Protein AF-0000000077935073 (afdb_homodimer)

pLDDT: mean 85.27, std 16.29, range [26.36, 98.81]

Solvent-accessible surface area (backbone atoms only — not comparable to full-atom values): 27046 Å² total; per-residue (Å²): 110,61,77,74,69,50,49,63,53,52,49,49,36,52,67,49,28,41,41,36,28,42,35,37,37,38,37,67,89,65,52,64,42,47,27,32,34,38,90,92,34,79,74,41,63,79,64,55,80,64,71,74,45,95,49,52,62,42,84,45,99,82,39,55,30,39,40,46,75,53,71,44,81,35,48,46,40,34,37,37,34,44,75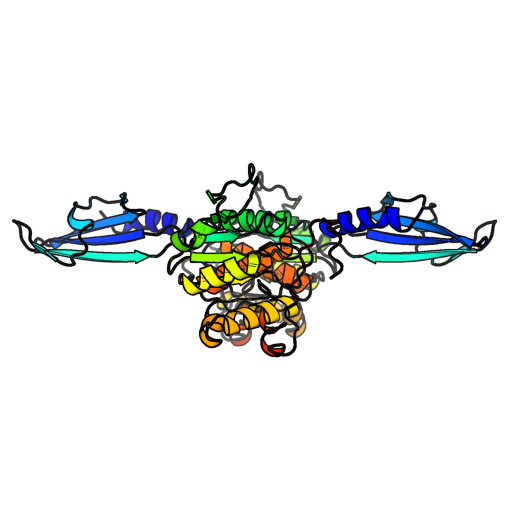,36,67,34,32,52,44,31,52,54,50,38,48,72,60,32,31,51,51,35,37,34,33,88,54,84,56,79,85,52,98,52,49,74,40,70,49,66,88,50,47,52,81,72,38,38,74,56,19,33,39,38,36,32,36,79,91,59,56,89,57,48,58,56,52,51,50,45,38,56,75,40,40,29,53,32,34,32,35,52,42,53,42,64,54,30,15,30,48,51,46,51,43,39,75,72,68,46,54,68,66,64,46,62,70,28,52,38,35,19,46,22,27,24,26,49,57,85,40,50,52,42,45,19,49,21,36,52,48,37,51,45,7,65,76,49,68,26,67,26,34,51,25,24,76,79,40,46,16,74,82,39,53,94,71,50,71,72,69,72,69,74,79,64,87,75,85,85,72,75,81,120,111,61,76,73,69,50,48,64,53,51,50,49,36,52,67,50,27,42,40,35,29,42,35,37,36,38,39,68,89,66,51,64,40,46,26,33,34,38,90,92,34,80,75,43,62,79,64,54,80,64,71,74,45,95,48,52,63,42,85,46,98,82,38,57,28,38,42,45,75,54,71,46,82,35,49,47,40,35,36,37,36,44,74,36,69,35,32,52,43,32,53,52,48,38,48,71,62,32,31,52,49,35,37,34,34,88,54,85,55,80,84,50,100,50,49,74,39,68,49,65,89,50,50,54,81,72,39,38,74,56,18,33,39,36,36,30,36,76,91,61,56,88,58,48,56,56,51,52,52,44,39,56,75,40,41,29,53,31,35,31,36,52,43,53,42,64,55,29,15,31,50,50,48,49,42,40,74,73,67,47,53,69,66,64,45,62,70,28,50,38,35,20,46,24,28,24,25,49,58,84,41,49,51,41,43,18,48,22,35,51,49,37,52,44,6,63,75,50,69,26,69,27,34,53,26,25,76,79,40,46,15,74,82,38,52,92,70,51,71,72,70,73,70,75,79,64,89,70,82,88,68,77,82,121

Structure (mmCIF, N/CA/C/O backbone):
data_AF-0000000077935073-model_v1
#
loop_
_entity.id
_entity.type
_entity.pdbx_description
1 polymer 'XdhC Rossmann domain-containing protein'
#
loop_
_atom_site.group_PDB
_atom_site.id
_atom_site.type_symbol
_atom_site.label_atom_id
_atom_site.label_alt_id
_atom_site.label_comp_id
_atom_site.label_asym_id
_atom_site.label_entity_id
_atom_site.label_seq_id
_atom_site.pdbx_PDB_ins_code
_atom_site.Cartn_x
_atom_site.Cartn_y
_atom_site.Cartn_z
_atom_site.occupancy
_atom_site.B_iso_or_equiv
_atom_site.auth_seq_id
_atom_site.auth_comp_id
_atom_site.auth_asym_id
_atom_site.auth_atom_id
_atom_site.pdbx_PDB_model_num
ATOM 1 N N . MET A 1 1 ? -25.781 31.172 5.746 1 44.75 1 MET A N 1
ATOM 2 C CA . MET A 1 1 ? -25.516 30.031 4.867 1 44.75 1 MET A CA 1
ATOM 3 C C . MET A 1 1 ? -25.484 28.719 5.656 1 44.75 1 MET A C 1
ATOM 5 O O . MET A 1 1 ? -24.891 28.656 6.73 1 44.75 1 MET A O 1
ATOM 9 N N . SER A 1 2 ? -26.391 27.859 5.375 1 52.62 2 SER A N 1
ATOM 10 C CA . SER A 1 2 ? -26.672 26.641 6.113 1 52.62 2 SER A CA 1
ATOM 11 C C . SER A 1 2 ? -25.5 25.672 6.082 1 52.62 2 SER A C 1
ATOM 13 O O . SER A 1 2 ? -24.656 25.75 5.184 1 52.62 2 SER A O 1
ATOM 15 N N . SER A 1 3 ? -25.125 25.156 7.262 1 58.16 3 SER A N 1
ATOM 16 C CA . SER A 1 3 ? -24.156 24.078 7.43 1 58.16 3 SER A CA 1
ATOM 17 C C . SER A 1 3 ? -24.172 23.141 6.223 1 58.16 3 SER A C 1
ATOM 19 O O . SER A 1 3 ? -23.141 22.562 5.875 1 58.16 3 SER A O 1
ATOM 21 N N . CYS A 1 4 ? -25.172 23.25 5.477 1 64.12 4 CYS A N 1
ATOM 22 C CA . CYS A 1 4 ? -25.406 22.312 4.383 1 64.12 4 CYS A CA 1
ATOM 23 C C . CYS A 1 4 ? -24.547 22.672 3.172 1 64.12 4 CYS A C 1
ATOM 25 O O . CYS A 1 4 ? -24.219 21.797 2.363 1 64.12 4 CYS A O 1
ATOM 27 N N . GLU A 1 5 ? -24.141 24 3.107 1 72.31 5 GLU A N 1
ATOM 28 C CA . GLU A 1 5 ? -23.422 24.422 1.906 1 72.31 5 GLU A CA 1
ATOM 29 C C . GLU A 1 5 ? -21.922 24.141 2.031 1 72.31 5 GLU A C 1
ATOM 31 O O . GLU A 1 5 ? -21.234 23.969 1.026 1 72.31 5 GLU A O 1
ATOM 36 N N . ILE A 1 6 ? -21.453 23.938 3.285 1 80.56 6 ILE A N 1
ATOM 37 C CA . ILE A 1 6 ? -20.016 23.859 3.445 1 80.56 6 ILE A CA 1
ATOM 38 C C . ILE A 1 6 ? -19.562 22.406 3.398 1 80.56 6 ILE A C 1
ATOM 40 O O . ILE A 1 6 ? -18.422 22.109 3.033 1 80.56 6 ILE A O 1
ATOM 44 N N . TYR A 1 7 ? -20.484 21.469 3.621 1 78.31 7 TYR A N 1
ATOM 45 C CA . TYR A 1 7 ? -20.094 20.078 3.816 1 78.31 7 TYR A CA 1
ATOM 46 C C . TYR A 1 7 ? -19.547 19.484 2.529 1 78.31 7 TYR A C 1
ATOM 48 O O . TYR A 1 7 ? -18.5 18.828 2.543 1 78.31 7 TYR A O 1
ATOM 56 N N . PRO A 1 8 ? -20.188 19.844 1.44 1 80.44 8 PRO A N 1
ATOM 57 C CA . PRO A 1 8 ? -19.641 19.281 0.208 1 80.44 8 PRO A CA 1
ATOM 58 C C . PRO A 1 8 ? -18.219 19.75 -0.079 1 80.44 8 PRO A C 1
ATOM 60 O O . PRO A 1 8 ? -17.391 18.984 -0.572 1 80.44 8 PRO A O 1
ATOM 63 N N . ILE A 1 9 ? -17.984 20.984 0.278 1 84.94 9 ILE A N 1
ATOM 64 C CA . ILE A 1 9 ? -16.656 21.562 0.012 1 84.94 9 ILE A CA 1
ATOM 65 C C . ILE A 1 9 ? -15.633 20.969 0.973 1 84.94 9 ILE A C 1
ATOM 67 O O . ILE A 1 9 ? -14.516 20.625 0.57 1 84.94 9 ILE A O 1
ATOM 71 N N . VAL A 1 10 ? -16.078 20.797 2.158 1 85 10 VAL A N 1
ATOM 72 C CA . VAL A 1 10 ? -15.211 20.203 3.17 1 85 10 VAL A CA 1
ATOM 73 C C . VAL A 1 10 ? -14.859 18.766 2.775 1 85 10 VAL A C 1
ATOM 75 O O . VAL A 1 10 ? -13.703 18.359 2.863 1 85 10 VAL A O 1
ATOM 78 N N . ASP A 1 11 ? -15.781 18.156 2.225 1 82.12 11 ASP A N 1
ATOM 79 C CA . ASP A 1 11 ? -15.57 16.781 1.781 1 82.12 11 ASP A CA 1
ATOM 80 C C . ASP A 1 11 ? -14.602 16.719 0.598 1 82.12 11 ASP A C 1
ATOM 82 O O . ASP A 1 11 ? -13.719 15.867 0.548 1 82.12 11 ASP A O 1
ATOM 86 N N . GLU A 1 12 ? -14.781 17.641 -0.216 1 84.75 12 GLU A N 1
ATOM 87 C CA . GLU A 1 12 ? -13.938 17.703 -1.402 1 84.75 12 GLU A CA 1
ATOM 88 C C . GLU A 1 12 ? -12.492 18 -1.03 1 84.75 12 GLU A C 1
ATOM 90 O O . GLU A 1 12 ? -11.57 17.328 -1.503 1 84.75 12 GLU A O 1
ATOM 95 N N . LEU A 1 13 ? -12.344 18.984 -0.192 1 87.12 13 LEU A N 1
ATOM 96 C CA . LEU A 1 13 ? -11 19.359 0.221 1 87.12 13 LEU A CA 1
ATOM 97 C C . LEU A 1 13 ? -10.312 18.234 0.983 1 87.12 13 LEU A C 1
ATOM 99 O O . LEU A 1 13 ? -9.141 17.953 0.757 1 87.12 13 LEU A O 1
ATOM 103 N N . SER A 1 14 ? -11.07 17.609 1.692 1 82.44 14 SER A N 1
ATOM 104 C CA . SER A 1 14 ? -10.555 16.5 2.477 1 82.44 14 SER A CA 1
ATOM 105 C C . SER A 1 14 ? -10.133 15.336 1.579 1 82.44 14 SER A C 1
ATOM 107 O O . SER A 1 14 ? -9.062 14.75 1.765 1 82.44 14 SER A O 1
ATOM 109 N N . SER A 1 15 ? -10.945 15.109 0.605 1 79.94 15 SER A N 1
ATOM 110 C CA . SER A 1 15 ? -10.68 13.984 -0.292 1 79.94 15 SER A CA 1
ATOM 111 C C . SER A 1 15 ? -9.453 14.25 -1.157 1 79.94 15 SER A C 1
ATOM 113 O O . SER A 1 15 ? -8.781 13.312 -1.589 1 79.94 15 SER A O 1
ATOM 115 N N . LYS A 1 16 ? -9.148 15.508 -1.29 1 84.56 16 LYS A N 1
ATOM 116 C CA . LYS A 1 16 ? -8.016 15.891 -2.123 1 84.56 16 LYS A CA 1
ATOM 117 C C . LYS A 1 16 ? -6.762 16.109 -1.279 1 84.56 16 LYS A C 1
ATOM 119 O O . LYS A 1 16 ? -5.707 16.469 -1.805 1 84.56 16 LYS A O 1
ATOM 124 N N . GLY A 1 17 ? -6.973 15.906 -0.025 1 84.94 17 GLY A N 1
ATOM 125 C CA . GLY A 1 17 ? -5.836 16.031 0.875 1 84.94 17 GLY A CA 1
ATOM 126 C C . GLY A 1 17 ? -5.414 17.469 1.112 1 84.94 17 GLY A C 1
ATOM 127 O O . GLY A 1 17 ? -4.246 17.734 1.405 1 84.94 17 GLY A O 1
ATOM 128 N N . LYS A 1 18 ? -6.309 18.359 0.989 1 87.06 18 LYS A N 1
ATOM 129 C CA . LYS A 1 18 ? -6 19.781 1.154 1 87.06 18 LYS A CA 1
ATOM 130 C C . LYS A 1 18 ? -6.281 20.234 2.582 1 87.06 18 LYS A C 1
ATOM 132 O O . LYS A 1 18 ? -7.188 19.719 3.238 1 87.06 18 LYS A O 1
ATOM 137 N N . SER A 1 19 ? -5.531 21.109 3.035 1 87.88 19 SER A N 1
ATOM 138 C CA . SER A 1 19 ? -5.805 21.75 4.32 1 87.88 19 SER A CA 1
ATOM 139 C C . SER A 1 19 ? -6.945 22.75 4.203 1 87.88 19 SER A C 1
ATOM 141 O O . SER A 1 19 ? -7.141 23.359 3.148 1 87.88 19 SER A O 1
ATOM 143 N N . PHE A 1 20 ? -7.703 22.844 5.328 1 88.5 20 PHE A N 1
ATOM 144 C CA . PHE A 1 20 ? -8.75 23.844 5.359 1 88.5 20 PHE A CA 1
ATOM 145 C C . PHE A 1 20 ? -9.133 24.188 6.797 1 88.5 20 PHE A C 1
ATOM 147 O O . PHE A 1 20 ? -8.773 23.453 7.727 1 88.5 20 PHE A O 1
ATOM 154 N N . CYS A 1 21 ? -9.789 25.344 6.93 1 88.38 21 CYS A N 1
ATOM 155 C CA . CYS A 1 21 ? -10.336 25.766 8.211 1 88.38 21 CYS A CA 1
ATOM 156 C C . CYS A 1 21 ? -11.805 26.156 8.07 1 88.38 21 CYS A C 1
ATOM 158 O O . CYS A 1 21 ? -12.164 26.891 7.148 1 88.38 21 CYS A O 1
ATOM 160 N N . ILE A 1 22 ? -12.602 25.594 8.906 1 87.69 22 ILE A N 1
ATOM 161 C CA . ILE A 1 22 ? -13.977 26.062 9.031 1 87.69 22 ILE A CA 1
ATOM 162 C C . ILE A 1 22 ? -14.031 27.25 9.984 1 87.69 22 ILE A C 1
ATOM 164 O O . ILE A 1 22 ? -13.586 27.156 11.133 1 87.69 22 ILE A O 1
ATOM 168 N N . VAL A 1 23 ? -14.508 28.328 9.461 1 88.44 23 VAL A N 1
ATOM 169 C CA . VAL A 1 23 ? -14.57 29.531 10.266 1 88.44 23 VAL A CA 1
ATOM 170 C C . VAL A 1 23 ? -16.031 29.875 10.594 1 88.44 23 VAL A C 1
ATOM 172 O O . VAL A 1 23 ? -16.891 29.875 9.703 1 88.44 23 VAL A O 1
ATOM 175 N N . THR A 1 24 ? -16.297 30.047 11.766 1 86.94 24 THR A N 1
ATOM 176 C CA . THR A 1 24 ? -17.594 30.484 12.25 1 86.94 24 THR A CA 1
ATOM 177 C C . THR A 1 24 ? -17.5 31.859 12.906 1 86.94 24 THR A C 1
ATOM 179 O O . THR A 1 24 ? -16.734 32.062 13.852 1 86.94 24 THR A O 1
ATOM 182 N N . GLU A 1 25 ? -18.219 32.781 12.391 1 86.06 25 GLU A N 1
ATOM 183 C CA . GLU A 1 25 ? -18.328 34.125 12.984 1 86.06 25 GLU A CA 1
ATOM 184 C C . GLU A 1 25 ? -19.672 34.312 13.68 1 86.06 25 GLU A C 1
ATOM 186 O O . GLU A 1 25 ? -20.734 34.125 13.062 1 86.06 25 GLU A O 1
ATOM 191 N N . VAL A 1 26 ? -19.594 34.594 14.852 1 87.75 26 VAL A N 1
ATOM 192 C CA . VAL A 1 26 ? -20.812 34.875 15.617 1 87.75 26 VAL A CA 1
ATOM 193 C C . VAL A 1 26 ? -20.891 36.344 15.945 1 87.75 26 VAL A C 1
ATOM 195 O O . VAL A 1 26 ? -20.047 36.875 16.656 1 87.75 26 VAL A O 1
ATOM 198 N N . PHE A 1 27 ? -21.938 36.938 15.539 1 87 27 PHE A N 1
ATOM 199 C CA . PHE A 1 27 ? -22.125 38.375 15.719 1 87 27 PHE A CA 1
ATOM 200 C C . PHE A 1 27 ? -22.953 38.656 16.953 1 87 27 PHE A C 1
ATOM 202 O O . PHE A 1 27 ? -23.672 37.781 17.453 1 87 27 PHE A O 1
ATOM 209 N N . PRO A 1 28 ? -22.859 39.906 17.359 1 89.38 28 PRO A N 1
ATOM 210 C CA . PRO A 1 28 ? -23.578 40.25 18.578 1 89.38 28 PRO A CA 1
ATOM 211 C C . PRO A 1 28 ? -25.094 40.125 18.438 1 89.38 28 PRO A C 1
ATOM 213 O O . PRO A 1 28 ? -25.781 39.875 19.422 1 89.38 28 PRO A O 1
ATOM 216 N N . ASP A 1 29 ? -25.609 40.312 17.219 1 90 29 ASP A N 1
ATOM 217 C CA . ASP A 1 29 ? -27.047 40.219 17 1 90 29 ASP A CA 1
ATOM 218 C C . ASP A 1 29 ? -27.5 38.781 16.891 1 90 29 ASP A C 1
ATOM 220 O O . ASP A 1 29 ? -28.688 38.5 16.672 1 90 29 ASP A O 1
ATOM 224 N N . GLY A 1 30 ? -26.516 37.844 16.984 1 87.12 30 GLY A N 1
ATOM 225 C CA . GLY A 1 30 ? -26.859 36.438 16.938 1 87.12 30 GLY A CA 1
ATOM 226 C C . GLY A 1 30 ? -26.656 35.812 15.57 1 87.12 30 GLY A C 1
ATOM 227 O O . GLY A 1 30 ? -26.781 34.594 15.414 1 87.12 30 GLY A O 1
ATOM 228 N N . LYS A 1 31 ? -26.438 36.75 14.68 1 86.88 31 LYS A N 1
ATOM 229 C CA . LYS A 1 31 ? -26.188 36.219 13.336 1 86.88 31 LYS A CA 1
ATOM 230 C C . LYS A 1 31 ? -24.906 35.406 13.297 1 86.88 31 LYS A C 1
ATOM 232 O O . LYS A 1 31 ? -23.906 35.781 13.922 1 86.88 31 LYS A O 1
ATOM 237 N N . VAL A 1 32 ? -24.938 34.25 12.617 1 86.38 32 VAL A N 1
ATOM 238 C CA . VAL A 1 32 ? -23.766 33.375 12.477 1 86.38 32 VAL A CA 1
ATOM 239 C C . VAL A 1 32 ? -23.406 33.25 11 1 86.38 32 VAL A C 1
ATOM 241 O O . VAL A 1 32 ? -24.266 32.969 10.156 1 86.38 32 VAL A O 1
ATOM 244 N N . LYS A 1 33 ? -22.156 33.625 10.695 1 85.62 33 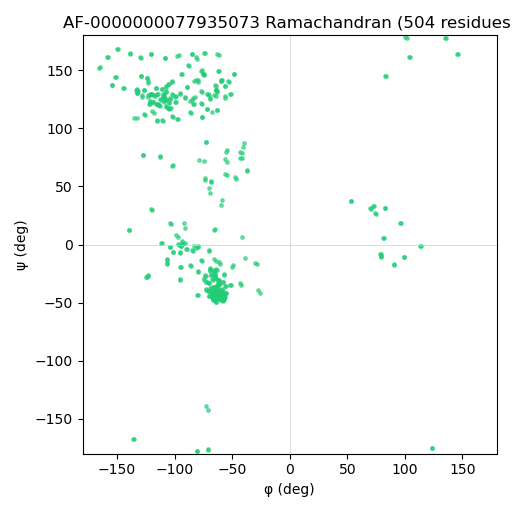LYS A N 1
ATOM 245 C CA . LYS A 1 33 ? -21.625 33.344 9.359 1 85.62 33 LYS A CA 1
ATOM 246 C C . LYS A 1 33 ? -20.594 32.219 9.391 1 85.62 33 LYS A C 1
ATOM 248 O O . LYS A 1 33 ? -19.781 32.156 10.32 1 85.62 33 LYS A O 1
ATOM 253 N N . ARG A 1 34 ? -20.688 31.312 8.422 1 85 34 ARG A N 1
ATOM 254 C CA . ARG A 1 34 ? -19.719 30.234 8.297 1 85 34 ARG A CA 1
ATOM 255 C C . ARG A 1 34 ? -19.062 30.234 6.918 1 85 34 ARG A C 1
ATOM 257 O O . ARG A 1 34 ? -19.703 30.609 5.93 1 85 34 ARG A O 1
ATOM 264 N N . GLY A 1 35 ? -17.781 29.953 6.965 1 88.31 35 GLY A N 1
ATOM 265 C CA . GLY A 1 35 ? -17.031 29.797 5.723 1 88.31 35 GLY A CA 1
ATOM 266 C C . GLY A 1 35 ? -15.875 28.828 5.836 1 88.31 35 GLY A C 1
ATOM 267 O O . GLY A 1 35 ? -15.633 28.266 6.902 1 88.31 35 GLY A O 1
ATOM 268 N N . VAL A 1 36 ? -15.352 28.5 4.641 1 90 36 VAL A N 1
ATOM 269 C CA . VAL A 1 36 ? -14.195 27.609 4.586 1 90 36 VAL A CA 1
ATOM 270 C C . VAL A 1 36 ? -13.023 28.328 3.916 1 90 36 VAL A C 1
ATOM 272 O O . VAL A 1 36 ? -13.188 28.953 2.867 1 90 36 VAL A O 1
ATOM 275 N N . ILE A 1 37 ? -11.875 28.281 4.602 1 88.06 37 ILE A N 1
ATOM 276 C CA . ILE A 1 37 ? -10.641 28.828 4.055 1 88.06 37 ILE A CA 1
ATOM 277 C C . ILE A 1 37 ? -9.68 27.688 3.699 1 88.06 37 ILE A C 1
ATOM 279 O O . ILE A 1 37 ? -9.5 26.75 4.48 1 88.06 37 ILE A O 1
ATOM 283 N N . SER A 1 38 ? -9.219 27.703 2.471 1 89 38 SER A N 1
ATOM 284 C CA . SER A 1 38 ? -8.195 26.781 2.029 1 89 38 SER A CA 1
ATOM 285 C C . SER A 1 38 ? -7.086 27.5 1.261 1 89 38 SER A C 1
ATOM 287 O O . SER A 1 38 ? -7.367 28.328 0.404 1 89 38 SER A O 1
ATOM 289 N N . GLU A 1 39 ? -5.879 27.109 1.683 1 81.31 39 GLU A N 1
ATOM 290 C CA . GLU A 1 39 ? -4.719 27.703 1.025 1 81.31 39 GLU A CA 1
ATOM 291 C C . GLU A 1 39 ? -4.793 29.234 1.04 1 81.31 39 GLU A C 1
ATOM 293 O O . GLU A 1 39 ? -4.551 29.875 0.02 1 81.31 39 GLU A O 1
ATOM 298 N N . GLY A 1 40 ? -5.289 29.781 2.141 1 77.75 40 GLY A N 1
ATOM 299 C CA . GLY A 1 40 ? -5.277 31.219 2.363 1 77.75 40 GLY A CA 1
ATOM 300 C C . GLY A 1 40 ? -6.41 31.938 1.655 1 77.75 40 GLY A C 1
ATOM 301 O O . GLY A 1 40 ? -6.449 33.156 1.634 1 77.75 40 GLY A O 1
ATOM 302 N N . LYS A 1 41 ? -7.281 31.172 1.059 1 85.62 41 LYS A N 1
ATOM 303 C CA . LYS A 1 41 ? -8.383 31.781 0.326 1 85.62 41 LYS A CA 1
ATOM 304 C C . LYS A 1 41 ? -9.734 31.266 0.83 1 85.62 41 LYS A C 1
ATOM 306 O O . LYS A 1 41 ? -9.844 30.094 1.218 1 85.62 41 LYS A O 1
ATOM 311 N N . VAL A 1 42 ? -10.695 32.188 0.835 1 85.44 42 VAL A N 1
ATOM 312 C CA . VAL A 1 42 ? -12.055 31.766 1.156 1 85.44 42 VAL A CA 1
ATOM 313 C C . VAL A 1 42 ? -12.633 30.953 -0.003 1 85.44 42 VAL A C 1
ATOM 315 O O . VAL A 1 42 ? -12.766 31.469 -1.119 1 85.44 42 VAL A O 1
ATOM 318 N N . VAL A 1 43 ? -12.93 29.719 0.236 1 86.69 43 VAL A N 1
ATOM 319 C CA . VAL A 1 43 ? -13.406 28.844 -0.827 1 86.69 43 VAL A CA 1
ATOM 320 C C . VAL A 1 43 ? -14.93 28.812 -0.833 1 86.69 43 VAL A C 1
ATOM 322 O O . VAL A 1 43 ? -15.547 28.594 -1.879 1 86.69 43 VAL A O 1
ATOM 325 N N . VAL A 1 44 ? -15.508 28.984 0.302 1 83.19 44 VAL A N 1
ATOM 326 C CA . VAL A 1 44 ? -16.953 29.062 0.382 1 83.19 44 VAL A CA 1
ATOM 327 C C . VAL A 1 44 ? -17.359 29.922 1.573 1 83.19 44 VAL A C 1
ATOM 329 O O . VAL A 1 44 ? -16.688 29.922 2.609 1 83.19 44 VAL A O 1
ATOM 332 N N . GLY A 1 45 ? -18.469 30.688 1.366 1 80.75 45 GLY A N 1
ATOM 333 C CA . GLY A 1 45 ? -19 31.5 2.445 1 80.75 45 GLY A CA 1
ATOM 334 C C . GLY A 1 45 ? -18.688 32.969 2.307 1 80.75 45 GLY A C 1
ATOM 335 O O . GLY A 1 45 ? -17.938 33.375 1.413 1 80.75 45 GLY A O 1
ATOM 336 N N . ASN A 1 46 ? -19.438 33.719 3.002 1 76.56 46 ASN A N 1
ATOM 337 C CA . ASN A 1 46 ? -19.234 35.156 3.031 1 76.56 46 ASN A CA 1
ATOM 338 C C . ASN A 1 46 ? -18.531 35.625 4.305 1 76.56 46 ASN A C 1
ATOM 340 O O . ASN A 1 46 ? -19.156 36.125 5.227 1 76.56 46 ASN A O 1
ATOM 344 N N . LEU A 1 47 ? -17.359 35.188 4.305 1 76.94 47 LEU A N 1
ATOM 345 C CA . LEU A 1 47 ? -16.562 35.562 5.465 1 76.94 47 LEU A CA 1
ATOM 346 C C . LEU A 1 47 ? -15.992 36.969 5.312 1 76.94 47 LEU A C 1
ATOM 348 O O . LEU A 1 47 ? -15.742 37.406 4.191 1 76.94 47 LEU A O 1
ATOM 352 N N . ASP A 1 48 ? -16.016 37.594 6.418 1 70.75 48 ASP A N 1
ATOM 353 C CA . ASP A 1 48 ? -15.414 38.938 6.449 1 70.75 48 ASP A CA 1
ATOM 354 C C . ASP A 1 48 ? -13.898 38.844 6.609 1 70.75 48 ASP A C 1
ATOM 356 O O . ASP A 1 48 ? -13.352 37.781 6.867 1 70.75 48 ASP A O 1
ATOM 360 N N . GLU A 1 49 ? -13.281 39.844 6.293 1 66.06 49 GLU A N 1
ATOM 361 C CA . GLU A 1 49 ? -11.836 39.938 6.449 1 66.06 49 GLU A CA 1
ATOM 362 C C . GLU A 1 49 ? -11.398 39.531 7.848 1 66.06 49 GLU A C 1
ATOM 364 O O . GLU A 1 49 ? -10.258 39.125 8.055 1 66.06 49 GLU A O 1
ATOM 369 N N . LEU A 1 50 ? -12.344 39.562 8.75 1 65.62 50 LEU A N 1
ATOM 370 C CA . LEU A 1 50 ? -12.062 39.219 10.148 1 65.62 50 LEU A CA 1
ATOM 371 C C . LEU A 1 50 ? -11.648 37.75 10.281 1 65.62 50 LEU A C 1
ATOM 373 O O . LEU A 1 50 ? -10.922 37.406 11.211 1 65.62 50 LEU A O 1
ATOM 377 N N . ALA A 1 51 ? -12.109 37 9.305 1 64.44 51 ALA A N 1
ATOM 378 C CA . ALA A 1 51 ? -11.891 35.562 9.328 1 64.44 51 ALA A CA 1
ATOM 379 C C . ALA A 1 51 ? -10.406 35.219 9.25 1 64.44 51 ALA A C 1
ATOM 381 O O . ALA A 1 51 ? -9.984 34.125 9.688 1 64.44 51 ALA A O 1
ATOM 382 N N . PHE A 1 52 ? -9.75 36.125 8.758 1 67.38 52 PHE A N 1
ATOM 383 C CA . PHE A 1 52 ? -8.32 35.906 8.609 1 67.38 52 PHE A CA 1
ATOM 384 C C . PHE A 1 52 ? -7.551 36.375 9.828 1 67.38 52 PHE A C 1
ATOM 386 O O . PHE A 1 52 ? -6.332 36.219 9.914 1 67.38 52 PHE A O 1
ATOM 393 N N . SER A 1 53 ? -8.445 36.875 10.805 1 67 53 SER A N 1
ATOM 394 C CA . SER A 1 53 ? -7.773 37.375 12.008 1 67 53 SER A CA 1
ATOM 395 C C . SER A 1 53 ? -7.449 36.219 12.961 1 67 53 SER A C 1
ATOM 397 O O . SER A 1 53 ? -8.164 35.219 13 1 67 53 SER A O 1
ATOM 399 N N . GLU A 1 54 ? -6.254 36.062 13.391 1 67.69 54 GLU A N 1
ATOM 400 C CA . GLU A 1 54 ? -5.844 35.031 14.359 1 67.69 54 GLU A CA 1
ATOM 401 C C . GLU A 1 54 ? -6.48 35.281 15.727 1 67.69 54 GLU A C 1
ATOM 403 O O . GLU A 1 54 ? -6.129 34.656 16.703 1 67.69 54 GLU A O 1
ATOM 408 N N . LYS A 1 55 ? -7.523 36.25 15.711 1 74.31 55 LYS A N 1
ATOM 409 C CA . LYS A 1 55 ? -8.125 36.562 17 1 74.31 55 LYS A CA 1
ATOM 410 C C . LYS A 1 55 ? -9.477 35.875 17.172 1 74.31 55 LYS A C 1
ATOM 412 O O . LYS A 1 55 ? -10.234 35.75 16.203 1 74.31 55 LYS A O 1
ATOM 417 N N . GLU A 1 56 ? -9.734 35.406 18.328 1 83.69 56 GLU A N 1
ATOM 418 C CA . GLU A 1 56 ? -10.984 34.719 18.656 1 83.69 56 GLU A CA 1
ATOM 419 C C . GLU A 1 56 ? -12.141 35.719 18.781 1 83.69 56 GLU A C 1
ATOM 421 O O . GLU A 1 56 ? -13.305 35.344 18.609 1 83.69 56 GLU A O 1
ATOM 426 N N . GLU A 1 57 ? -11.773 36.969 19.188 1 85.44 57 GLU A N 1
ATOM 427 C CA . GLU A 1 57 ? -12.766 38.031 19.328 1 85.44 57 GLU A CA 1
ATOM 428 C C . GLU A 1 57 ? -12.289 39.312 18.656 1 85.44 57 GLU A C 1
ATOM 430 O O . GLU A 1 57 ? -11.141 39.719 18.828 1 85.44 57 GLU A O 1
ATOM 435 N N . ILE A 1 58 ? -13.156 39.812 17.922 1 84.19 58 ILE A N 1
ATOM 436 C CA . ILE A 1 58 ? -12.805 41.062 17.219 1 84.19 58 ILE A CA 1
ATOM 437 C C . ILE A 1 58 ? -13.805 42.156 17.562 1 84.19 58 ILE A C 1
ATOM 439 O O . ILE A 1 58 ? -15.016 41.938 17.516 1 84.19 58 ILE A O 1
ATOM 443 N N . ASP A 1 59 ? -13.328 43.219 17.984 1 86.56 59 ASP A N 1
ATOM 444 C CA . ASP A 1 59 ? -14.172 44.375 18.281 1 86.56 59 ASP A CA 1
ATOM 445 C C . ASP A 1 59 ? -14.617 45.094 17 1 86.56 59 ASP A C 1
ATOM 447 O O . ASP A 1 59 ? -13.789 45.438 16.156 1 86.56 59 ASP A O 1
ATOM 451 N N . THR A 1 60 ? -15.781 45.156 16.844 1 82.19 60 THR A N 1
ATOM 452 C CA . THR A 1 60 ? -16.328 45.906 15.719 1 82.19 60 THR A CA 1
ATOM 453 C C . THR A 1 60 ? -17.234 47.031 16.219 1 82.19 60 THR A C 1
ATOM 455 O O . THR A 1 60 ? -17.609 47.062 17.391 1 82.19 60 THR A O 1
ATOM 458 N N . PRO A 1 61 ? -17.547 48 15.328 1 85.69 61 PRO A N 1
ATOM 459 C CA . PRO A 1 61 ? -18.453 49.094 15.734 1 85.69 61 PRO A CA 1
ATOM 460 C C . PRO A 1 61 ? -19.797 48.562 16.219 1 85.69 61 PRO A C 1
ATOM 462 O O . PRO A 1 61 ? -20.453 49.188 17.047 1 85.69 61 PRO A O 1
ATOM 465 N N . ASN A 1 62 ? -20.172 47.469 15.797 1 85.06 62 ASN A N 1
ATOM 466 C CA . ASN A 1 62 ? -21.484 46.906 16.141 1 85.06 62 ASN A CA 1
ATOM 467 C C . ASN A 1 62 ? -21.375 45.875 17.281 1 85.06 62 ASN A C 1
ATOM 469 O O . ASN A 1 62 ? -22.344 45.188 17.594 1 85.06 62 ASN A O 1
ATOM 473 N N . GLY A 1 63 ? -20.219 45.781 17.859 1 88.25 63 GLY A N 1
ATOM 474 C CA . GLY A 1 63 ? -20.031 44.875 18.969 1 88.25 63 GLY A CA 1
ATOM 475 C C . GLY A 1 63 ? -18.906 43.875 18.719 1 88.25 63 GLY A C 1
ATOM 476 O O . GLY A 1 63 ? -18.188 44 17.719 1 88.25 63 GLY A O 1
ATOM 477 N N . LYS A 1 64 ? -18.812 43.031 19.641 1 89.56 64 LYS A N 1
ATOM 478 C CA . LYS A 1 64 ? -17.75 42.031 19.594 1 89.56 64 LYS A CA 1
ATOM 479 C C . LYS A 1 64 ? -18.172 40.812 18.75 1 89.56 64 LYS A C 1
ATOM 481 O O . LYS A 1 64 ? -19.234 40.219 18.984 1 89.56 64 LYS A O 1
ATOM 486 N N . VAL A 1 65 ? -17.391 40.531 17.812 1 88.31 65 VAL A N 1
ATOM 487 C CA . VAL A 1 65 ? -17.625 39.375 16.984 1 88.31 65 VAL A CA 1
ATOM 488 C C . VAL A 1 65 ? -16.734 38.219 17.453 1 88.31 65 VAL A C 1
ATOM 490 O O . VAL A 1 65 ? -15.516 38.406 17.594 1 88.31 65 VAL A O 1
ATOM 493 N N . LYS A 1 66 ? -17.312 37.094 17.703 1 89.12 66 LYS A N 1
ATOM 494 C CA . LYS A 1 66 ? -16.547 35.875 18.047 1 89.12 66 LYS A CA 1
ATOM 495 C C . LYS A 1 66 ? -16.219 35.062 16.812 1 89.12 66 LYS A C 1
ATOM 497 O O . LYS A 1 66 ? -17.094 34.812 15.984 1 89.12 66 LYS A O 1
ATOM 502 N N . VAL A 1 67 ? -14.938 34.781 16.688 1 88.69 67 VAL A N 1
ATOM 503 C CA . VAL A 1 67 ? -14.492 33.969 15.547 1 88.69 67 VAL A CA 1
ATOM 504 C C . VAL A 1 67 ? -13.961 32.625 16.031 1 88.69 67 VAL A C 1
ATOM 506 O O . VAL A 1 67 ? -13.07 32.562 16.891 1 88.69 67 VAL A O 1
ATOM 509 N N . MET A 1 68 ? -14.609 31.531 15.547 1 87.06 68 MET A N 1
ATOM 510 C CA . MET A 1 68 ? -14.141 30.172 15.82 1 87.06 68 MET A CA 1
ATOM 511 C C . MET A 1 68 ? -13.594 29.531 14.555 1 87.06 68 MET A C 1
ATOM 513 O O . MET A 1 68 ? -14.188 29.641 13.484 1 87.06 68 MET A O 1
ATOM 517 N N . MET A 1 69 ? -12.344 28.969 14.727 1 87.69 69 MET A N 1
ATOM 518 C CA . MET A 1 69 ? -11.711 28.312 13.578 1 87.69 69 MET A CA 1
ATOM 519 C C . MET A 1 69 ? -11.398 26.859 13.883 1 87.69 69 MET A C 1
ATOM 521 O O . MET A 1 69 ? -10.773 26.547 14.898 1 87.69 69 MET A O 1
ATOM 525 N N . ASP A 1 70 ? -11.914 25.906 13.055 1 86.38 70 ASP A N 1
ATOM 526 C CA . ASP A 1 70 ? -11.578 24.484 13.086 1 86.38 70 ASP A CA 1
ATOM 527 C C . ASP A 1 70 ? -10.781 24.094 11.844 1 86.38 70 ASP A C 1
ATOM 529 O O . ASP A 1 70 ? -11.328 24.031 10.742 1 86.38 70 ASP A O 1
ATOM 533 N N . CYS A 1 71 ? -9.492 23.875 12.125 1 87.25 71 CYS A N 1
ATOM 534 C CA . CYS A 1 71 ? -8.617 23.656 10.977 1 87.25 71 CYS A CA 1
ATOM 535 C C . CYS A 1 71 ? -8.234 22.188 10.859 1 87.25 71 CYS A C 1
ATOM 537 O O . CYS A 1 71 ? -8.031 21.5 11.875 1 87.25 71 CYS A O 1
ATOM 539 N N . VAL A 1 72 ? -8.25 21.703 9.641 1 85.31 72 VAL A N 1
ATOM 540 C CA . VAL A 1 72 ? -7.797 20.359 9.289 1 85.31 72 VAL A CA 1
ATOM 541 C C . VAL A 1 72 ? -6.527 20.438 8.445 1 85.31 72 VAL A C 1
ATOM 543 O O . VAL A 1 72 ? -6.477 21.188 7.461 1 85.31 72 VAL A O 1
ATOM 546 N N . GLN A 1 73 ? -5.527 19.766 8.93 1 84.88 73 GLN A N 1
ATOM 547 C CA . GLN A 1 73 ? -4.293 19.703 8.156 1 84.88 73 GLN A CA 1
ATOM 548 C C . GLN A 1 73 ? -4.418 18.734 6.98 1 84.88 73 GLN A C 1
ATOM 550 O O . GLN A 1 73 ? -4.984 17.656 7.121 1 84.88 73 GLN A O 1
ATOM 555 N N . GLY A 1 74 ? -4.004 19.219 5.824 1 89.75 74 GLY A N 1
ATOM 556 C CA . GLY A 1 74 ? -4.004 18.359 4.656 1 89.75 74 GLY A CA 1
ATOM 557 C C . GLY A 1 74 ? -2.936 17.281 4.711 1 89.75 74 GLY A C 1
ATOM 558 O O . GLY A 1 74 ? -2.281 17.094 5.738 1 89.75 74 GLY A O 1
ATOM 559 N N . ASN A 1 75 ? -2.85 16.531 3.635 1 93.81 75 ASN A N 1
ATOM 560 C CA . ASN A 1 75 ? -1.818 15.5 3.537 1 93.81 75 ASN A CA 1
ATOM 561 C C . ASN A 1 75 ? -0.418 16.094 3.646 1 93.81 75 ASN A C 1
ATOM 563 O O . ASN A 1 75 ? -0.163 17.188 3.131 1 93.81 75 ASN A O 1
ATOM 567 N N . PRO A 1 76 ? 0.487 15.445 4.289 1 95.31 76 PRO A N 1
ATOM 568 C CA . PRO A 1 76 ? 1.86 15.945 4.375 1 95.31 76 PRO A CA 1
ATOM 569 C C . PRO A 1 76 ? 2.537 16.047 3.01 1 95.31 76 PRO A C 1
ATOM 571 O O . PRO A 1 76 ? 2.205 15.297 2.092 1 95.31 76 PRO A O 1
ATOM 574 N N . ASN A 1 77 ? 3.424 17.031 2.977 1 94.12 77 ASN A N 1
ATOM 575 C CA . ASN A 1 77 ? 4.281 17.109 1.799 1 94.12 77 ASN A CA 1
ATOM 576 C C . ASN A 1 77 ? 5.305 15.977 1.771 1 94.12 77 ASN A C 1
ATOM 578 O O . ASN A 1 77 ? 5.996 15.734 2.764 1 94.12 77 ASN A O 1
ATOM 582 N N . VAL A 1 78 ? 5.367 15.297 0.646 1 97.31 78 VAL A N 1
ATOM 583 C CA . VAL A 1 78 ? 6.324 14.211 0.507 1 97.31 78 VAL A CA 1
ATOM 584 C C . VAL A 1 78 ? 7.484 14.648 -0.384 1 97.31 78 VAL A C 1
ATOM 586 O O . VAL A 1 78 ? 7.281 15.016 -1.544 1 97.31 78 VAL A O 1
ATOM 589 N N . ILE A 1 79 ? 8.672 14.664 0.187 1 96 79 ILE A N 1
ATOM 590 C CA . ILE A 1 79 ? 9.891 14.945 -0.569 1 96 79 ILE A CA 1
ATOM 591 C C . ILE A 1 79 ? 10.594 13.641 -0.917 1 96 79 ILE A C 1
ATOM 593 O O . ILE A 1 79 ? 10.906 12.836 -0.03 1 96 79 ILE A O 1
ATOM 597 N N . VAL A 1 80 ? 10.812 13.398 -2.148 1 95.38 80 VAL A N 1
ATOM 598 C CA . VAL A 1 80 ? 11.508 12.211 -2.619 1 95.38 80 VAL A CA 1
ATOM 599 C C . VAL A 1 80 ? 12.898 12.586 -3.119 1 95.38 80 VAL A C 1
ATOM 601 O O . VAL A 1 80 ? 13.039 13.414 -4.023 1 95.38 80 VAL A O 1
ATOM 604 N N . ILE A 1 81 ? 13.859 12.039 -2.494 1 93 81 ILE A N 1
ATOM 605 C CA . ILE A 1 81 ? 15.242 12.188 -2.924 1 93 81 ILE A CA 1
ATOM 606 C C . ILE A 1 81 ? 15.695 10.93 -3.662 1 93 81 ILE A C 1
ATOM 608 O O . ILE A 1 81 ? 15.883 9.875 -3.051 1 93 81 ILE A O 1
ATOM 612 N N . GLY A 1 82 ? 15.898 10.969 -4.879 1 88.75 82 GLY A N 1
ATOM 613 C CA . GLY A 1 82 ? 16.266 9.859 -5.738 1 88.75 82 GLY A CA 1
ATOM 614 C C . GLY A 1 82 ? 15.688 9.953 -7.133 1 88.75 82 GLY A C 1
ATOM 615 O O . GLY A 1 82 ? 14.734 10.703 -7.363 1 88.75 82 GLY A O 1
ATOM 616 N N . ASN A 1 83 ? 16.219 9.195 -8.047 1 81.31 83 ASN A N 1
ATOM 617 C CA . ASN A 1 83 ? 15.75 9.258 -9.43 1 81.31 83 ASN A CA 1
ATOM 618 C C . ASN A 1 83 ? 15.664 7.867 -10.055 1 81.31 83 ASN A C 1
ATOM 620 O O . ASN A 1 83 ? 15.516 7.738 -11.273 1 81.31 83 ASN A O 1
ATOM 624 N N . GLY A 1 84 ? 15.758 6.914 -9.305 1 88.25 84 GLY A N 1
ATOM 625 C CA . GLY A 1 84 ? 15.648 5.555 -9.812 1 88.25 84 GLY A CA 1
ATOM 626 C C . GLY A 1 84 ? 14.211 5.109 -10.023 1 88.25 84 GLY A C 1
ATOM 627 O O . GLY A 1 84 ? 13.281 5.91 -9.891 1 88.25 84 GLY A O 1
ATOM 628 N N . LYS A 1 85 ? 14.055 3.922 -10.422 1 90.81 85 LYS A N 1
ATOM 629 C CA . LYS A 1 85 ? 12.742 3.357 -10.734 1 90.81 85 LYS A CA 1
ATOM 630 C C . LYS A 1 85 ? 11.812 3.426 -9.531 1 90.81 85 LYS A C 1
ATOM 632 O O . LYS A 1 85 ? 10.641 3.797 -9.664 1 90.81 85 LYS A O 1
ATOM 637 N N . VAL A 1 86 ? 12.344 3.129 -8.383 1 94.69 86 VAL A N 1
ATOM 638 C CA . VAL A 1 86 ? 11.516 3.107 -7.184 1 94.69 86 VAL A CA 1
ATOM 639 C C . VAL A 1 86 ? 11.039 4.523 -6.859 1 94.69 86 VAL A C 1
ATOM 641 O O . VAL A 1 86 ? 9.859 4.734 -6.562 1 94.69 86 VAL A O 1
ATOM 644 N N . ALA A 1 87 ? 11.914 5.488 -6.91 1 93.44 87 ALA A N 1
ATOM 645 C CA . ALA A 1 87 ? 11.562 6.883 -6.648 1 93.44 87 ALA A CA 1
ATOM 646 C C . ALA A 1 87 ? 10.453 7.352 -7.594 1 93.44 87 ALA A C 1
ATOM 648 O O . ALA A 1 87 ? 9.492 7.984 -7.164 1 93.44 87 ALA A O 1
ATOM 649 N N . ARG A 1 88 ? 10.57 7.016 -8.836 1 91.88 88 ARG A N 1
ATOM 650 C CA . ARG A 1 88 ? 9.594 7.438 -9.836 1 91.88 88 ARG A CA 1
ATOM 651 C C . ARG A 1 88 ? 8.227 6.82 -9.562 1 91.88 88 ARG A C 1
ATOM 653 O O . ARG A 1 88 ? 7.203 7.508 -9.617 1 91.88 88 ARG A O 1
ATOM 660 N N . HIS A 1 89 ? 8.227 5.543 -9.32 1 95.5 89 HIS A N 1
ATOM 661 C CA . HIS A 1 89 ? 6.969 4.863 -9.023 1 95.5 89 HIS A CA 1
ATOM 662 C C . HIS A 1 89 ? 6.348 5.402 -7.738 1 95.5 89 HIS A C 1
ATOM 664 O O . HIS A 1 89 ? 5.121 5.488 -7.625 1 95.5 89 HIS A O 1
ATOM 670 N N . LEU A 1 90 ? 7.203 5.766 -6.754 1 96.5 90 LEU A N 1
ATOM 671 C CA . LEU A 1 90 ? 6.688 6.34 -5.516 1 96.5 90 LEU A CA 1
ATOM 672 C C . LEU A 1 90 ? 5.992 7.672 -5.785 1 96.5 90 LEU A C 1
ATOM 674 O O . LEU A 1 90 ? 4.914 7.934 -5.242 1 96.5 90 LEU A O 1
ATOM 678 N N . VAL A 1 91 ? 6.633 8.453 -6.613 1 94.62 91 VAL A N 1
ATOM 679 C CA . VAL A 1 91 ? 6.043 9.742 -6.969 1 94.62 91 VAL A CA 1
ATOM 680 C C . VAL A 1 91 ? 4.672 9.523 -7.598 1 94.62 91 VAL A C 1
ATOM 682 O O . VAL A 1 91 ? 3.703 10.203 -7.238 1 94.62 91 VAL A O 1
ATOM 685 N N . GLU A 1 92 ? 4.547 8.578 -8.508 1 95.38 92 GLU A N 1
ATOM 686 C CA . GLU A 1 92 ? 3.281 8.25 -9.156 1 95.38 92 GLU A CA 1
ATOM 687 C C . GLU A 1 92 ? 2.223 7.848 -8.133 1 95.38 92 GLU A C 1
ATOM 689 O O . GLU A 1 92 ? 1.083 8.312 -8.195 1 95.38 92 GLU A O 1
ATOM 694 N N . LEU A 1 93 ? 2.615 7.051 -7.234 1 97.25 93 LEU A N 1
ATOM 695 C CA . LEU A 1 93 ? 1.678 6.559 -6.23 1 97.25 93 LEU A CA 1
ATOM 696 C C . LEU A 1 93 ? 1.229 7.684 -5.305 1 97.25 93 LEU A C 1
ATOM 698 O O . LEU A 1 93 ? 0.05 7.773 -4.953 1 97.25 93 LEU A O 1
ATOM 702 N N . MET A 1 94 ? 2.168 8.477 -4.852 1 96.69 94 MET A N 1
ATOM 703 C CA . MET A 1 94 ? 1.812 9.562 -3.936 1 96.69 94 MET A CA 1
ATOM 704 C C . MET A 1 94 ? 0.874 10.555 -4.609 1 96.69 94 MET A C 1
ATOM 706 O O . MET A 1 94 ? -0.04 11.078 -3.971 1 96.69 94 MET A O 1
ATOM 710 N N . LYS A 1 95 ? 1.063 10.797 -5.891 1 94.12 95 LYS A N 1
ATOM 711 C CA . LYS A 1 95 ? 0.141 11.648 -6.641 1 94.12 95 LYS A CA 1
ATOM 712 C C . LYS A 1 95 ? -1.242 11.008 -6.73 1 94.12 95 LYS A C 1
ATOM 714 O O . LYS A 1 95 ? -2.256 11.688 -6.551 1 94.12 95 LYS A O 1
ATOM 719 N N . PHE A 1 96 ? -1.208 9.75 -7.043 1 94.88 96 PHE A N 1
ATOM 720 C CA . PHE A 1 96 ? -2.451 8.984 -7.059 1 94.88 96 PHE A CA 1
ATOM 721 C C . PHE A 1 96 ? -3.211 9.164 -5.75 1 94.88 96 PHE A C 1
ATOM 723 O O . PHE A 1 96 ? -4.438 9.289 -5.75 1 94.88 96 PHE A O 1
ATOM 730 N N . LEU A 1 97 ? -2.508 9.297 -4.66 1 96.69 97 LEU A N 1
ATOM 731 C CA . LEU A 1 97 ? -3.082 9.391 -3.322 1 96.69 97 LEU A CA 1
ATOM 732 C C . LEU A 1 97 ? -3.363 10.844 -2.949 1 96.69 97 LEU A C 1
ATOM 734 O O . LEU A 1 97 ? -3.805 11.125 -1.834 1 96.69 97 LEU A O 1
ATOM 738 N N . ASN A 1 98 ? -3.008 11.781 -3.783 1 93.88 98 ASN A N 1
ATOM 739 C CA . ASN A 1 98 ? -3.244 13.211 -3.611 1 93.88 98 ASN A CA 1
ATOM 740 C C . ASN A 1 98 ? -2.346 13.805 -2.529 1 93.88 98 ASN A C 1
ATOM 742 O O . ASN A 1 98 ? -2.775 14.672 -1.766 1 93.88 98 ASN A O 1
ATOM 746 N N . TYR A 1 99 ? -1.201 13.281 -2.424 1 94.88 99 TYR A N 1
ATOM 747 C CA . TYR A 1 99 ? -0.171 13.906 -1.604 1 94.88 99 TYR A CA 1
ATOM 748 C C . TYR A 1 99 ? 0.644 14.906 -2.42 1 94.88 99 TYR A C 1
ATOM 750 O O . TYR A 1 99 ? 0.983 14.641 -3.576 1 94.88 99 TYR A O 1
ATOM 758 N N . PRO A 1 100 ? 0.904 16.078 -1.844 1 92.5 100 PRO A N 1
ATOM 759 C CA . PRO A 1 100 ? 1.881 16.938 -2.527 1 92.5 100 PRO A CA 1
ATOM 760 C C . PRO A 1 100 ? 3.277 16.312 -2.561 1 92.5 100 PRO A C 1
ATOM 762 O O . PRO A 1 100 ? 3.75 15.797 -1.549 1 92.5 100 PRO A O 1
ATOM 765 N N . VAL A 1 101 ? 3.887 16.359 -3.768 1 94 101 VAL A N 1
ATOM 766 C CA . VAL A 1 101 ? 5.176 15.68 -3.912 1 94 101 VAL A CA 1
ATOM 767 C C . VAL A 1 101 ? 6.207 16.656 -4.473 1 94 101 VAL A C 1
ATOM 769 O O . VAL A 1 101 ? 5.914 17.406 -5.41 1 94 101 VAL A O 1
ATOM 772 N N . THR A 1 102 ? 7.375 16.688 -3.865 1 92.31 102 THR A N 1
ATOM 773 C CA . THR A 1 102 ? 8.555 17.391 -4.355 1 92.31 102 THR A CA 1
ATOM 774 C C . THR A 1 102 ? 9.719 16.422 -4.562 1 92.31 102 THR A C 1
ATOM 776 O O . THR A 1 102 ? 10.023 15.617 -3.684 1 92.31 102 THR A O 1
ATOM 779 N N . VAL A 1 103 ? 10.289 16.469 -5.668 1 91.69 103 VAL A N 1
ATOM 780 C CA . VAL A 1 103 ? 11.453 15.633 -5.953 1 91.69 103 VAL A CA 1
ATOM 781 C C . VAL A 1 103 ? 12.727 16.469 -5.848 1 91.69 103 VAL A C 1
ATOM 783 O O . VAL A 1 103 ? 12.805 17.562 -6.406 1 91.69 103 VAL A O 1
ATOM 786 N N . VAL A 1 104 ? 13.672 15.992 -5.117 1 86.62 104 VAL A N 1
ATOM 787 C CA . VAL A 1 104 ? 14.945 16.688 -4.941 1 86.62 104 VAL A CA 1
ATOM 788 C C . VAL A 1 104 ? 16.078 15.844 -5.527 1 86.62 104 VAL A C 1
ATOM 790 O O . VAL A 1 104 ? 16.203 14.656 -5.219 1 86.62 104 VAL A O 1
ATOM 793 N N . GLY A 1 105 ? 16.906 16.391 -6.227 1 74.25 105 GLY A N 1
ATOM 794 C CA . GLY A 1 105 ? 18.078 15.727 -6.773 1 74.25 105 GLY A CA 1
ATOM 795 C C . GLY A 1 105 ? 18.328 16.062 -8.234 1 74.25 105 GLY A C 1
ATOM 796 O O . GLY A 1 105 ? 17.672 16.938 -8.797 1 74.25 105 GLY A O 1
ATOM 797 N N . ASP A 1 106 ? 19.422 15.523 -8.789 1 61.03 106 ASP A N 1
ATOM 798 C CA . ASP A 1 106 ? 19.828 15.836 -10.156 1 61.03 106 ASP A CA 1
ATOM 799 C C . ASP A 1 106 ? 18.922 15.156 -11.172 1 61.03 106 ASP A C 1
ATOM 801 O O . ASP A 1 106 ? 19.141 14 -11.539 1 61.03 106 ASP A O 1
ATOM 805 N N . HIS A 1 107 ? 17.672 15.5 -10.922 1 56.19 107 HIS A N 1
ATOM 806 C CA . HIS A 1 107 ? 16.797 14.719 -11.781 1 56.19 107 HIS A CA 1
ATOM 807 C C . HIS A 1 107 ? 16.625 15.375 -13.148 1 56.19 107 HIS A C 1
ATOM 809 O O . HIS A 1 107 ? 16.578 16.609 -13.242 1 56.19 107 HIS A O 1
ATOM 815 N N . ASP A 1 108 ? 17.109 14.758 -14.156 1 51.44 108 ASP A N 1
ATOM 816 C CA . ASP A 1 108 ? 16.516 15.047 -15.461 1 51.44 108 ASP A CA 1
ATOM 817 C C . ASP A 1 108 ? 15.023 14.703 -15.477 1 51.44 108 ASP A C 1
ATOM 819 O O . ASP A 1 108 ? 14.633 13.641 -15.945 1 51.44 108 ASP A O 1
ATOM 823 N N . ILE A 1 109 ? 14.391 14.891 -14.398 1 51.94 109 ILE A N 1
ATOM 824 C CA . ILE A 1 109 ? 13.055 14.297 -14.328 1 51.94 109 ILE A CA 1
ATOM 825 C C . ILE A 1 109 ? 12.109 15.055 -15.258 1 51.94 109 ILE A C 1
ATOM 827 O O . ILE A 1 109 ? 11.484 16.031 -14.852 1 51.94 109 ILE A O 1
ATOM 831 N N . GLN A 1 110 ? 12.477 15.266 -16.391 1 53.59 110 GLN A N 1
ATOM 832 C CA . GLN A 1 110 ? 11.547 15.914 -17.297 1 53.59 110 GLN A CA 1
ATOM 833 C C . GLN A 1 110 ? 10.141 15.336 -17.141 1 53.59 110 GLN A C 1
ATOM 835 O O . GLN A 1 110 ? 9.148 16.062 -17.312 1 53.59 110 GLN A O 1
ATOM 840 N N . ASP A 1 111 ? 10.062 14.039 -16.859 1 60.16 111 ASP A N 1
ATOM 841 C CA . ASP A 1 111 ? 8.758 13.422 -17.109 1 60.16 111 ASP A CA 1
ATOM 842 C C . ASP A 1 111 ? 7.988 13.219 -15.812 1 60.16 111 ASP A C 1
ATOM 844 O O . ASP A 1 111 ? 6.996 12.484 -15.781 1 60.16 111 ASP A O 1
ATOM 848 N N . ILE A 1 112 ? 8.477 13.992 -14.711 1 63 112 ILE A N 1
ATOM 849 C CA . ILE A 1 112 ? 7.727 13.727 -13.484 1 63 112 ILE A CA 1
ATOM 850 C C . ILE A 1 112 ? 6.762 14.883 -13.211 1 63 112 ILE A C 1
ATOM 852 O O . ILE A 1 112 ? 7.16 16.047 -13.234 1 63 112 ILE A O 1
ATOM 856 N N . ASP A 1 113 ? 5.492 14.633 -13.211 1 69.31 113 ASP A N 1
ATOM 857 C CA . ASP A 1 113 ? 4.457 15.609 -12.875 1 69.31 113 ASP A CA 1
ATOM 858 C C . ASP A 1 113 ? 4.504 15.969 -11.391 1 69.31 113 ASP A C 1
ATOM 860 O O . ASP A 1 113 ? 3.549 15.711 -10.656 1 69.31 113 ASP A O 1
ATOM 864 N N . ALA A 1 114 ? 5.719 16.406 -10.922 1 78.06 114 ALA A N 1
ATOM 865 C CA . ALA A 1 114 ? 5.91 16.859 -9.547 1 78.06 114 ALA A CA 1
ATOM 866 C C . ALA A 1 114 ? 6.801 18.094 -9.492 1 78.06 114 ALA A C 1
ATOM 868 O O . ALA A 1 114 ? 7.422 18.453 -10.492 1 78.06 114 ALA A O 1
ATOM 869 N N . ASN A 1 115 ? 6.797 18.781 -8.352 1 81.69 115 ASN A N 1
ATOM 870 C CA . ASN A 1 115 ? 7.77 19.844 -8.125 1 81.69 115 ASN A CA 1
ATOM 871 C C . ASN A 1 115 ? 9.188 19.297 -8.039 1 81.69 115 ASN A C 1
ATOM 873 O O . ASN A 1 115 ? 9.43 18.281 -7.398 1 81.69 115 ASN A O 1
ATOM 877 N N . VAL A 1 116 ? 10.055 19.891 -8.82 1 81 116 VAL A N 1
ATOM 878 C CA . VAL A 1 116 ? 11.43 19.391 -8.867 1 81 116 VAL A CA 1
ATOM 879 C C . VAL A 1 116 ? 12.383 20.484 -8.367 1 81 116 VAL A C 1
ATOM 881 O O . VAL A 1 116 ? 12.281 21.641 -8.781 1 81 116 VAL A O 1
ATOM 884 N N . VAL A 1 117 ? 13.188 20.125 -7.438 1 79.62 117 VAL A N 1
ATOM 885 C CA . VAL A 1 117 ? 14.258 20.969 -6.922 1 79.62 117 VAL A CA 1
ATOM 886 C C . VAL A 1 117 ? 15.609 20.312 -7.172 1 79.62 117 VAL A C 1
ATOM 888 O O . VAL A 1 117 ? 15.93 19.297 -6.566 1 79.62 117 VAL A O 1
ATOM 891 N N . ASN A 1 118 ? 16.391 20.812 -7.934 1 77.75 118 ASN A N 1
ATOM 892 C CA . ASN A 1 118 ? 17.609 20.172 -8.406 1 77.75 118 ASN A CA 1
ATOM 893 C C . ASN A 1 118 ? 18.797 20.516 -7.504 1 77.75 118 ASN A C 1
ATOM 895 O O . ASN A 1 118 ? 19.953 20.344 -7.906 1 77.75 118 ASN A O 1
ATOM 899 N N . ASP A 1 119 ? 18.578 20.984 -6.293 1 79.38 119 ASP A N 1
ATOM 900 C CA . ASP A 1 119 ? 19.641 21.359 -5.359 1 79.38 119 ASP A CA 1
ATOM 901 C C . ASP A 1 119 ? 19.344 20.828 -3.959 1 79.38 119 ASP A C 1
ATOM 903 O O . ASP A 1 119 ? 18.484 21.344 -3.256 1 79.38 119 ASP A O 1
ATOM 907 N N . ILE A 1 120 ? 20.047 19.906 -3.559 1 81.81 120 ILE A N 1
ATOM 908 C CA . ILE A 1 120 ? 19.828 19.234 -2.285 1 81.81 120 ILE A CA 1
ATOM 909 C C . ILE A 1 120 ? 20.078 20.203 -1.135 1 81.81 120 ILE A C 1
ATOM 911 O O . ILE A 1 120 ? 19.578 20 -0.025 1 81.81 120 ILE A O 1
ATOM 915 N N . SER A 1 121 ? 20.859 21.297 -1.362 1 83.31 121 SER A N 1
ATOM 916 C CA . SER A 1 121 ? 21.156 22.266 -0.318 1 83.31 121 SER A CA 1
ATOM 917 C C . SER A 1 121 ? 19.891 23 0.122 1 83.31 121 SER A C 1
ATOM 919 O O . SER A 1 121 ? 19.859 23.625 1.19 1 83.31 121 SER A O 1
ATOM 921 N N . LEU A 1 122 ? 18.859 22.875 -0.606 1 87.81 122 LEU A N 1
ATOM 922 C CA . LEU A 1 122 ? 17.609 23.562 -0.314 1 87.81 122 LEU A CA 1
ATOM 923 C C . LEU A 1 122 ? 16.672 22.672 0.497 1 87.81 122 LEU A C 1
ATOM 925 O O . LEU A 1 122 ? 15.594 23.094 0.916 1 87.81 122 LEU A O 1
ATOM 929 N N . LEU A 1 123 ? 17.078 21.516 0.757 1 90.94 123 LEU A N 1
ATOM 930 C CA . LEU A 1 123 ? 16.234 20.531 1.416 1 90.94 123 LEU A CA 1
ATOM 931 C C . LEU A 1 123 ? 15.727 21.062 2.754 1 90.94 123 LEU A C 1
ATOM 933 O O . LEU A 1 123 ? 14.531 20.984 3.049 1 90.94 123 LEU A O 1
ATOM 937 N N . SER A 1 124 ? 16.594 21.641 3.51 1 92.88 124 SER A N 1
ATOM 938 C CA . SER A 1 124 ? 16.234 22.094 4.848 1 92.88 124 SER A CA 1
ATOM 939 C C . SER A 1 124 ? 15.133 23.141 4.797 1 92.88 124 SER A C 1
ATOM 941 O O . SER A 1 124 ? 14.25 23.172 5.66 1 92.88 124 SER A O 1
ATOM 943 N N . SER A 1 125 ? 15.109 23.953 3.775 1 92.06 125 SER A N 1
ATOM 944 C CA . SER A 1 125 ? 14.141 25.031 3.662 1 92.06 125 SER A CA 1
ATOM 945 C C . SER A 1 125 ? 12.773 24.516 3.246 1 92.06 125 SER A C 1
ATOM 947 O O . SER A 1 125 ? 11.766 25.219 3.365 1 92.06 125 SER A O 1
ATOM 949 N N . LEU A 1 126 ? 12.742 23.328 2.814 1 92.31 126 LEU A N 1
ATOM 950 C CA . LEU A 1 126 ? 11.508 22.734 2.312 1 92.31 126 LEU A CA 1
ATOM 951 C C . LEU A 1 126 ? 10.812 21.938 3.402 1 92.31 126 LEU A C 1
ATOM 953 O O . LEU A 1 126 ? 9.695 21.453 3.207 1 92.31 126 LEU A O 1
ATOM 957 N N . ILE A 1 127 ? 11.461 21.781 4.543 1 94.75 127 ILE A N 1
ATOM 958 C CA . ILE A 1 127 ? 11 20.812 5.539 1 94.75 127 ILE A CA 1
ATOM 959 C C . ILE A 1 127 ? 10.383 21.562 6.723 1 94.75 127 ILE A C 1
ATOM 961 O O . ILE A 1 127 ? 10.938 22.547 7.199 1 94.75 127 ILE A O 1
ATOM 965 N N . ASP A 1 128 ? 9.227 21.125 7.113 1 91.12 128 ASP A N 1
ATOM 966 C CA . ASP A 1 128 ? 8.609 21.547 8.367 1 91.12 128 ASP A CA 1
ATOM 967 C C . ASP A 1 128 ? 8 20.344 9.102 1 91.12 128 ASP A C 1
ATOM 969 O O . ASP A 1 128 ? 8.305 19.203 8.781 1 91.12 128 ASP A O 1
ATOM 973 N N . GLY A 1 129 ? 7.195 20.547 10.117 1 91.25 129 GLY A N 1
ATOM 974 C CA . GLY A 1 129 ? 6.664 19.5 10.961 1 91.25 129 GLY A CA 1
ATOM 975 C C . GLY A 1 129 ? 5.641 18.625 10.25 1 91.25 129 GLY A C 1
ATOM 976 O O . GLY A 1 129 ? 5.191 17.609 10.805 1 91.25 129 GLY A O 1
ATOM 977 N N . ASN A 1 130 ? 5.254 18.938 9.031 1 92.94 130 ASN A N 1
ATOM 978 C CA . ASN A 1 130 ? 4.309 18.141 8.25 1 92.94 130 ASN A CA 1
ATOM 979 C C . ASN A 1 130 ? 4.938 17.641 6.953 1 92.94 130 ASN A C 1
ATOM 981 O O . ASN A 1 130 ? 4.258 17.547 5.93 1 92.94 130 ASN A O 1
ATOM 985 N N . THR A 1 131 ? 6.223 17.438 6.996 1 95.94 131 THR A N 1
ATOM 986 C CA . THR A 1 131 ? 6.945 16.969 5.82 1 95.94 131 THR A CA 1
ATOM 987 C C . THR A 1 131 ? 7.434 15.531 6.023 1 95.94 131 THR A C 1
ATOM 989 O O . THR A 1 131 ? 7.926 15.18 7.098 1 95.94 131 THR A O 1
ATOM 992 N N . PHE A 1 132 ? 7.227 14.711 5.031 1 98.5 132 PHE A N 1
ATOM 993 C CA . PHE A 1 132 ? 7.738 13.344 4.938 1 98.5 132 PHE A CA 1
ATOM 994 C C . PHE A 1 132 ? 8.852 13.258 3.902 1 98.5 132 PHE A C 1
ATOM 996 O O . PHE A 1 132 ? 8.672 13.664 2.752 1 98.5 132 PHE A O 1
ATOM 1003 N N . VAL A 1 133 ? 10.008 12.766 4.309 1 97.94 133 VAL A N 1
ATOM 1004 C CA . VAL A 1 133 ? 11.148 12.695 3.398 1 97.94 133 VAL A CA 1
ATOM 1005 C C . VAL A 1 133 ? 11.516 11.242 3.135 1 97.94 133 VAL A C 1
ATOM 1007 O O . VAL A 1 133 ? 11.664 10.453 4.07 1 97.94 133 VAL A O 1
ATOM 1010 N N . VAL A 1 134 ? 11.641 10.891 1.873 1 98 134 VAL A N 1
ATOM 1011 C CA . VAL A 1 134 ? 12.039 9.547 1.478 1 98 134 VAL A CA 1
ATOM 1012 C C . VAL A 1 134 ? 13.305 9.609 0.63 1 98 134 VAL A C 1
ATOM 1014 O O . VAL A 1 134 ? 13.336 10.289 -0.401 1 98 134 VAL A O 1
ATOM 1017 N N . VAL A 1 135 ? 14.305 8.969 1.096 1 96.19 135 VAL A N 1
ATOM 1018 C CA . VAL A 1 135 ? 15.523 8.797 0.311 1 96.19 135 VAL A CA 1
ATOM 1019 C C . VAL A 1 135 ? 15.508 7.438 -0.379 1 96.19 135 VAL A C 1
ATOM 1021 O O . VAL A 1 135 ? 15.625 6.398 0.279 1 96.19 135 VAL A O 1
ATOM 1024 N N . ALA A 1 136 ? 15.32 7.457 -1.672 1 93.38 136 ALA A N 1
ATOM 1025 C CA . ALA A 1 136 ? 15.086 6.227 -2.42 1 93.38 136 ALA A CA 1
ATOM 1026 C C . ALA A 1 136 ? 16.047 6.117 -3.605 1 93.38 136 ALA A C 1
ATOM 1028 O O . ALA A 1 136 ? 15.648 6.328 -4.754 1 93.38 136 ALA A O 1
ATOM 1029 N N . ASN A 1 137 ? 17.25 5.773 -3.387 1 86.31 137 ASN A N 1
ATOM 1030 C CA . ASN A 1 137 ? 18.25 5.516 -4.414 1 86.31 137 ASN A CA 1
ATOM 1031 C C . ASN A 1 137 ? 18.688 4.055 -4.418 1 86.31 137 ASN A C 1
ATOM 1033 O O . ASN A 1 137 ? 19.172 3.547 -3.41 1 86.31 137 ASN A O 1
ATOM 1037 N N . GLU A 1 138 ? 18.469 3.447 -5.555 1 82.44 138 GLU A N 1
ATOM 1038 C CA . GLU A 1 138 ? 18.953 2.076 -5.699 1 82.44 138 GLU A CA 1
ATOM 1039 C C . GLU A 1 138 ? 20.469 2.012 -5.617 1 82.44 138 GLU A C 1
ATOM 1041 O O . GLU A 1 138 ? 21.172 2.836 -6.219 1 82.44 138 GLU A O 1
ATOM 1046 N N . GLY A 1 139 ? 20.953 1.141 -4.887 1 78.94 139 GLY A N 1
ATOM 1047 C CA . GLY A 1 139 ? 22.391 0.966 -4.758 1 78.94 139 GLY A CA 1
ATOM 1048 C C . GLY A 1 139 ? 23.031 1.972 -3.824 1 78.94 139 GLY A C 1
ATOM 1049 O O . GLY A 1 139 ? 24.203 1.83 -3.463 1 78.94 139 GLY A O 1
ATOM 1050 N N . GLY A 1 140 ? 22.328 2.961 -3.404 1 78.75 140 GLY A N 1
ATOM 1051 C CA . GLY A 1 140 ? 22.859 3.949 -2.473 1 78.75 140 GLY A CA 1
ATOM 1052 C C . GLY A 1 140 ? 23.672 5.031 -3.15 1 78.75 140 GLY A C 1
ATOM 1053 O O . GLY A 1 140 ? 24.281 4.801 -4.199 1 78.75 140 GLY A O 1
ATOM 1054 N N . LYS A 1 141 ? 23.578 6.207 -2.623 1 78.62 141 LYS A N 1
ATOM 1055 C CA . LYS A 1 141 ? 24.391 7.34 -3.066 1 78.62 141 LYS A CA 1
ATOM 1056 C C . LYS A 1 141 ? 25.062 8.031 -1.885 1 78.62 141 LYS A C 1
ATOM 1058 O O . LYS A 1 141 ? 24.625 7.898 -0.744 1 78.62 141 LYS A O 1
ATOM 1063 N N . HIS A 1 142 ? 26.062 8.766 -2.172 1 78.25 142 HIS A N 1
ATOM 1064 C CA . HIS A 1 142 ? 26.875 9.414 -1.137 1 78.25 142 HIS A CA 1
ATOM 1065 C C . HIS A 1 142 ? 26.047 10.445 -0.375 1 78.25 142 HIS A C 1
ATOM 1067 O O . HIS A 1 142 ? 26.281 10.688 0.812 1 78.25 142 HIS A O 1
ATOM 1073 N N . TYR A 1 143 ? 25.125 10.953 -0.973 1 83.12 143 TYR A N 1
ATOM 1074 C CA . TYR A 1 143 ? 24.359 12.023 -0.349 1 83.12 143 TYR A CA 1
ATOM 1075 C C . TYR A 1 143 ? 23.125 11.477 0.365 1 83.12 143 TYR A C 1
ATOM 1077 O O . TYR A 1 143 ? 22.359 12.234 0.963 1 83.12 143 TYR A O 1
ATOM 1085 N N . ASP A 1 144 ? 22.938 10.18 0.346 1 90 144 ASP A N 1
ATOM 1086 C CA . ASP A 1 144 ? 21.766 9.586 0.979 1 90 144 ASP A CA 1
ATOM 1087 C C . ASP A 1 144 ? 21.734 9.906 2.473 1 90 144 ASP A C 1
ATOM 1089 O O . ASP A 1 144 ? 20.719 10.391 2.984 1 90 144 ASP A O 1
ATOM 1093 N N . ILE A 1 145 ? 22.828 9.703 3.096 1 91.25 145 ILE A N 1
ATOM 1094 C CA . ILE A 1 145 ? 22.859 9.875 4.543 1 91.25 145 ILE A CA 1
ATOM 1095 C C . ILE A 1 145 ? 22.75 11.359 4.895 1 91.25 145 ILE A C 1
ATOM 1097 O O . ILE A 1 145 ? 22.109 11.719 5.887 1 91.25 145 ILE A O 1
ATOM 1101 N N . THR A 1 146 ? 23.422 12.188 4.109 1 91.69 146 THR A N 1
ATOM 1102 C CA . THR A 1 146 ? 23.312 13.625 4.312 1 91.69 146 THR A CA 1
ATOM 1103 C C . THR A 1 146 ? 21.844 14.07 4.215 1 91.69 146 THR A C 1
ATOM 1105 O O . THR A 1 146 ? 21.391 14.898 5.008 1 91.69 146 THR A O 1
ATOM 1108 N N . GLY A 1 147 ? 21.156 13.562 3.238 1 93.75 147 GLY A N 1
ATOM 1109 C CA . GLY A 1 147 ? 19.734 13.859 3.09 1 93.75 147 GLY A CA 1
ATOM 1110 C C . GLY A 1 147 ? 18.906 13.445 4.293 1 93.75 147 GLY A C 1
ATOM 1111 O O . GLY A 1 147 ? 18.062 14.203 4.766 1 93.75 147 GLY A O 1
ATOM 1112 N N . VAL A 1 148 ? 19.188 12.281 4.785 1 97.06 148 VAL A N 1
ATOM 1113 C CA . VAL A 1 148 ? 18.484 11.758 5.941 1 97.06 148 VAL A CA 1
ATOM 1114 C C . VAL A 1 148 ? 18.75 12.633 7.16 1 97.06 148 VAL A C 1
ATOM 1116 O O . VAL A 1 148 ? 17.812 13.055 7.848 1 97.06 148 VAL A O 1
ATOM 1119 N N . GLU A 1 149 ? 20.016 12.898 7.375 1 96.06 149 GLU A N 1
ATOM 1120 C CA . GLU A 1 149 ? 20.406 13.695 8.531 1 96.06 149 GLU A CA 1
ATOM 1121 C C . GLU A 1 149 ? 19.797 15.094 8.477 1 96.06 149 GLU A C 1
ATOM 1123 O O . GLU A 1 149 ? 19.266 15.586 9.477 1 96.06 149 GLU A O 1
ATOM 1128 N N . THR A 1 150 ? 19.906 15.695 7.352 1 95.75 150 THR A N 1
ATOM 1129 C CA . THR A 1 150 ? 19.328 17.016 7.168 1 95.75 150 THR A CA 1
ATOM 1130 C C . THR A 1 150 ? 17.828 17 7.461 1 95.75 150 THR A C 1
ATOM 1132 O O . THR A 1 150 ? 17.312 17.906 8.117 1 95.75 150 THR A O 1
ATOM 1135 N N . ALA A 1 151 ? 17.141 15.992 6.996 1 97.25 151 ALA A N 1
ATOM 1136 C CA . ALA A 1 151 ? 15.695 15.875 7.199 1 97.25 151 ALA A CA 1
ATOM 1137 C C . ALA A 1 151 ? 15.352 15.773 8.68 1 97.25 151 ALA A C 1
ATOM 1139 O O . ALA A 1 151 ? 14.445 16.453 9.164 1 97.25 151 ALA A O 1
ATOM 1140 N N . ILE A 1 152 ? 16.094 14.945 9.391 1 97.5 152 ILE A N 1
ATOM 1141 C CA . ILE A 1 152 ? 15.836 14.75 10.82 1 97.5 152 ILE A CA 1
ATOM 1142 C C . ILE A 1 152 ? 16.109 16.047 11.57 1 97.5 152 ILE A C 1
ATOM 1144 O O . ILE A 1 152 ? 15.281 16.5 12.367 1 97.5 152 ILE A O 1
ATOM 1148 N N . ARG A 1 153 ? 17.203 16.672 11.266 1 96.75 153 ARG A N 1
ATOM 1149 C CA . ARG A 1 153 ? 17.594 17.891 11.953 1 96.75 153 ARG A CA 1
ATOM 1150 C C . ARG A 1 153 ? 16.641 19.047 11.641 1 96.75 153 ARG A C 1
ATOM 1152 O O . ARG A 1 153 ? 16.438 19.938 12.469 1 96.75 153 ARG A O 1
ATOM 1159 N N . SER A 1 154 ? 16.078 19 10.492 1 96.44 154 SER A N 1
ATOM 1160 C CA . SER A 1 154 ? 15.172 20.078 10.07 1 96.44 154 SER A CA 1
ATOM 1161 C C . SER A 1 154 ? 13.758 19.844 10.586 1 96.44 154 SER A C 1
ATOM 1163 O O . SER A 1 154 ? 12.859 20.656 10.328 1 96.44 154 SER A O 1
ATOM 1165 N N . GLY A 1 155 ? 13.508 18.703 11.227 1 95.88 155 GLY A N 1
ATOM 1166 C CA . GLY A 1 155 ? 12.25 18.5 11.93 1 95.88 155 GLY A CA 1
ATOM 1167 C C . GLY A 1 155 ? 11.219 17.75 11.102 1 95.88 155 GLY A C 1
ATOM 1168 O O . GLY A 1 155 ? 10.016 17.859 11.359 1 95.88 155 GLY A O 1
ATOM 1169 N N . ALA A 1 156 ? 11.633 17.062 10.07 1 97.5 156 ALA A N 1
ATOM 1170 C CA . ALA A 1 156 ? 10.703 16.25 9.305 1 97.5 156 ALA A CA 1
ATOM 1171 C C . ALA A 1 156 ? 9.938 15.289 10.211 1 97.5 156 ALA A C 1
ATOM 1173 O O . ALA A 1 156 ? 10.508 14.711 11.133 1 97.5 156 ALA A O 1
ATOM 1174 N N . ARG A 1 157 ? 8.695 15.133 9.93 1 96.88 157 ARG A N 1
ATOM 1175 C CA . ARG A 1 157 ? 7.848 14.258 10.727 1 96.88 157 ARG A CA 1
ATOM 1176 C C . ARG A 1 157 ? 8.211 12.797 10.508 1 96.88 157 ARG A C 1
ATOM 1178 O O . ARG A 1 157 ? 8.078 11.969 11.422 1 96.88 157 ARG A O 1
ATOM 1185 N N . TYR A 1 158 ? 8.617 12.461 9.375 1 98.25 158 TYR A N 1
ATOM 1186 C CA . TYR A 1 158 ? 8.953 11.117 8.914 1 98.25 158 TYR A CA 1
ATOM 1187 C C . TYR A 1 158 ? 10.141 11.156 7.949 1 98.25 158 TYR A C 1
ATOM 1189 O O . TYR A 1 158 ? 10.195 12.016 7.062 1 98.25 158 TYR A O 1
ATOM 1197 N N . VAL A 1 159 ? 11.055 10.25 8.172 1 98.69 159 VAL A N 1
ATOM 1198 C CA . VAL A 1 159 ? 12.18 10.062 7.262 1 98.69 159 VAL A CA 1
ATOM 1199 C C . VAL A 1 159 ? 12.359 8.57 6.965 1 98.69 159 VAL A C 1
ATOM 1201 O O . VAL A 1 159 ? 12.32 7.742 7.875 1 98.69 159 VAL A O 1
ATOM 1204 N N . SER A 1 160 ? 12.469 8.211 5.684 1 98.56 160 SER A N 1
ATOM 1205 C CA . SER A 1 160 ? 12.742 6.816 5.344 1 98.56 160 SER A CA 1
ATOM 1206 C C . SER A 1 160 ? 13.914 6.703 4.383 1 98.56 160 SER A C 1
ATOM 1208 O O . SER A 1 160 ? 14.141 7.594 3.562 1 98.56 160 SER A O 1
ATOM 1210 N N . LEU A 1 161 ? 14.664 5.664 4.559 1 97.88 161 LEU A N 1
ATOM 1211 C CA . LEU A 1 161 ? 15.844 5.395 3.75 1 97.88 161 LEU A CA 1
ATOM 1212 C C . LEU A 1 161 ? 15.781 3.996 3.145 1 97.88 161 LEU A C 1
ATOM 1214 O O . LEU A 1 161 ? 15.727 3 3.871 1 97.88 161 LEU A O 1
ATOM 1218 N N . MET A 1 162 ? 15.641 3.971 1.877 1 96.62 162 MET A N 1
ATOM 1219 C CA . MET A 1 162 ? 15.82 2.688 1.204 1 96.62 162 MET A CA 1
ATOM 1220 C C . MET A 1 162 ? 17.25 2.172 1.383 1 96.62 162 MET A C 1
ATOM 1222 O O . MET A 1 162 ? 18.203 2.805 0.929 1 96.62 162 MET A O 1
ATOM 1226 N N . ALA A 1 163 ? 17.375 1.069 2.047 1 95 163 ALA A N 1
ATOM 1227 C CA . ALA A 1 163 ? 18.672 0.488 2.35 1 95 163 ALA A CA 1
ATOM 1228 C C . ALA A 1 163 ? 18.547 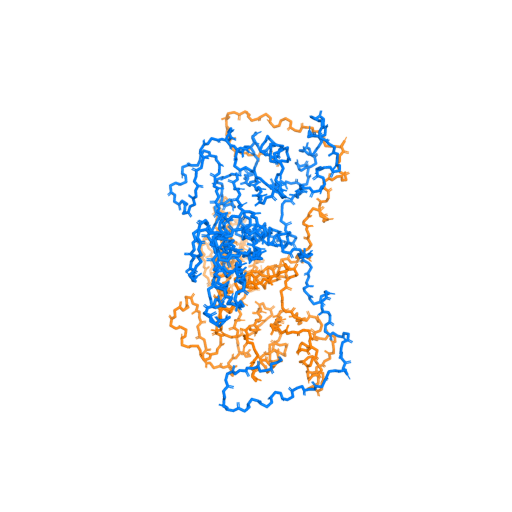-0.96 2.812 1 95 163 ALA A C 1
ATOM 1230 O O . ALA A 1 163 ? 17.484 -1.366 3.291 1 95 163 ALA A O 1
ATOM 1231 N N . SER A 1 164 ? 19.547 -1.668 2.562 1 92.75 164 SER A N 1
ATOM 1232 C CA . SER A 1 164 ? 19.641 -2.951 3.25 1 92.75 164 SER A CA 1
ATOM 1233 C C . SER A 1 164 ? 19.719 -2.764 4.762 1 92.75 164 SER A C 1
ATOM 1235 O O . SER A 1 164 ? 19.969 -1.656 5.242 1 92.75 164 SER A O 1
ATOM 1237 N N . ARG A 1 165 ? 19.469 -3.82 5.496 1 94.44 165 ARG A N 1
ATOM 1238 C CA . ARG A 1 165 ? 19.578 -3.779 6.949 1 94.44 165 ARG A CA 1
ATOM 1239 C C . ARG A 1 165 ? 20.969 -3.297 7.383 1 94.44 165 ARG A C 1
ATOM 1241 O O . ARG A 1 165 ? 21.078 -2.475 8.297 1 94.44 165 ARG A O 1
ATOM 1248 N N . ASN A 1 166 ? 22 -3.779 6.703 1 93.62 166 ASN A N 1
ATOM 1249 C CA . ASN A 1 166 ? 23.375 -3.385 7.016 1 93.62 166 ASN A CA 1
ATOM 1250 C C . ASN A 1 166 ? 23.609 -1.905 6.73 1 93.62 166 ASN A C 1
ATOM 1252 O O . ASN A 1 166 ? 24.188 -1.192 7.555 1 93.62 166 ASN A O 1
ATOM 1256 N N . ARG A 1 167 ? 23.172 -1.49 5.637 1 93.19 167 ARG A N 1
ATOM 1257 C CA . ARG A 1 167 ? 23.344 -0.088 5.266 1 93.19 167 ARG A CA 1
ATOM 1258 C C . ARG A 1 167 ? 22.562 0.824 6.203 1 93.19 167 ARG A C 1
ATOM 1260 O O . ARG A 1 167 ? 23.031 1.91 6.555 1 93.19 167 ARG A O 1
ATOM 1267 N N . ALA A 1 168 ? 21.406 0.403 6.582 1 95.69 168 ALA A N 1
ATOM 1268 C CA . ALA A 1 168 ? 20.625 1.17 7.547 1 95.69 168 ALA A CA 1
ATOM 1269 C C . ALA A 1 168 ? 21.359 1.309 8.875 1 95.69 168 ALA A C 1
ATOM 1271 O O . ALA A 1 168 ? 21.453 2.406 9.43 1 95.69 168 ALA A O 1
ATOM 1272 N N . ALA A 1 169 ? 21.906 0.248 9.312 1 95.69 169 ALA A N 1
ATOM 1273 C CA . ALA A 1 169 ? 22.641 0.259 10.57 1 95.69 169 ALA A CA 1
ATOM 1274 C C . ALA A 1 169 ? 23.844 1.2 10.484 1 95.69 169 ALA A C 1
ATOM 1276 O O . ALA A 1 169 ? 24.094 1.99 11.398 1 95.69 169 ALA A O 1
ATOM 1277 N N . ALA A 1 170 ? 24.531 1.094 9.414 1 94 170 ALA A N 1
ATOM 1278 C CA . ALA A 1 170 ? 25.688 1.955 9.211 1 94 170 ALA A CA 1
ATOM 1279 C C . ALA A 1 170 ? 25.281 3.426 9.195 1 94 170 ALA A C 1
ATOM 1281 O O . ALA A 1 170 ? 25.984 4.273 9.758 1 94 170 ALA A O 1
ATOM 1282 N N . SER A 1 171 ? 24.203 3.686 8.555 1 94.94 171 SER A N 1
ATOM 1283 C CA . SER A 1 171 ? 23.719 5.055 8.477 1 94.94 171 SER A CA 1
ATOM 1284 C C . SER A 1 171 ? 23.344 5.59 9.852 1 94.94 171 SER A C 1
ATOM 1286 O O . SER A 1 171 ? 23.656 6.73 10.195 1 94.94 171 SER A O 1
ATOM 1288 N N . ILE A 1 172 ? 22.703 4.797 10.641 1 96.44 172 ILE A N 1
ATOM 1289 C CA . ILE A 1 172 ? 22.297 5.18 11.984 1 96.44 172 ILE A CA 1
ATOM 1290 C C . ILE A 1 172 ? 23.531 5.449 12.836 1 96.44 172 ILE A C 1
ATOM 1292 O O . ILE A 1 172 ? 23.609 6.469 13.523 1 96.44 172 ILE A O 1
ATOM 1296 N N . GLN A 1 173 ? 24.484 4.562 12.734 1 95.5 173 GLN A N 1
ATOM 1297 C CA . GLN A 1 173 ? 25.734 4.73 13.492 1 95.5 173 GLN A CA 1
ATOM 1298 C C . GLN A 1 173 ? 26.422 6.047 13.141 1 95.5 173 GLN A C 1
ATOM 1300 O O . GLN A 1 173 ? 26.891 6.766 14.023 1 95.5 173 GLN A O 1
ATOM 1305 N N . ARG A 1 174 ? 26.469 6.266 11.898 1 94.44 174 ARG A N 1
ATOM 1306 C CA . ARG A 1 174 ? 27.094 7.504 11.438 1 94.44 174 ARG A CA 1
ATOM 1307 C C . ARG A 1 174 ? 26.375 8.727 12.023 1 94.44 174 ARG A C 1
ATOM 1309 O O . ARG A 1 174 ? 27.031 9.672 12.461 1 94.44 174 ARG A O 1
ATOM 1316 N N . MET A 1 175 ? 25.094 8.719 12.031 1 96.25 175 MET A N 1
ATOM 1317 C CA . MET A 1 175 ? 24.328 9.852 12.547 1 96.25 175 MET A CA 1
ATOM 1318 C C . MET A 1 175 ? 24.547 10.008 14.055 1 96.25 175 MET A C 1
ATOM 1320 O O . MET A 1 175 ? 24.609 11.133 14.555 1 96.25 175 MET A O 1
ATOM 1324 N N . ILE A 1 176 ? 24.656 8.914 14.727 1 95.94 176 ILE A N 1
ATOM 1325 C CA . ILE A 1 176 ? 24.953 8.969 16.156 1 95.94 176 ILE A CA 1
ATOM 1326 C C . ILE A 1 176 ? 26.312 9.617 16.375 1 95.94 176 ILE A C 1
ATOM 1328 O O . ILE A 1 176 ? 26.453 10.5 17.219 1 95.94 176 ILE A O 1
ATOM 1332 N N . ASN A 1 177 ? 27.25 9.195 15.586 1 95 177 ASN A N 1
ATOM 1333 C CA . ASN A 1 177 ? 28.594 9.773 15.672 1 95 177 ASN A CA 1
ATOM 1334 C C . ASN A 1 177 ? 28.578 11.266 15.359 1 95 177 ASN A C 1
ATOM 1336 O O . ASN A 1 177 ? 29.391 12.023 15.898 1 95 177 ASN A O 1
ATOM 1340 N N . ASP A 1 178 ? 27.688 11.625 14.539 1 95.5 178 ASP A N 1
ATOM 1341 C CA . ASP A 1 178 ? 27.562 13.023 14.141 1 95.5 178 ASP A CA 1
ATOM 1342 C C . ASP A 1 178 ? 26.781 13.828 15.18 1 95.5 178 ASP A C 1
ATOM 1344 O O . ASP A 1 178 ? 26.516 15.016 14.984 1 95.5 178 ASP A O 1
ATOM 1348 N N . GLY A 1 179 ? 26.281 13.18 16.219 1 96.62 179 GLY A N 1
ATOM 1349 C CA . GLY A 1 179 ? 25.766 13.93 17.359 1 96.62 179 GLY A CA 1
ATOM 1350 C C . GLY A 1 179 ? 24.266 13.766 17.547 1 96.62 179 GLY A C 1
ATOM 1351 O O . GLY A 1 179 ? 23.688 14.336 18.469 1 96.62 179 GLY A O 1
ATOM 1352 N N . LEU A 1 180 ? 23.609 13.039 16.719 1 97 180 LEU A N 1
ATOM 1353 C CA . LEU A 1 180 ? 22.188 12.773 16.906 1 97 180 LEU A CA 1
ATOM 1354 C C . LEU A 1 180 ? 21.969 11.664 17.938 1 97 180 LEU A C 1
ATOM 1356 O O . LEU A 1 180 ? 22.719 10.68 17.969 1 97 180 LEU A O 1
ATOM 1360 N N . SER A 1 181 ? 20.953 11.844 18.797 1 96.75 181 SER A N 1
ATOM 1361 C CA . SER A 1 181 ? 20.656 10.781 19.75 1 96.75 181 SER A CA 1
ATOM 1362 C C . SER A 1 181 ? 19.922 9.617 19.078 1 96.75 181 SER A C 1
ATOM 1364 O O . SER A 1 181 ? 19.172 9.82 18.141 1 96.75 181 SER A O 1
ATOM 1366 N N . GLU A 1 182 ? 20.141 8.477 19.594 1 95.81 182 GLU A N 1
ATOM 1367 C CA . GLU A 1 182 ? 19.453 7.289 19.094 1 95.81 182 GLU A CA 1
ATOM 1368 C C . GLU A 1 182 ? 17.938 7.441 19.188 1 95.81 182 GLU A C 1
ATOM 1370 O O . GLU A 1 182 ? 17.203 7 18.312 1 95.81 182 GLU A O 1
ATOM 1375 N N . GLU A 1 183 ? 17.484 8.016 20.219 1 95.81 183 GLU A N 1
ATOM 1376 C CA . GLU A 1 183 ? 16.062 8.227 20.453 1 95.81 183 GLU A CA 1
ATOM 1377 C C . GLU A 1 183 ? 15.453 9.102 19.359 1 95.81 183 GLU A C 1
ATOM 1379 O O . GLU A 1 183 ? 14.375 8.797 18.844 1 95.81 183 GLU A O 1
ATOM 1384 N N . GLU A 1 184 ? 16.109 10.148 19.031 1 95.56 184 GLU A N 1
ATOM 1385 C CA . GLU A 1 184 ? 15.633 11.047 17.984 1 95.56 184 GLU A CA 1
ATOM 1386 C C . GLU A 1 184 ? 15.57 10.336 16.641 1 95.56 184 GLU A C 1
ATOM 1388 O O . GLU A 1 184 ? 14.625 10.539 15.867 1 95.56 184 GLU A O 1
ATOM 1393 N N . ILE A 1 185 ? 16.562 9.539 16.391 1 97.56 185 ILE A N 1
ATOM 1394 C CA . ILE A 1 185 ? 16.609 8.781 15.141 1 97.56 185 ILE A CA 1
ATOM 1395 C C . ILE A 1 185 ? 15.453 7.785 15.094 1 97.56 185 ILE A C 1
ATOM 1397 O O . ILE A 1 185 ? 14.727 7.719 14.102 1 97.56 185 ILE A O 1
ATOM 1401 N N . LYS A 1 186 ? 15.234 7.086 16.172 1 95.69 186 LYS A N 1
ATOM 1402 C CA . LYS A 1 186 ? 14.195 6.059 16.25 1 95.69 186 LYS A CA 1
ATOM 1403 C C . LYS A 1 186 ? 12.812 6.66 16.047 1 95.69 186 LYS A C 1
ATOM 1405 O O . LYS A 1 186 ? 11.922 6.012 15.492 1 95.69 186 LYS A O 1
ATOM 1410 N N . LYS A 1 187 ? 12.672 7.82 16.453 1 94.88 187 LYS A N 1
ATOM 1411 C CA . LYS A 1 187 ? 11.367 8.484 16.422 1 94.88 187 LYS A CA 1
ATOM 1412 C C . LYS A 1 187 ? 10.977 8.844 14.984 1 94.88 187 LYS A C 1
ATOM 1414 O O . LYS A 1 187 ? 9.789 8.898 14.656 1 94.88 187 LYS A O 1
ATOM 1419 N N . ARG A 1 188 ? 11.953 9.031 14.172 1 96.62 188 ARG A N 1
ATOM 1420 C CA . ARG A 1 188 ? 11.625 9.648 12.891 1 96.62 188 ARG A CA 1
ATOM 1421 C C . ARG A 1 188 ? 12.055 8.766 11.727 1 96.62 188 ARG A C 1
ATOM 1423 O O . ARG A 1 188 ? 11.461 8.82 10.648 1 96.62 188 ARG A O 1
ATOM 1430 N N . LEU A 1 189 ? 13.07 7.934 11.961 1 98.31 189 LEU A N 1
ATOM 1431 C CA . LEU A 1 189 ? 13.688 7.227 10.836 1 98.31 189 LEU A CA 1
ATOM 1432 C C . LEU A 1 189 ? 13.086 5.836 10.68 1 98.31 189 LEU A C 1
ATOM 1434 O O . LEU A 1 189 ? 13.016 5.07 11.648 1 98.31 189 LEU A O 1
ATOM 1438 N N . TYR A 1 190 ? 12.695 5.531 9.547 1 98.25 190 TYR A N 1
ATOM 1439 C CA . TYR A 1 190 ? 12.258 4.203 9.133 1 98.25 190 TYR A CA 1
ATOM 1440 C C . TYR A 1 190 ? 13.203 3.625 8.086 1 98.25 190 TYR A C 1
ATOM 1442 O O . TYR A 1 190 ? 13.188 4.051 6.926 1 98.25 190 TYR A O 1
ATOM 1450 N N . SER A 1 191 ? 14 2.697 8.422 1 97.69 191 SER A N 1
ATOM 1451 C CA . SER A 1 191 ? 14.938 2.023 7.539 1 97.69 191 SER A CA 1
ATOM 1452 C C . SER A 1 191 ? 15.273 0.623 8.047 1 97.69 191 SER A C 1
ATOM 1454 O O . SER A 1 191 ? 15.609 0.444 9.219 1 97.69 191 SER A O 1
ATOM 1456 N N . PRO A 1 192 ? 15.312 -0.309 7.109 1 97.06 192 PRO A N 1
ATOM 1457 C CA . PRO A 1 192 ? 14.891 -0.275 5.711 1 97.06 192 PRO A CA 1
ATOM 1458 C C . PRO A 1 192 ? 13.484 0.3 5.531 1 97.06 192 PRO A C 1
ATOM 1460 O O . PRO A 1 192 ? 12.633 0.137 6.41 1 97.06 192 PRO A O 1
ATOM 1463 N N . ALA A 1 193 ? 13.273 0.971 4.449 1 98.19 193 ALA A N 1
ATOM 1464 C CA . ALA A 1 193 ? 12.047 1.73 4.207 1 98.19 193 ALA A CA 1
ATOM 1465 C C . ALA A 1 193 ? 10.883 0.802 3.875 1 98.19 193 ALA A C 1
ATOM 1467 O O . ALA A 1 193 ? 11.07 -0.232 3.23 1 98.19 193 ALA A O 1
ATOM 1468 N N . GLY A 1 194 ? 9.695 1.194 4.305 1 98.56 194 GLY A N 1
ATOM 1469 C CA . GLY A 1 194 ? 8.461 0.586 3.834 1 98.56 194 GLY A CA 1
ATOM 1470 C C . GLY A 1 194 ? 7.875 -0.408 4.82 1 98.56 194 GLY A C 1
ATOM 1471 O O . GLY A 1 194 ? 8.422 -0.61 5.906 1 98.56 194 GLY A O 1
ATOM 1472 N N . LEU A 1 195 ? 6.742 -0.973 4.492 1 98.62 195 LEU A N 1
ATOM 1473 C CA . LEU A 1 195 ? 6.121 -2.088 5.199 1 98.62 195 LEU A CA 1
ATOM 1474 C C . LEU A 1 195 ? 6.633 -3.422 4.668 1 98.62 195 LEU A C 1
ATOM 1476 O O . LEU A 1 195 ? 7.102 -3.502 3.531 1 98.62 195 LEU A O 1
ATOM 1480 N N . ASP A 1 196 ? 6.617 -4.461 5.473 1 97.94 196 ASP A N 1
ATOM 1481 C CA . ASP A 1 196 ? 6.984 -5.809 5.047 1 97.94 196 ASP A CA 1
ATOM 1482 C C . ASP A 1 196 ? 5.91 -6.414 4.148 1 97.94 196 ASP A C 1
ATOM 1484 O O . ASP A 1 196 ? 5.051 -7.164 4.621 1 97.94 196 ASP A O 1
ATOM 1488 N N . LEU A 1 197 ? 6 -6.18 2.861 1 97.88 197 LEU A N 1
ATOM 1489 C CA . LEU A 1 197 ? 5.062 -6.766 1.908 1 97.88 197 LEU A CA 1
ATOM 1490 C C . LEU A 1 197 ? 5.707 -7.922 1.153 1 97.88 197 LEU A C 1
ATOM 1492 O O . LEU A 1 197 ? 5.047 -8.594 0.358 1 97.88 197 LEU A O 1
ATOM 1496 N N . GLY A 1 198 ? 6.98 -8.18 1.429 1 96.62 198 GLY A N 1
ATOM 1497 C CA . GLY A 1 198 ? 7.703 -9.156 0.631 1 96.62 198 GLY A CA 1
ATOM 1498 C C . GLY A 1 198 ? 7.98 -8.688 -0.785 1 96.62 198 GLY A C 1
ATOM 1499 O O . GLY A 1 198 ? 8.039 -9.492 -1.714 1 96.62 198 GLY A O 1
ATOM 1500 N N . SER A 1 199 ? 8.148 -7.402 -0.964 1 95.06 199 SER A N 1
ATOM 1501 C CA . SER A 1 199 ? 8.227 -6.746 -2.264 1 95.06 199 SER A CA 1
ATOM 1502 C C . SER A 1 199 ? 9.391 -7.285 -3.088 1 95.06 199 SER A C 1
ATOM 1504 O O . SER A 1 199 ? 10.484 -7.504 -2.559 1 95.06 199 SER A O 1
ATOM 1506 N N . LYS A 1 200 ? 9.133 -7.449 -4.406 1 90.75 200 LYS A N 1
ATOM 1507 C CA . LYS A 1 200 ? 10.148 -8.008 -5.293 1 90.75 200 LYS A CA 1
ATOM 1508 C C . LYS A 1 200 ? 10.438 -7.07 -6.457 1 90.75 200 LYS A C 1
ATOM 1510 O O . LYS A 1 200 ? 11.547 -7.074 -7.004 1 90.75 200 LYS A O 1
ATOM 1515 N N . THR A 1 201 ? 9.531 -6.285 -6.863 1 92.38 201 THR A N 1
ATOM 1516 C CA . THR A 1 201 ? 9.688 -5.391 -8 1 92.38 201 THR A CA 1
ATOM 1517 C C . THR A 1 201 ? 9.797 -3.941 -7.539 1 92.38 201 THR A C 1
ATOM 1519 O O . THR A 1 201 ? 9.398 -3.607 -6.426 1 92.38 201 THR A O 1
ATOM 1522 N N . PRO A 1 202 ? 10.328 -3.016 -8.352 1 94.38 202 PRO A N 1
ATOM 1523 C CA . PRO A 1 202 ? 10.367 -1.594 -8 1 94.38 202 PRO A CA 1
ATOM 1524 C C . PRO A 1 202 ? 8.992 -1.023 -7.676 1 94.38 202 PRO A C 1
ATOM 1526 O O . PRO A 1 202 ? 8.859 -0.196 -6.773 1 94.38 202 PRO A O 1
ATOM 1529 N N . GLN A 1 203 ? 7.973 -1.503 -8.375 1 96.81 203 GLN A N 1
ATOM 1530 C CA . GLN A 1 203 ? 6.609 -1.051 -8.117 1 96.81 203 GLN A CA 1
ATOM 1531 C C . GLN A 1 203 ? 6.133 -1.502 -6.742 1 96.81 203 GLN A C 1
ATOM 1533 O O . GLN A 1 203 ? 5.496 -0.734 -6.02 1 96.81 203 GLN A O 1
ATOM 1538 N N . GLU A 1 204 ? 6.477 -2.73 -6.414 1 97.38 204 GLU A N 1
ATOM 1539 C CA . GLU A 1 204 ? 6.078 -3.248 -5.105 1 97.38 204 GLU A CA 1
ATOM 1540 C C . GLU A 1 204 ? 6.832 -2.547 -3.98 1 97.38 204 GLU A C 1
ATOM 1542 O O . GLU A 1 204 ? 6.277 -2.312 -2.906 1 97.38 204 GLU A O 1
ATOM 1547 N N . ILE A 1 205 ? 8.062 -2.252 -4.195 1 97.44 205 ILE A N 1
ATOM 1548 C CA . ILE A 1 205 ? 8.836 -1.508 -3.205 1 97.44 205 ILE A CA 1
ATOM 1549 C C . ILE A 1 205 ? 8.227 -0.123 -3.008 1 97.44 205 ILE A C 1
ATOM 1551 O O . ILE A 1 205 ? 8.062 0.334 -1.873 1 97.44 205 ILE A O 1
ATOM 1555 N N . ALA A 1 206 ? 7.895 0.541 -4.098 1 98 206 ALA A N 1
ATOM 1556 C CA . ALA A 1 206 ? 7.23 1.839 -4.02 1 98 206 ALA A CA 1
ATOM 1557 C C . ALA A 1 206 ? 5.918 1.735 -3.248 1 98 206 ALA A C 1
ATOM 1559 O O . ALA A 1 206 ? 5.598 2.607 -2.438 1 98 206 ALA A O 1
ATOM 1560 N N . LEU A 1 207 ? 5.133 0.668 -3.504 1 98.69 207 LEU A N 1
ATOM 1561 C CA . LEU A 1 207 ? 3.893 0.429 -2.773 1 98.69 207 LEU A CA 1
ATOM 1562 C C . LEU A 1 207 ? 4.16 0.289 -1.279 1 98.69 207 LEU A C 1
ATOM 1564 O O . LEU A 1 207 ? 3.422 0.841 -0.458 1 98.69 207 LEU A O 1
ATOM 1568 N N . SER A 1 208 ? 5.184 -0.467 -0.994 1 98.69 208 SER A N 1
ATOM 1569 C CA . SER A 1 208 ? 5.586 -0.677 0.393 1 98.69 208 SER A CA 1
ATOM 1570 C C . SER A 1 208 ? 5.875 0.648 1.092 1 98.69 208 SER A C 1
ATOM 1572 O O . SER A 1 208 ? 5.363 0.903 2.186 1 98.69 208 SER A O 1
ATOM 1574 N N . ILE A 1 209 ? 6.605 1.5 0.488 1 98.69 209 ILE A N 1
ATOM 1575 C CA . ILE A 1 209 ? 6.988 2.785 1.061 1 98.69 209 ILE A CA 1
ATOM 1576 C C . ILE A 1 209 ? 5.77 3.699 1.142 1 98.69 209 ILE A C 1
ATOM 1578 O O . ILE A 1 209 ? 5.539 4.352 2.164 1 98.69 209 ILE A O 1
ATOM 1582 N N . ALA A 1 210 ? 4.965 3.758 0.087 1 98.75 210 ALA A N 1
ATOM 1583 C CA . ALA A 1 210 ? 3.748 4.562 0.097 1 98.75 210 ALA A CA 1
ATOM 1584 C C . ALA A 1 210 ? 2.82 4.141 1.232 1 98.75 210 ALA A C 1
ATOM 1586 O O . ALA A 1 210 ? 2.236 4.984 1.914 1 98.75 210 ALA A O 1
ATOM 1587 N N . SER A 1 211 ? 2.67 2.84 1.369 1 98.81 211 SER A N 1
ATOM 1588 C CA . SER A 1 211 ? 1.819 2.316 2.432 1 98.81 211 SER A CA 1
ATOM 1589 C C . SER A 1 211 ? 2.336 2.727 3.807 1 98.81 211 SER A C 1
ATOM 1591 O O . SER A 1 211 ? 1.549 3.053 4.699 1 98.81 211 SER A O 1
ATOM 1593 N N . GLN A 1 212 ? 3.631 2.697 3.99 1 98.75 212 GLN A N 1
ATOM 1594 C CA . GLN A 1 212 ? 4.223 3.131 5.25 1 98.75 212 GLN A CA 1
ATOM 1595 C C . GLN A 1 212 ? 3.965 4.613 5.5 1 98.75 212 GLN A C 1
ATOM 1597 O O . GLN A 1 212 ? 3.623 5.012 6.617 1 98.75 212 GLN A O 1
ATOM 1602 N N . ILE A 1 213 ? 4.102 5.445 4.461 1 98.5 213 ILE A N 1
ATOM 1603 C CA . ILE A 1 213 ? 3.842 6.879 4.555 1 98.5 213 ILE A CA 1
ATOM 1604 C C . ILE A 1 213 ? 2.408 7.113 5.023 1 98.5 213 ILE A C 1
ATOM 1606 O O . ILE A 1 213 ? 2.174 7.875 5.969 1 98.5 213 ILE A O 1
ATOM 1610 N N . VAL A 1 214 ? 1.468 6.426 4.398 1 98.19 214 VAL A N 1
ATOM 1611 C CA . VAL A 1 214 ? 0.063 6.605 4.754 1 98.19 214 VAL A CA 1
ATOM 1612 C C . VAL A 1 214 ? -0.178 6.121 6.18 1 98.19 214 VAL A C 1
ATOM 1614 O O . VAL A 1 214 ? -0.859 6.789 6.961 1 98.19 214 VAL A O 1
ATOM 1617 N N . ALA A 1 215 ? 0.368 4.98 6.539 1 98.19 215 ALA A N 1
ATOM 1618 C CA . ALA A 1 215 ? 0.183 4.426 7.879 1 98.19 215 ALA A CA 1
ATOM 1619 C C . ALA A 1 215 ? 0.697 5.391 8.945 1 98.19 215 ALA A C 1
ATOM 1621 O O . ALA A 1 215 ? 0.026 5.629 9.953 1 98.19 215 ALA A O 1
ATOM 1622 N N . VAL A 1 216 ? 1.858 5.926 8.727 1 97.5 216 VAL A N 1
ATOM 1623 C CA . VAL A 1 216 ? 2.443 6.852 9.688 1 97.5 216 VAL A CA 1
ATOM 1624 C C . VAL A 1 216 ? 1.618 8.141 9.734 1 97.5 216 VAL A C 1
ATOM 1626 O O . VAL A 1 216 ? 1.356 8.672 10.82 1 97.5 216 VAL A O 1
ATOM 1629 N N . SER A 1 217 ? 1.242 8.633 8.594 1 96.12 217 SER A N 1
ATOM 1630 C CA . SER A 1 217 ? 0.464 9.859 8.508 1 96.12 217 SER A CA 1
ATOM 1631 C C . SER A 1 217 ? -0.877 9.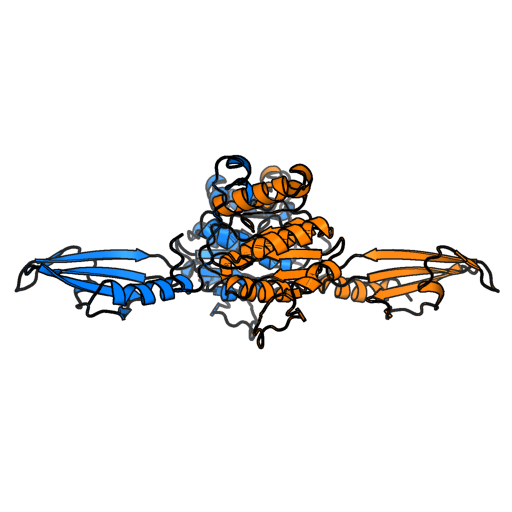719 9.219 1 96.12 217 SER A C 1
ATOM 1633 O O . SER A 1 217 ? -1.328 10.641 9.898 1 96.12 217 SER A O 1
ATOM 1635 N N . ARG A 1 218 ? -1.497 8.5 9.07 1 95.06 218 ARG A N 1
ATOM 1636 C CA . ARG A 1 218 ? -2.867 8.297 9.531 1 95.06 218 ARG A CA 1
ATOM 1637 C C . ARG A 1 218 ? -2.893 7.559 10.859 1 95.06 218 ARG A C 1
ATOM 1639 O O . ARG A 1 218 ? -3.953 7.41 11.477 1 95.06 218 ARG A O 1
ATOM 1646 N N . GLY A 1 219 ? -1.781 7.129 11.281 1 95.38 219 GLY A N 1
ATOM 1647 C CA . GLY A 1 219 ? -1.706 6.43 12.555 1 95.38 219 GLY A CA 1
ATOM 1648 C C . GLY A 1 219 ? -2.062 4.961 12.445 1 95.38 219 GLY A C 1
ATOM 1649 O O . GLY A 1 219 ? -2.645 4.387 13.367 1 95.38 219 GLY A O 1
ATOM 1650 N N . GLY A 1 220 ? -1.788 4.328 11.312 1 95.56 220 GLY A N 1
ATOM 1651 C CA . GLY A 1 220 ? -1.986 2.898 11.125 1 95.56 220 GLY A CA 1
ATOM 1652 C C . GLY A 1 220 ? -0.809 2.068 11.602 1 95.56 220 GLY A C 1
ATOM 1653 O O . GLY A 1 220 ? 0.314 2.57 11.695 1 95.56 220 GLY A O 1
ATOM 1654 N N . GLU A 1 221 ? -1.012 0.727 11.789 1 94.25 221 GLU A N 1
ATOM 1655 C CA . GLU A 1 221 ? 0.028 -0.146 12.328 1 94.25 221 GLU A CA 1
ATOM 1656 C C . GLU A 1 221 ? 0.616 -1.039 11.242 1 94.25 221 GLU A C 1
ATOM 1658 O O . GLU A 1 221 ? 1.649 -1.68 11.445 1 94.25 221 GLU A O 1
ATOM 1663 N N . GLY A 1 222 ? 0.011 -1.132 10.133 1 95.12 222 GLY A N 1
ATOM 1664 C CA . GLY A 1 222 ? 0.534 -1.873 8.992 1 95.12 222 GLY A CA 1
ATOM 1665 C C . GLY A 1 222 ? 0.081 -3.32 8.969 1 95.12 222 GLY A C 1
ATOM 1666 O O . GLY A 1 222 ? 0.108 -3.965 7.914 1 95.12 222 GLY A O 1
ATOM 1667 N N . VAL A 1 223 ? -0.431 -3.904 10.078 1 94.5 223 VAL A N 1
ATOM 1668 C CA . VAL A 1 223 ? -0.847 -5.301 10.164 1 94.5 223 VAL A CA 1
ATOM 1669 C C . VAL A 1 223 ? -2.17 -5.492 9.43 1 94.5 223 VAL A C 1
ATOM 1671 O O . VAL A 1 223 ? -2.82 -4.52 9.047 1 94.5 223 VAL A O 1
ATOM 1674 N N . HIS A 1 224 ? -2.527 -6.742 9.141 1 95.75 224 HIS A N 1
ATOM 1675 C CA . HIS A 1 224 ? -3.848 -6.992 8.578 1 95.75 224 HIS A CA 1
ATOM 1676 C C . HIS A 1 224 ? -4.941 -6.336 9.406 1 95.75 224 HIS A C 1
ATOM 1678 O O . HIS A 1 224 ? -4.984 -6.508 10.633 1 95.75 224 HIS A O 1
ATOM 1684 N N . TYR A 1 225 ? -5.777 -5.637 8.805 1 93.81 225 TYR A N 1
ATOM 1685 C CA . TYR A 1 225 ? -6.785 -4.824 9.484 1 93.81 225 TYR A CA 1
ATOM 1686 C C . TYR A 1 225 ? -7.668 -5.684 10.383 1 93.81 225 TYR A C 1
ATOM 1688 O O . TYR A 1 225 ? -8.094 -5.238 11.445 1 93.81 225 TYR A O 1
ATOM 1696 N N . MET A 1 226 ? -7.898 -6.898 10.016 1 92.81 226 MET A N 1
ATOM 1697 C CA . MET A 1 226 ? -8.789 -7.781 10.75 1 92.81 226 MET A CA 1
ATOM 1698 C C . MET A 1 226 ? -8.188 -8.156 12.102 1 92.81 226 MET A C 1
ATOM 1700 O O . MET A 1 226 ? -8.898 -8.641 12.992 1 92.81 226 MET A O 1
ATOM 1704 N N . LEU A 1 227 ? -6.875 -8.023 12.227 1 90.56 227 LEU A N 1
ATOM 1705 C CA . LEU A 1 227 ? -6.254 -8.273 13.523 1 90.56 227 LEU A CA 1
ATOM 1706 C C . LEU A 1 227 ? -6.574 -7.156 14.5 1 90.56 227 LEU A C 1
ATOM 1708 O O . LEU A 1 227 ? -6.672 -7.391 15.711 1 90.56 227 LEU A O 1
ATOM 1712 N N . LYS A 1 228 ? -6.715 -5.988 13.977 1 90.31 228 LYS A N 1
ATOM 1713 C CA . LYS A 1 228 ? -7.105 -4.84 14.789 1 90.31 228 LYS A CA 1
ATOM 1714 C C . LYS A 1 228 ? -8.617 -4.82 15.023 1 90.31 228 LYS A C 1
ATOM 1716 O O . LYS A 1 228 ? -9.07 -4.539 16.141 1 90.31 228 LYS A O 1
ATOM 1721 N N . LYS A 1 229 ? -9.312 -5.078 13.992 1 93.56 229 LYS A N 1
ATOM 1722 C CA . LYS A 1 229 ? -10.766 -5.191 14.047 1 93.56 229 LYS A CA 1
ATOM 1723 C C . LYS A 1 229 ? -11.211 -6.625 13.773 1 93.56 229 LYS A C 1
ATOM 1725 O O . LYS A 1 229 ? -11.812 -6.91 12.734 1 93.56 229 LYS A O 1
ATOM 1730 N N . ASN A 1 230 ? -11.055 -7.473 14.742 1 94.88 230 ASN A N 1
ATOM 1731 C CA . ASN A 1 230 ? -11.258 -8.906 14.586 1 94.88 230 ASN A CA 1
ATOM 1732 C C . ASN A 1 230 ? -12.742 -9.258 14.555 1 94.88 230 ASN A C 1
ATOM 1734 O O . ASN A 1 230 ? -13.422 -9.172 15.578 1 94.88 230 ASN A O 1
ATOM 1738 N N . PRO A 1 231 ? -13.211 -9.648 13.453 1 94.88 231 PRO A N 1
ATOM 1739 C CA . PRO A 1 231 ? -14.641 -9.945 13.367 1 94.88 231 PRO A CA 1
ATOM 1740 C C . PRO A 1 231 ? -15.031 -11.18 14.164 1 94.88 231 PRO A C 1
ATOM 1742 O O . PRO A 1 231 ? -16.203 -11.344 14.523 1 94.88 231 PRO A O 1
ATOM 1745 N N . TYR A 1 232 ? -14.211 -12.055 14.375 1 94.5 232 TYR A N 1
ATOM 1746 C CA . TYR A 1 232 ? -14.516 -13.312 15.055 1 94.5 232 TYR A CA 1
ATOM 1747 C C . TYR A 1 232 ? -14.891 -13.07 16.516 1 94.5 232 TYR A C 1
ATOM 1749 O O . TYR A 1 232 ? -15.57 -13.898 17.125 1 94.5 232 TYR A O 1
ATOM 1757 N N . ASP A 1 233 ? -14.391 -11.969 17.062 1 93.25 233 ASP A N 1
ATOM 1758 C CA . ASP A 1 233 ? -14.773 -11.586 18.406 1 93.25 233 ASP A CA 1
ATOM 1759 C C . ASP A 1 233 ? -16.281 -11.344 18.516 1 93.25 233 ASP A C 1
ATOM 1761 O O . ASP A 1 233 ? -16.828 -11.32 19.609 1 93.25 233 ASP A O 1
ATOM 1765 N N . LEU A 1 234 ? -16.891 -11.188 17.406 1 93 234 LEU A N 1
ATOM 1766 C CA . LEU A 1 234 ? -18.297 -10.781 17.406 1 93 234 LEU A CA 1
ATOM 1767 C C . LEU A 1 234 ? -19.188 -11.922 16.922 1 93 234 LEU A C 1
ATOM 1769 O O . LEU A 1 234 ? -20.406 -11.742 16.797 1 93 234 LEU A O 1
ATOM 1773 N N . LEU A 1 235 ? -18.625 -13.039 16.625 1 91.69 235 LEU A N 1
ATOM 1774 C CA . LEU A 1 235 ? -19.438 -14.164 16.156 1 91.69 235 LEU A CA 1
ATOM 1775 C C . LEU A 1 235 ? -20.531 -14.508 17.172 1 91.69 235 LEU A C 1
ATOM 1777 O O . LEU A 1 235 ? -20.266 -14.578 18.375 1 91.69 235 LEU A O 1
ATOM 1781 N N . GLY A 1 236 ? -21.734 -14.75 16.688 1 86.19 236 GLY A N 1
ATOM 1782 C CA . GLY A 1 236 ? -22.859 -15.078 17.547 1 86.19 236 GLY A CA 1
ATOM 1783 C C . GLY A 1 236 ? -23.469 -13.859 18.219 1 86.19 236 GLY A C 1
ATOM 1784 O O . GLY A 1 236 ? -24.484 -13.969 18.906 1 86.19 236 GLY A O 1
ATOM 1785 N N . LYS A 1 237 ? -22.828 -12.688 18.094 1 84.75 237 LYS A N 1
ATOM 1786 C CA . LYS A 1 237 ? -23.297 -11.484 18.781 1 84.75 237 LYS A CA 1
ATOM 1787 C C . LYS A 1 237 ? -23.938 -10.5 17.797 1 84.75 237 LYS A C 1
ATOM 1789 O O . LYS A 1 237 ? -24.531 -9.508 18.219 1 84.75 237 LYS A O 1
ATOM 1794 N N . VAL A 1 238 ? -23.688 -10.727 16.594 1 79.25 238 VAL A N 1
ATOM 1795 C CA . VAL A 1 238 ? -24.188 -9.789 15.594 1 79.25 238 VAL A CA 1
ATOM 1796 C C . VAL A 1 238 ? -25.391 -10.391 14.875 1 79.25 238 VAL A C 1
ATOM 1798 O O . VAL A 1 238 ? -25.438 -11.594 14.633 1 79.25 238 VAL A O 1
ATOM 1801 N N . LYS A 1 239 ? -26.469 -9.586 14.914 1 59.75 239 LYS A N 1
ATOM 1802 C CA . LYS A 1 239 ? -27.703 -10.023 14.242 1 59.75 239 LYS A CA 1
ATOM 1803 C C . LYS A 1 239 ? -27.516 -10.023 12.727 1 59.75 239 LYS A C 1
ATOM 1805 O O . LYS A 1 239 ? -26.812 -9.18 12.18 1 59.75 239 LYS A O 1
ATOM 1810 N N . ASP A 1 240 ? -27.812 -11.227 12.094 1 54.47 240 ASP A N 1
ATOM 1811 C CA . ASP A 1 240 ? -27.797 -11.305 10.641 1 54.47 240 ASP A CA 1
ATOM 1812 C C . ASP A 1 240 ? -28.469 -10.086 10.016 1 54.47 240 ASP A C 1
ATOM 1814 O O . ASP A 1 240 ? -29.625 -9.766 10.352 1 54.47 240 ASP A O 1
ATOM 1818 N N . GLU A 1 241 ? -27.875 -9.016 9.906 1 46.81 241 GLU A N 1
ATOM 1819 C CA . GLU A 1 241 ? -28.625 -7.938 9.266 1 46.81 241 GLU A CA 1
ATOM 1820 C C . GLU A 1 241 ? -29.156 -8.359 7.898 1 46.81 241 GLU A C 1
ATOM 1822 O O . GLU A 1 241 ? -28.375 -8.602 6.977 1 46.81 241 GLU A O 1
ATOM 1827 N N . SER A 1 242 ? -30.172 -9.273 7.871 1 41.81 242 SER A N 1
ATOM 1828 C CA . SER A 1 242 ? -30.906 -9.266 6.609 1 41.81 242 SER A CA 1
ATOM 1829 C C . SER A 1 242 ? -31.047 -7.852 6.055 1 41.81 242 SER A C 1
ATOM 1831 O O . SER A 1 242 ? -31.734 -7.02 6.633 1 41.81 242 SER A O 1
ATOM 1833 N N . CYS A 1 243 ? -30.016 -7.262 5.742 1 40.31 243 CYS A N 1
ATOM 1834 C CA . CYS A 1 243 ? -30.234 -5.984 5.074 1 40.31 243 CYS A CA 1
ATOM 1835 C C . CYS A 1 243 ? -31.391 -6.078 4.082 1 40.31 243 CYS A C 1
ATOM 1837 O O . CYS A 1 243 ? -31.344 -6.883 3.148 1 40.31 243 CYS A O 1
ATOM 1839 N N . SER A 1 244 ? -32.562 -5.922 4.562 1 36.06 244 SER A N 1
ATOM 1840 C CA . SER A 1 244 ? -33.688 -5.684 3.652 1 36.06 244 SER A CA 1
ATOM 1841 C C . SER A 1 244 ? -33.281 -4.711 2.543 1 36.06 244 SER A C 1
ATOM 1843 O O . SER A 1 244 ? -32.969 -3.551 2.809 1 36.06 244 SER A O 1
ATOM 1845 N N . TRP A 1 245 ? -32.5 -5.148 1.577 1 34.66 245 TRP A N 1
ATOM 1846 C CA . TRP A 1 245 ? -32.344 -4.359 0.36 1 34.66 245 TRP A CA 1
ATOM 1847 C C . TRP A 1 245 ? -33.719 -3.91 -0.168 1 34.66 245 TRP A C 1
ATOM 1849 O O . TRP A 1 245 ? -34.5 -4.723 -0.675 1 34.66 245 TRP A O 1
ATOM 1859 N N . SER A 1 246 ? -34.531 -3.174 0.622 1 32.66 246 SER A N 1
ATOM 1860 C CA . SER A 1 246 ? -35.688 -2.566 -0.018 1 32.66 246 SER A CA 1
ATOM 1861 C C . SER A 1 246 ? -35.281 -1.692 -1.197 1 32.66 246 SER A C 1
ATOM 1863 O O . SER A 1 246 ? -34.188 -1.128 -1.206 1 32.66 246 SER A O 1
ATOM 1865 N N . GLY A 1 247 ? -35.812 -1.847 -2.453 1 32.41 247 GLY A N 1
ATOM 1866 C CA . GLY A 1 247 ? -35.75 -1.123 -3.713 1 32.41 247 GLY A CA 1
ATOM 1867 C C . GLY A 1 247 ? -35.5 0.363 -3.537 1 32.41 247 GLY A C 1
ATOM 1868 O O . GLY A 1 247 ? -35.375 1.096 -4.52 1 32.41 247 GLY A O 1
ATOM 1869 N N . GLU A 1 248 ? -36.125 1.058 -2.467 1 29.45 248 GLU A N 1
ATOM 1870 C CA . GLU A 1 248 ? -36.219 2.508 -2.617 1 29.45 248 GLU A CA 1
ATOM 1871 C C . GLU A 1 248 ? -34.844 3.164 -2.436 1 29.45 248 GLU A C 1
ATOM 1873 O O . GLU A 1 248 ? -33.844 2.68 -2.965 1 29.45 248 GLU A O 1
ATOM 1878 N N . GLU A 1 249 ? -34.781 4.488 -1.618 1 31.81 249 GLU A N 1
ATOM 1879 C CA . GLU A 1 249 ? -33.844 5.605 -1.551 1 31.81 249 GLU A CA 1
ATOM 1880 C C . GLU A 1 249 ? -32.531 5.188 -0.896 1 31.81 249 GLU A C 1
ATOM 1882 O O . GLU A 1 249 ? -32.531 4.402 0.052 1 31.81 249 GLU A O 1
ATOM 1887 N N . ALA A 1 250 ? -31.25 5.426 -1.493 1 32.34 250 ALA A N 1
ATOM 1888 C CA . ALA A 1 250 ? -29.797 5.344 -1.359 1 32.34 250 ALA A CA 1
ATOM 1889 C C . ALA A 1 250 ? -29.359 5.699 0.058 1 32.34 250 ALA A C 1
ATOM 1891 O O . ALA A 1 250 ? -28.172 5.922 0.308 1 32.34 250 ALA A O 1
ATOM 1892 N N . HIS A 1 251 ? -30.156 6.258 0.992 1 31.8 251 HIS A N 1
ATOM 1893 C CA . HIS A 1 251 ? -29.531 6.719 2.23 1 31.8 251 HIS A CA 1
ATOM 1894 C C . HIS A 1 251 ? -29.25 5.555 3.172 1 31.8 251 HIS A C 1
ATOM 1896 O O . HIS A 1 251 ? -30.172 4.883 3.633 1 31.8 251 HIS A O 1
ATOM 1902 N N . GLN A 1 252 ? -28.297 4.734 2.893 1 28.91 252 GLN A N 1
ATOM 1903 C CA . GLN A 1 252 ? -28 3.596 3.756 1 28.91 252 GLN A CA 1
ATOM 1904 C C . GLN A 1 252 ? -27.766 4.043 5.195 1 28.91 252 GLN A C 1
ATOM 1906 O O . GLN A 1 252 ? -26.875 4.84 5.469 1 28.91 252 GLN A O 1
ATOM 1911 N N . SER A 1 253 ? -28.891 4.238 5.863 1 27.77 253 SER A N 1
ATOM 1912 C CA . SER A 1 253 ? -28.797 4.398 7.312 1 27.77 253 SER A CA 1
ATOM 1913 C C . SER A 1 253 ? -28.094 3.213 7.953 1 27.77 253 SER A C 1
ATOM 1915 O O . SER A 1 253 ? -28.578 2.082 7.898 1 27.77 253 SER A O 1
ATOM 1917 N N . CYS A 1 254 ? -26.844 2.945 7.594 1 26.59 254 CYS A N 1
ATOM 1918 C CA . CYS A 1 254 ? -26.188 2.057 8.547 1 26.59 254 CYS A CA 1
ATOM 1919 C C . CYS A 1 254 ? -25.891 2.779 9.852 1 26.59 254 CYS A C 1
ATOM 1921 O O . CYS A 1 254 ? -25.594 3.977 9.852 1 26.59 254 CYS A O 1
ATOM 1923 N N . MET B 1 1 ? 23.156 -21.844 -26.5 1 44.91 1 MET B N 1
ATOM 1924 C CA . MET B 1 1 ? 22.844 -20.469 -26.109 1 44.91 1 MET B CA 1
ATOM 1925 C C . MET B 1 1 ? 23.172 -20.234 -24.641 1 44.91 1 MET B C 1
ATOM 1927 O O . MET B 1 1 ? 22.859 -21.062 -23.797 1 44.91 1 MET B O 1
ATOM 1931 N N . SER B 1 2 ? 24.094 -19.391 -24.391 1 52.66 2 SER B N 1
ATOM 1932 C CA . SER B 1 2 ? 24.688 -19.141 -23.094 1 52.66 2 SER B CA 1
ATOM 1933 C C . SER B 1 2 ? 23.672 -18.609 -22.094 1 52.66 2 SER B C 1
ATOM 1935 O O . SER B 1 2 ? 22.641 -18.047 -22.5 1 52.66 2 SER B O 1
ATOM 1937 N N . SER B 1 3 ? 23.656 -19.188 -20.891 1 58.16 3 SER B N 1
ATOM 1938 C CA . SER B 1 3 ? 22.906 -18.719 -19.734 1 58.16 3 SER B CA 1
ATOM 1939 C C . SER B 1 3 ? 22.719 -17.203 -19.781 1 58.16 3 SER B C 1
ATOM 1941 O O . SER B 1 3 ? 21.719 -16.672 -19.312 1 58.16 3 SER B O 1
ATOM 1943 N N . CYS B 1 4 ? 23.5 -16.609 -20.578 1 64 4 CYS B N 1
ATOM 1944 C CA . CYS B 1 4 ? 23.562 -15.148 -20.609 1 64 4 CYS B CA 1
ATOM 1945 C C . CYS B 1 4 ? 22.406 -14.57 -21.406 1 64 4 CYS B C 1
ATOM 1947 O O . CYS B 1 4 ? 21.984 -13.43 -21.172 1 64 4 CYS B O 1
ATOM 1949 N N . GLU B 1 5 ? 21.828 -15.438 -22.344 1 72.56 5 GLU B N 1
ATOM 1950 C CA . GLU B 1 5 ? 20.781 -14.891 -23.203 1 72.56 5 GLU B CA 1
ATOM 1951 C C . GLU B 1 5 ? 19.406 -14.984 -22.547 1 72.56 5 GLU B C 1
ATOM 1953 O O . GLU B 1 5 ? 18.516 -14.195 -22.844 1 72.56 5 GLU B O 1
ATOM 1958 N N . ILE B 1 6 ? 19.297 -15.844 -21.516 1 80.44 6 ILE B N 1
ATOM 1959 C CA . ILE B 1 6 ? 17.953 -16.094 -21 1 80.44 6 ILE B CA 1
ATOM 1960 C C . ILE B 1 6 ? 17.672 -15.18 -19.812 1 80.44 6 ILE B C 1
ATOM 1962 O O . ILE B 1 6 ? 16.516 -14.844 -19.531 1 80.44 6 ILE B O 1
ATOM 1966 N N . TYR B 1 7 ? 18.734 -14.641 -19.203 1 78.06 7 TYR B N 1
ATOM 1967 C CA . TYR B 1 7 ? 18.578 -13.93 -17.938 1 78.06 7 TYR B CA 1
ATOM 1968 C C . TYR B 1 7 ? 17.797 -12.633 -18.125 1 78.06 7 TYR B C 1
ATOM 1970 O O . TYR B 1 7 ? 16.859 -12.344 -17.375 1 78.06 7 TYR B O 1
ATOM 1978 N N . PRO B 1 8 ? 18.125 -11.977 -19.219 1 80.12 8 PRO B N 1
ATOM 1979 C CA . PRO B 1 8 ? 17.359 -10.742 -19.406 1 80.12 8 PRO B CA 1
ATOM 1980 C C . PRO B 1 8 ? 15.859 -10.992 -19.594 1 80.12 8 PRO B C 1
ATOM 1982 O O . PRO B 1 8 ? 15.031 -10.211 -19.125 1 80.12 8 PRO B O 1
ATOM 1985 N N . ILE B 1 9 ? 15.586 -12.086 -20.266 1 84.94 9 ILE B N 1
ATOM 1986 C CA . ILE B 1 9 ? 14.188 -12.406 -20.547 1 84.94 9 ILE B CA 1
ATOM 1987 C C . ILE B 1 9 ? 13.5 -12.859 -19.266 1 84.94 9 ILE B C 1
ATOM 1989 O O . ILE B 1 9 ? 12.367 -12.461 -18.984 1 84.94 9 ILE B O 1
ATOM 1993 N N . VAL B 1 10 ? 14.227 -13.586 -18.516 1 85.12 10 VAL B N 1
ATOM 1994 C CA . VAL B 1 10 ? 13.703 -14.062 -17.234 1 85.12 10 VAL B CA 1
ATOM 1995 C C . VAL B 1 10 ? 13.438 -12.883 -16.312 1 85.12 10 VAL B C 1
ATOM 1997 O O . VAL B 1 10 ? 12.391 -12.812 -15.664 1 85.12 10 VAL B O 1
ATOM 2000 N N . ASP B 1 11 ? 14.258 -11.984 -16.391 1 81.75 11 ASP B N 1
ATOM 2001 C CA . ASP B 1 11 ? 14.102 -10.781 -15.578 1 81.75 11 ASP B CA 1
ATOM 2002 C C . ASP B 1 11 ? 12.898 -9.961 -16.031 1 81.75 11 ASP B C 1
ATOM 2004 O O . ASP B 1 11 ? 12.133 -9.469 -15.195 1 81.75 11 ASP B O 1
ATOM 2008 N N . GLU B 1 12 ? 12.773 -9.922 -17.266 1 84.75 12 GLU B N 1
ATOM 2009 C CA . GLU B 1 12 ? 11.664 -9.156 -17.828 1 84.75 12 GLU B CA 1
ATOM 2010 C C . GLU B 1 12 ? 10.32 -9.797 -17.484 1 84.75 12 GLU B C 1
ATOM 2012 O O . GLU B 1 12 ? 9.398 -9.109 -17.047 1 84.75 12 GLU B O 1
ATOM 2017 N N . LEU B 1 13 ? 10.266 -11.07 -17.672 1 87 13 LEU B N 1
ATOM 2018 C CA . LEU B 1 13 ? 9.023 -11.781 -17.391 1 87 13 LEU B CA 1
ATOM 2019 C C . LEU B 1 13 ? 8.688 -11.703 -15.898 1 87 13 LEU B C 1
ATOM 2021 O O . LEU B 1 13 ? 7.527 -11.477 -15.539 1 87 13 LEU B O 1
ATOM 2025 N N . SER B 1 14 ? 9.656 -11.758 -15.18 1 82.44 14 SER B N 1
ATOM 2026 C CA . SER B 1 14 ? 9.469 -11.695 -13.734 1 82.44 14 SER B CA 1
ATOM 2027 C C . SER B 1 14 ? 8.984 -10.312 -13.305 1 82.44 14 SER B C 1
ATOM 2029 O O . SER B 1 14 ? 8.062 -10.203 -12.492 1 82.44 14 SER B O 1
ATOM 2031 N N . SER B 1 15 ? 9.562 -9.336 -13.922 1 79.88 15 SER B N 1
ATOM 2032 C CA . SER B 1 15 ? 9.219 -7.961 -13.555 1 79.88 15 SER B CA 1
ATOM 2033 C C . SER B 1 15 ? 7.797 -7.617 -13.977 1 79.88 15 SER B C 1
ATOM 2035 O O . SER B 1 15 ? 7.152 -6.762 -13.367 1 79.88 15 SER B O 1
ATOM 2037 N N . LYS B 1 16 ? 7.332 -8.359 -14.938 1 84.44 16 LYS B N 1
ATOM 2038 C CA . LYS B 1 16 ? 5.988 -8.109 -15.453 1 84.44 16 LYS B CA 1
ATOM 2039 C C . LYS B 1 16 ? 4.961 -9.023 -14.789 1 84.44 16 LYS B C 1
ATOM 2041 O O . LYS B 1 16 ? 3.777 -8.977 -15.133 1 84.44 16 LYS B O 1
ATOM 2046 N N . GLY B 1 17 ? 5.5 -9.82 -13.93 1 85.06 17 GLY B N 1
ATOM 2047 C CA . GLY B 1 17 ? 4.609 -10.703 -13.195 1 85.06 17 GLY B CA 1
ATOM 2048 C C . GLY B 1 17 ? 4.098 -11.859 -14.031 1 85.06 17 GLY B C 1
ATOM 2049 O O . GLY B 1 17 ? 3.018 -12.391 -13.773 1 85.06 17 GLY B O 1
ATOM 2050 N N . LYS B 1 18 ? 4.82 -12.234 -15.008 1 87.19 18 LYS B N 1
ATOM 2051 C CA . LYS B 1 18 ? 4.398 -13.305 -15.898 1 87.19 18 LYS B CA 1
ATOM 2052 C C . LYS B 1 18 ? 4.965 -14.648 -15.445 1 87.19 18 LYS B C 1
ATOM 2054 O O . LYS B 1 18 ? 6.059 -14.711 -14.883 1 87.19 18 LYS B O 1
ATOM 2059 N N . SER B 1 19 ? 4.234 -15.633 -15.656 1 87.94 19 SER B N 1
ATOM 2060 C CA . SER B 1 19 ? 4.734 -16.984 -15.422 1 87.94 19 SER B CA 1
ATOM 2061 C C . SER B 1 19 ? 5.688 -17.422 -16.531 1 87.94 19 SER B C 1
ATOM 2063 O O . SER B 1 19 ? 5.551 -17 -17.672 1 87.94 19 SER B O 1
ATOM 2065 N N . PHE B 1 20 ? 6.688 -18.234 -16.094 1 88.5 20 PHE B N 1
ATOM 2066 C CA . PHE B 1 20 ? 7.586 -18.797 -17.094 1 88.5 20 PHE B CA 1
ATOM 2067 C C . PHE B 1 20 ? 8.266 -20.047 -16.578 1 88.5 20 PHE B C 1
ATOM 2069 O O . PHE B 1 20 ? 8.234 -20.328 -15.367 1 88.5 20 PHE B O 1
ATOM 2076 N N . CYS B 1 21 ? 8.789 -20.828 -17.516 1 88.25 21 CYS B N 1
ATOM 2077 C CA . CYS B 1 21 ? 9.578 -22.016 -17.203 1 88.25 21 CYS B CA 1
ATOM 2078 C C . CYS B 1 21 ? 10.906 -22 -17.938 1 88.25 21 CYS B C 1
ATOM 2080 O O . CYS B 1 21 ? 10.945 -21.75 -19.141 1 88.25 21 CYS B O 1
ATOM 2082 N N . ILE B 1 22 ? 11.953 -22.156 -17.203 1 87.56 22 ILE B N 1
ATOM 2083 C CA . ILE B 1 22 ? 13.25 -22.406 -17.812 1 87.56 22 ILE B CA 1
ATOM 2084 C C . ILE B 1 22 ? 13.398 -23.891 -18.141 1 87.56 22 ILE B C 1
ATOM 2086 O O . ILE B 1 22 ? 13.25 -24.75 -17.266 1 87.56 22 ILE B O 1
ATOM 2090 N N . VAL B 1 23 ? 13.609 -24.141 -19.391 1 88.19 23 VAL B N 1
ATOM 2091 C CA . VAL B 1 23 ? 13.727 -25.516 -19.828 1 88.19 23 VAL B CA 1
ATOM 2092 C C . VAL B 1 23 ? 15.172 -25.812 -20.234 1 88.19 23 VAL B C 1
ATOM 2094 O O . VAL B 1 23 ? 15.773 -25.047 -21 1 88.19 23 VAL B O 1
ATOM 2097 N N . THR B 1 24 ? 15.688 -26.797 -19.719 1 86.75 24 THR B N 1
ATOM 2098 C CA . THR B 1 24 ? 17.016 -27.297 -20.094 1 86.75 24 THR B CA 1
ATOM 2099 C C . THR B 1 24 ? 16.922 -28.688 -20.703 1 86.75 24 THR B C 1
ATOM 2101 O O . THR B 1 24 ? 16.375 -29.609 -20.078 1 86.75 24 THR B O 1
ATOM 2104 N N . GLU B 1 25 ? 17.375 -28.812 -21.891 1 85.81 25 GLU B N 1
ATOM 2105 C CA . GLU B 1 25 ? 17.469 -30.094 -22.562 1 85.81 25 GLU B CA 1
ATOM 2106 C C . GLU B 1 25 ? 18.906 -30.594 -22.609 1 85.81 25 GLU B C 1
ATOM 2108 O O . GLU B 1 25 ? 19.797 -29.906 -23.125 1 85.81 25 GLU B O 1
ATOM 2113 N N . VAL B 1 26 ? 19.062 -31.672 -22.094 1 87.56 26 VAL B N 1
ATOM 2114 C CA . VAL B 1 26 ? 20.391 -32.281 -22.125 1 87.56 26 VAL B CA 1
ATOM 2115 C C . VAL B 1 26 ? 20.375 -33.469 -23.078 1 87.56 26 VAL B C 1
ATOM 2117 O O . VAL B 1 26 ? 19.672 -34.469 -22.844 1 87.56 26 VAL B O 1
ATOM 2120 N N . PHE B 1 27 ? 21.234 -33.438 -24.016 1 86.88 27 PHE B N 1
ATOM 2121 C CA . PHE B 1 27 ? 21.281 -34.469 -25.047 1 86.88 27 PHE B CA 1
ATOM 2122 C C . PHE B 1 27 ? 22.359 -35.5 -24.703 1 86.88 27 PHE B C 1
ATOM 2124 O O . PHE B 1 27 ? 23.266 -35.25 -23.922 1 86.88 27 PHE B O 1
ATOM 2131 N N . PRO B 1 28 ? 22.203 -36.625 -25.375 1 89.25 28 PRO B N 1
ATOM 2132 C CA . PRO B 1 28 ? 23.156 -37.688 -25.078 1 89.25 28 PRO B CA 1
ATOM 2133 C C . PRO B 1 28 ? 24.594 -37.312 -25.438 1 89.25 28 PRO B C 1
ATOM 2135 O O . PRO B 1 28 ? 25.531 -37.812 -24.812 1 89.25 28 PRO B O 1
ATOM 2138 N N . ASP B 1 29 ? 24.766 -36.469 -26.438 1 89.94 29 ASP B N 1
ATOM 2139 C CA . ASP B 1 29 ? 26.109 -36.094 -26.875 1 89.94 29 ASP B CA 1
ATOM 2140 C C . ASP B 1 29 ? 26.703 -35.031 -25.938 1 89.94 29 ASP B C 1
ATOM 2142 O O . ASP B 1 29 ? 27.812 -34.562 -26.172 1 89.94 29 ASP B O 1
ATOM 2146 N N . GLY B 1 30 ? 25.891 -34.625 -24.969 1 86.88 30 GLY B N 1
ATOM 2147 C CA . GLY B 1 30 ? 26.375 -33.625 -24 1 86.88 30 GLY B CA 1
ATOM 2148 C C . GLY B 1 30 ? 25.922 -32.219 -24.312 1 86.88 30 GLY B C 1
ATOM 2149 O O . GLY B 1 30 ? 26.141 -31.312 -23.516 1 86.88 30 GLY B O 1
ATOM 2150 N N . LYS B 1 31 ? 25.391 -32.156 -25.5 1 86.81 31 LYS B N 1
ATOM 2151 C CA . LYS B 1 31 ? 24.875 -30.844 -25.859 1 86.81 31 LYS B CA 1
ATOM 2152 C C . LYS B 1 31 ? 23.719 -30.422 -24.953 1 86.81 31 LYS B C 1
ATOM 2154 O O . LYS B 1 31 ? 22.875 -31.25 -24.609 1 86.81 31 LYS B O 1
ATOM 2159 N N . VAL B 1 32 ? 23.703 -29.156 -24.5 1 86.06 32 VAL B N 1
ATOM 2160 C CA . VAL B 1 32 ? 22.656 -28.625 -23.641 1 86.06 32 VAL B CA 1
ATOM 2161 C C . VAL B 1 32 ? 21.953 -27.453 -24.344 1 86.06 32 VAL B C 1
ATOM 2163 O O . VAL B 1 32 ? 22.625 -26.547 -24.859 1 86.06 32 VAL B O 1
ATOM 2166 N N . LYS B 1 33 ? 20.641 -27.609 -24.5 1 85.31 33 LYS B N 1
ATOM 2167 C CA . LYS B 1 33 ? 19.828 -26.5 -24.984 1 85.31 33 LYS B CA 1
ATOM 2168 C C . LYS B 1 33 ? 18.984 -25.922 -23.875 1 85.31 33 LYS B C 1
ATOM 2170 O O . LYS B 1 33 ? 18.453 -26.656 -23.031 1 85.31 33 LYS B O 1
ATOM 2175 N N . ARG B 1 34 ? 18.953 -24.578 -23.797 1 84.69 34 ARG B N 1
ATOM 2176 C CA . ARG B 1 34 ? 18.125 -23.891 -22.812 1 84.69 34 ARG B CA 1
ATOM 2177 C C . ARG B 1 34 ? 17.156 -22.922 -23.484 1 84.69 34 ARG B C 1
ATOM 2179 O O . ARG B 1 34 ? 17.484 -22.344 -24.531 1 84.69 34 ARG B O 1
ATOM 2186 N N . GLY B 1 35 ? 15.961 -22.938 -22.938 1 88.06 35 GLY B N 1
ATOM 2187 C CA . GLY B 1 35 ? 14.961 -21.984 -23.391 1 88.06 35 GLY B CA 1
ATOM 2188 C C . GLY B 1 35 ? 13.984 -21.578 -22.297 1 88.06 35 GLY B C 1
ATOM 2189 O O . GLY B 1 35 ? 14.07 -22.047 -21.172 1 88.06 35 GLY B O 1
ATOM 2190 N N . VAL B 1 36 ? 13.227 -20.516 -22.641 1 89.88 36 VAL B N 1
ATOM 2191 C CA . VAL B 1 36 ? 12.203 -20.031 -21.719 1 89.88 36 VAL B CA 1
ATOM 2192 C C . VAL B 1 36 ? 10.836 -20.125 -22.391 1 89.88 36 VAL B C 1
ATOM 2194 O O . VAL B 1 36 ? 10.664 -19.703 -23.531 1 89.88 36 VAL B O 1
ATOM 2197 N N . ILE B 1 37 ? 9.906 -20.75 -21.656 1 87.81 37 ILE B N 1
ATOM 2198 C CA . ILE B 1 37 ? 8.516 -20.812 -22.109 1 87.81 37 ILE B CA 1
ATOM 2199 C C . ILE B 1 37 ? 7.641 -19.922 -21.234 1 87.81 37 ILE B C 1
ATOM 2201 O O . ILE B 1 37 ? 7.766 -19.938 -20 1 87.81 37 ILE B O 1
ATOM 2205 N N . SER B 1 38 ? 6.895 -19.062 -21.875 1 89.06 38 SER B N 1
ATOM 2206 C CA . SER B 1 38 ? 5.902 -18.234 -21.188 1 89.06 38 SER B CA 1
ATOM 2207 C C . SER B 1 38 ? 4.57 -18.234 -21.922 1 89.06 38 SER B C 1
ATOM 2209 O O . SER B 1 38 ? 4.535 -18.109 -23.156 1 89.06 38 SER B O 1
ATOM 2211 N N . GLU B 1 39 ? 3.555 -18.438 -21.094 1 81.38 39 GLU B N 1
ATOM 2212 C CA . GLU B 1 39 ? 2.207 -18.453 -21.656 1 81.38 39 GLU B CA 1
ATOM 2213 C C . GLU B 1 39 ? 2.104 -19.438 -22.812 1 81.38 39 GLU B C 1
ATOM 2215 O O . GLU B 1 39 ? 1.552 -19.109 -23.875 1 81.38 39 GLU B O 1
ATOM 2220 N N . GLY B 1 40 ? 2.783 -20.562 -22.688 1 77.75 40 GLY B N 1
ATOM 2221 C CA . GLY B 1 40 ? 2.658 -21.656 -23.641 1 77.75 40 GLY B CA 1
ATOM 2222 C C . GLY B 1 40 ? 3.492 -21.469 -24.891 1 77.75 40 GLY B C 1
ATOM 2223 O O . GLY B 1 40 ? 3.377 -22.234 -25.844 1 77.75 40 GLY B O 1
ATOM 2224 N N . LYS B 1 41 ? 4.277 -20.422 -24.875 1 85.62 41 LYS B N 1
ATOM 2225 C CA . LYS B 1 41 ? 5.098 -20.141 -26.047 1 85.62 41 LYS B CA 1
ATOM 2226 C C . LYS B 1 41 ? 6.574 -20.047 -25.688 1 85.62 41 LYS B C 1
ATOM 2228 O O . LYS B 1 41 ? 6.914 -19.578 -24.594 1 85.62 41 LYS B O 1
ATOM 2233 N N . VAL B 1 42 ? 7.398 -20.547 -26.625 1 85.25 42 VAL B N 1
ATOM 2234 C CA . VAL B 1 42 ? 8.836 -20.359 -26.438 1 85.25 42 VAL B CA 1
ATOM 2235 C C . VAL B 1 42 ? 9.203 -18.891 -26.672 1 85.25 42 VAL B C 1
ATOM 2237 O O . VAL B 1 42 ? 9 -18.359 -27.766 1 85.25 42 VAL B O 1
ATOM 2240 N N . VAL B 1 43 ? 9.68 -18.25 -25.672 1 86.56 43 VAL B N 1
ATOM 2241 C CA . VAL B 1 43 ? 9.977 -16.812 -25.766 1 86.56 43 VAL B CA 1
ATOM 2242 C C . VAL B 1 43 ? 11.453 -16.625 -26.109 1 86.56 43 VAL B C 1
ATOM 2244 O O . VAL B 1 43 ? 11.82 -15.625 -26.734 1 86.56 43 VAL B O 1
ATOM 2247 N N . VAL B 1 44 ? 12.266 -17.516 -25.688 1 83.12 44 VAL B N 1
ATOM 2248 C CA . VAL B 1 44 ? 13.68 -17.469 -26.062 1 83.12 44 VAL B CA 1
ATOM 2249 C C . VAL B 1 44 ? 14.258 -18.875 -26.094 1 83.12 44 VAL B C 1
ATOM 2251 O O . VAL B 1 44 ? 13.867 -19.734 -25.281 1 83.12 44 VAL B O 1
ATOM 2254 N N . GLY B 1 45 ? 15.172 -19.094 -27.047 1 80.69 45 GLY B N 1
ATOM 2255 C CA . GLY B 1 45 ? 15.859 -20.359 -27.141 1 80.69 45 GLY B CA 1
ATOM 2256 C C . GLY B 1 45 ? 15.336 -21.25 -28.266 1 80.69 45 GLY B C 1
ATOM 2257 O O . GLY B 1 45 ? 14.352 -20.906 -28.922 1 80.69 45 GLY B O 1
ATOM 2258 N N . ASN B 1 46 ? 16.141 -22.172 -28.594 1 76.31 46 ASN B N 1
ATOM 2259 C CA . ASN B 1 46 ? 15.789 -23.156 -29.609 1 76.31 46 ASN B CA 1
ATOM 2260 C C . ASN B 1 46 ? 15.367 -24.484 -29 1 76.31 46 ASN B C 1
ATOM 2262 O O . ASN B 1 46 ? 16.156 -25.422 -28.953 1 76.31 46 ASN B O 1
ATOM 2266 N N . LEU B 1 47 ? 14.289 -24.344 -28.406 1 76.25 47 LEU B N 1
ATOM 2267 C CA . LEU B 1 47 ? 13.758 -25.562 -27.781 1 76.25 47 LEU B CA 1
ATOM 2268 C C . LEU B 1 47 ? 13 -26.406 -28.781 1 76.25 47 LEU B C 1
ATOM 2270 O O . LEU B 1 47 ? 12.43 -25.891 -29.75 1 76.25 47 LEU B O 1
ATOM 2274 N N . ASP B 1 48 ? 13.227 -27.656 -28.609 1 70.25 48 ASP B N 1
ATOM 2275 C CA . ASP B 1 48 ? 12.484 -28.594 -29.438 1 70.25 48 ASP B CA 1
ATOM 2276 C C . ASP B 1 48 ? 11.078 -28.828 -28.891 1 70.25 48 ASP B C 1
ATOM 2278 O O . ASP B 1 48 ? 10.758 -28.406 -27.781 1 70.25 48 ASP B O 1
ATOM 2282 N N . GLU B 1 49 ? 10.266 -29.281 -29.703 1 65.5 49 GLU B N 1
ATOM 2283 C CA . GLU B 1 49 ? 8.891 -29.594 -29.297 1 65.5 49 GLU B CA 1
ATOM 2284 C C . GLU B 1 49 ? 8.867 -30.438 -28.031 1 65.5 49 GLU B C 1
ATOM 2286 O O . GLU B 1 49 ? 7.867 -30.453 -27.312 1 65.5 49 GLU B O 1
ATOM 2291 N N . LEU B 1 50 ? 9.992 -31.031 -27.734 1 64.75 50 LEU B N 1
ATOM 2292 C CA . LEU B 1 50 ? 10.094 -31.906 -26.578 1 64.75 50 LEU B CA 1
ATOM 2293 C C . LEU B 1 50 ? 9.914 -31.125 -25.281 1 64.75 50 LEU B C 1
ATOM 2295 O O . LEU B 1 50 ? 9.484 -31.688 -24.281 1 64.75 50 LEU B O 1
ATOM 2299 N N . ALA B 1 51 ? 10.227 -29.859 -25.422 1 63.66 51 ALA B N 1
ATOM 2300 C CA . ALA B 1 51 ? 10.219 -28.969 -24.25 1 63.66 51 ALA B CA 1
ATOM 2301 C C . ALA B 1 51 ? 8.812 -28.844 -23.672 1 63.66 51 ALA B C 1
ATOM 2303 O O . ALA B 1 51 ? 8.641 -28.531 -22.5 1 63.66 51 ALA B O 1
ATOM 2304 N N . PHE B 1 52 ? 7.938 -29.156 -24.516 1 67 52 PHE B N 1
ATOM 2305 C CA . PHE B 1 52 ? 6.555 -29.031 -24.062 1 67 52 PHE B CA 1
ATOM 2306 C C . PHE B 1 52 ? 6.047 -30.359 -23.5 1 67 52 PHE B C 1
ATOM 2308 O O . PHE B 1 52 ? 4.922 -30.438 -23.016 1 67 52 PHE B O 1
ATOM 2315 N N . SER B 1 53 ? 7.07 -31.328 -23.5 1 66.5 53 SER B N 1
ATOM 2316 C CA . SER B 1 53 ? 6.648 -32.625 -22.984 1 66.5 53 SER B CA 1
ATOM 2317 C C . SER B 1 53 ? 6.723 -32.656 -21.453 1 66.5 53 SER B C 1
ATOM 2319 O O . SER B 1 53 ? 7.551 -31.953 -20.859 1 66.5 53 SER B O 1
ATOM 2321 N N . GLU B 1 54 ? 5.688 -33 -20.781 1 67.38 54 GLU B N 1
ATOM 2322 C CA . GLU B 1 54 ? 5.664 -33.125 -19.328 1 67.38 54 GLU B CA 1
ATOM 2323 C C . GLU B 1 54 ? 6.582 -34.25 -18.859 1 67.38 54 GLU B C 1
ATOM 2325 O O . GLU B 1 54 ? 6.574 -34.625 -17.672 1 67.38 54 GLU B O 1
ATOM 2330 N N . LYS B 1 55 ? 7.469 -34.719 -19.859 1 73.88 55 LYS B N 1
ATOM 2331 C CA . LYS B 1 55 ? 8.32 -35.844 -19.5 1 73.88 55 LYS B CA 1
ATOM 2332 C C . LYS B 1 55 ? 9.742 -35.375 -19.188 1 73.88 55 LYS B C 1
ATOM 2334 O O . LYS B 1 55 ? 10.258 -34.469 -19.844 1 73.88 55 LYS B O 1
ATOM 2339 N N . GLU B 1 56 ? 10.328 -35.938 -18.203 1 83.25 56 GLU B N 1
ATOM 2340 C CA . GLU B 1 56 ? 11.695 -35.625 -17.781 1 83.25 56 GLU B CA 1
ATOM 2341 C C . GLU B 1 56 ? 12.719 -36.219 -18.75 1 83.25 56 GLU B C 1
ATOM 2343 O O . GLU B 1 56 ? 13.836 -35.719 -18.859 1 83.25 56 GLU B O 1
ATOM 2348 N N . GLU B 1 57 ? 12.312 -37.375 -19.344 1 85.06 57 GLU B N 1
ATOM 2349 C CA . GLU B 1 57 ? 13.18 -38.031 -20.312 1 85.06 57 GLU B CA 1
ATOM 2350 C C . GLU B 1 57 ? 12.414 -38.406 -21.578 1 85.06 57 GLU B C 1
ATOM 2352 O O . GLU B 1 57 ? 11.289 -38.938 -21.5 1 85.06 57 GLU B O 1
ATOM 2357 N N . ILE B 1 58 ? 13.016 -38.062 -22.609 1 83.81 58 ILE B N 1
ATOM 2358 C CA . ILE B 1 58 ? 12.359 -38.375 -23.891 1 83.81 58 ILE B CA 1
ATOM 2359 C C . ILE B 1 58 ? 13.281 -39.219 -24.75 1 83.81 58 ILE B C 1
ATOM 2361 O O . ILE B 1 58 ? 14.461 -38.906 -24.922 1 83.81 58 ILE B O 1
ATOM 2365 N N . ASP B 1 59 ? 12.781 -40.281 -25.219 1 86.25 59 ASP B N 1
ATOM 2366 C CA . ASP B 1 59 ? 13.531 -41.156 -26.109 1 86.25 59 ASP B CA 1
ATOM 2367 C C . ASP B 1 59 ? 13.578 -40.562 -27.531 1 86.25 59 ASP B C 1
ATOM 2369 O O . ASP B 1 59 ? 12.539 -40.25 -28.109 1 86.25 59 ASP B O 1
ATOM 2373 N N . THR B 1 60 ? 14.656 -40.375 -27.953 1 81.75 60 THR B N 1
ATOM 2374 C CA . THR B 1 60 ? 14.844 -39.938 -29.344 1 81.75 60 THR B CA 1
ATOM 2375 C C . THR B 1 60 ? 15.695 -40.938 -30.109 1 81.75 60 THR B C 1
ATOM 2377 O O . THR B 1 60 ? 16.328 -41.812 -29.516 1 81.75 60 THR B O 1
ATOM 2380 N N . PRO B 1 61 ? 15.672 -40.844 -31.438 1 85.38 61 PRO B N 1
ATOM 2381 C CA . PRO B 1 61 ? 16.531 -41.75 -32.219 1 85.38 61 PRO B CA 1
ATOM 2382 C C . PRO B 1 61 ? 18 -41.656 -31.859 1 85.38 61 PRO B C 1
ATOM 2384 O O . PRO B 1 61 ? 18.75 -42.625 -32 1 85.38 61 PRO B O 1
ATOM 2387 N N . ASN B 1 62 ? 18.375 -40.562 -31.375 1 84.94 62 ASN B N 1
ATOM 2388 C CA . ASN B 1 62 ? 19.781 -40.312 -31.047 1 84.94 62 ASN B CA 1
ATOM 2389 C C . ASN B 1 62 ? 20.062 -40.562 -29.578 1 84.94 62 ASN B C 1
ATOM 2391 O O . ASN B 1 62 ? 21.141 -40.219 -29.078 1 84.94 62 ASN B O 1
ATOM 2395 N N . GLY B 1 63 ? 19.109 -41.062 -28.875 1 88.19 63 GLY B N 1
ATOM 2396 C CA . GLY B 1 63 ? 19.281 -41.312 -27.453 1 88.19 63 GLY B CA 1
ATOM 2397 C C . GLY B 1 63 ? 18.25 -40.625 -26.594 1 88.19 63 GLY B C 1
ATOM 2398 O O . GLY B 1 63 ? 17.312 -40.031 -27.094 1 88.19 63 GLY B O 1
ATOM 2399 N N . LYS B 1 64 ? 18.5 -40.781 -25.359 1 89.25 64 LYS B N 1
ATOM 2400 C CA . LYS B 1 64 ? 17.578 -40.219 -24.375 1 89.25 64 LYS B CA 1
ATOM 2401 C C . LYS B 1 64 ? 17.906 -38.781 -24.062 1 89.25 64 LYS B C 1
ATOM 2403 O O . LYS B 1 64 ? 19.047 -38.438 -23.75 1 89.25 64 LYS B O 1
ATOM 2408 N N . VAL B 1 65 ? 16.969 -37.969 -24.25 1 87.94 65 VAL B N 1
ATOM 2409 C CA . VAL B 1 65 ? 17.141 -36.562 -23.922 1 87.94 65 VAL B CA 1
ATOM 2410 C C . VAL B 1 65 ? 16.516 -36.281 -22.547 1 87.94 65 VAL B C 1
ATOM 2412 O O . VAL B 1 65 ? 15.367 -36.625 -22.297 1 87.94 65 VAL B O 1
ATOM 2415 N N . LYS B 1 66 ? 17.266 -35.688 -21.672 1 88.81 66 LYS B N 1
ATOM 2416 C CA . LYS B 1 66 ? 16.766 -35.25 -20.375 1 88.81 66 LYS B CA 1
ATOM 2417 C C . LYS B 1 66 ? 16.25 -33.812 -20.422 1 88.81 66 LYS B C 1
ATOM 2419 O O . LYS B 1 66 ? 16.922 -32.938 -20.938 1 88.81 66 LYS B O 1
ATOM 2424 N N . VAL B 1 67 ? 15.008 -33.688 -19.969 1 88.44 67 VAL B N 1
ATOM 2425 C CA . VAL B 1 67 ? 14.398 -32.375 -19.938 1 88.44 67 VAL B CA 1
ATOM 2426 C C . VAL B 1 67 ? 14.164 -31.922 -18.5 1 88.44 67 VAL B C 1
ATOM 2428 O O . VAL B 1 67 ? 13.516 -32.625 -17.719 1 88.44 67 VAL B O 1
ATOM 2431 N N . MET B 1 68 ? 14.805 -30.797 -18.125 1 86.81 68 MET B N 1
ATOM 2432 C CA . MET B 1 68 ? 14.586 -30.172 -16.828 1 86.81 68 MET B CA 1
ATOM 2433 C C . MET B 1 68 ? 13.82 -28.859 -16.969 1 86.81 68 MET B C 1
ATOM 2435 O O . MET B 1 68 ? 14.117 -28.062 -17.859 1 86.81 68 MET B O 1
ATOM 2439 N N . MET B 1 69 ? 12.719 -28.766 -16.125 1 87.62 69 MET B N 1
ATOM 2440 C CA . MET B 1 69 ? 11.906 -27.562 -16.188 1 87.62 69 MET B CA 1
ATOM 2441 C C . MET B 1 69 ? 11.852 -26.875 -14.82 1 87.62 69 MET B C 1
ATOM 2443 O O . MET B 1 69 ? 11.523 -27.516 -13.812 1 87.62 69 MET B O 1
ATOM 2447 N N . ASP B 1 70 ? 12.266 -25.594 -14.727 1 86.25 70 ASP B N 1
ATOM 2448 C CA . ASP B 1 70 ? 12.109 -24.734 -13.555 1 86.25 70 ASP B CA 1
ATOM 2449 C C . ASP B 1 70 ? 11.086 -23.625 -13.812 1 86.25 70 ASP B C 1
ATOM 2451 O O . ASP B 1 70 ? 11.352 -22.703 -14.57 1 86.25 70 ASP B O 1
ATOM 2455 N N . CYS B 1 71 ? 9.945 -23.844 -13.172 1 87.19 71 CYS B N 1
ATOM 2456 C CA . CYS B 1 71 ? 8.852 -22.938 -13.484 1 87.19 71 CYS B CA 1
ATOM 2457 C C . CYS B 1 71 ? 8.625 -21.938 -12.352 1 87.19 71 CYS B C 1
ATOM 2459 O O . CYS B 1 71 ? 8.75 -22.297 -11.18 1 87.19 71 CYS B O 1
ATOM 2461 N N . VAL B 1 72 ? 8.391 -20.703 -12.734 1 85.31 72 VAL B N 1
ATOM 2462 C CA . VAL B 1 72 ? 8.023 -19.625 -11.82 1 85.31 72 VAL B CA 1
ATOM 2463 C C . VAL B 1 72 ? 6.59 -19.188 -12.086 1 85.31 72 VAL B C 1
ATOM 2465 O O . VAL B 1 72 ? 6.215 -18.938 -13.234 1 85.31 72 VAL B O 1
ATOM 2468 N N . GLN B 1 73 ? 5.832 -19.219 -11.031 1 85 73 GLN B N 1
ATOM 2469 C CA . GLN B 1 73 ? 4.457 -18.75 -11.156 1 85 73 GLN B CA 1
ATOM 2470 C C . GLN B 1 73 ? 4.406 -17.219 -11.18 1 85 73 GLN B C 1
ATOM 2472 O O . GLN B 1 73 ? 5.117 -16.562 -10.422 1 85 73 GLN B O 1
ATOM 2477 N N . GLY B 1 74 ? 3.666 -16.719 -12.141 1 89.81 74 GLY B N 1
ATOM 2478 C CA . GLY B 1 74 ? 3.479 -15.273 -12.203 1 89.81 74 GLY B CA 1
ATOM 2479 C C . GLY B 1 74 ? 2.59 -14.734 -11.102 1 89.81 74 GLY B C 1
ATOM 2480 O O . GLY B 1 74 ? 2.23 -15.469 -10.172 1 89.81 74 GLY B O 1
ATOM 2481 N N . ASN B 1 75 ? 2.336 -13.445 -11.164 1 93.94 75 ASN B N 1
ATOM 2482 C CA . ASN B 1 75 ? 1.435 -12.828 -10.203 1 93.94 75 ASN B CA 1
ATOM 2483 C C . ASN B 1 75 ? 0.044 -13.453 -10.242 1 93.94 75 ASN B C 1
ATOM 2485 O O . ASN B 1 75 ? -0.451 -13.797 -11.32 1 93.94 75 ASN B O 1
ATOM 2489 N N . PRO B 1 76 ? -0.601 -13.625 -9.141 1 95.38 76 PRO B N 1
ATOM 2490 C CA . PRO B 1 76 ? -1.961 -14.164 -9.133 1 95.38 76 PRO B CA 1
ATOM 2491 C C . PRO B 1 76 ? -2.953 -13.281 -9.883 1 95.38 76 PRO B C 1
ATOM 2493 O O . PRO B 1 76 ? -2.768 -12.062 -9.961 1 95.38 76 PRO B O 1
ATOM 2496 N N . ASN B 1 77 ? -3.932 -13.984 -10.43 1 94.19 77 ASN B N 1
ATOM 2497 C CA . ASN B 1 77 ? -5.051 -13.242 -11.008 1 94.19 77 ASN B CA 1
ATOM 2498 C C . ASN B 1 77 ? -5.918 -12.609 -9.922 1 94.19 77 ASN B C 1
ATOM 2500 O O . ASN B 1 77 ? -6.316 -13.281 -8.969 1 94.19 77 ASN B O 1
ATOM 2504 N N . VAL B 1 78 ? -6.172 -11.328 -10.078 1 97.31 78 VAL B N 1
ATOM 2505 C CA . VAL B 1 78 ? -7.004 -10.625 -9.109 1 97.31 78 VAL B CA 1
ATOM 2506 C C . VAL B 1 78 ? -8.391 -10.367 -9.703 1 97.31 78 VAL B C 1
ATOM 2508 O O . VAL B 1 78 ? -8.516 -9.711 -10.742 1 97.31 78 VAL B O 1
ATOM 2511 N N . ILE B 1 79 ? -9.398 -10.938 -9.078 1 95.94 79 ILE B N 1
ATOM 2512 C CA . ILE B 1 79 ? -10.781 -10.688 -9.461 1 95.94 79 ILE B CA 1
ATOM 2513 C C . ILE B 1 79 ? -11.406 -9.656 -8.508 1 95.94 79 ILE B C 1
ATOM 2515 O O . ILE B 1 79 ? -11.398 -9.844 -7.293 1 95.94 79 ILE B O 1
ATOM 2519 N N . VAL B 1 80 ? -11.875 -8.609 -9.039 1 95.38 80 VAL B N 1
ATOM 2520 C CA . VAL B 1 80 ? -12.523 -7.559 -8.258 1 95.38 80 VAL B CA 1
ATOM 2521 C C . VAL B 1 80 ? -14.031 -7.582 -8.508 1 95.38 80 VAL B C 1
ATOM 2523 O O . VAL B 1 80 ? -14.477 -7.449 -9.656 1 95.38 80 VAL B O 1
ATOM 2526 N N . ILE B 1 81 ? -14.75 -7.801 -7.48 1 93 81 ILE B N 1
ATOM 2527 C CA . ILE B 1 81 ? -16.203 -7.73 -7.527 1 93 81 ILE B CA 1
ATOM 2528 C C . ILE B 1 81 ? -16.672 -6.41 -6.922 1 93 81 ILE B C 1
ATOM 2530 O O . ILE B 1 81 ? -16.578 -6.207 -5.707 1 93 81 ILE B O 1
ATOM 2534 N N . GLY B 1 82 ? -17.172 -5.543 -7.641 1 88.75 82 GLY B N 1
ATOM 2535 C CA . GLY B 1 82 ? -17.609 -4.219 -7.234 1 88.75 82 GLY B CA 1
ATOM 2536 C C . GLY B 1 82 ? -17.391 -3.16 -8.297 1 88.75 82 GLY B C 1
ATOM 2537 O O . GLY B 1 82 ? -16.609 -3.363 -9.234 1 88.75 82 GLY B O 1
ATOM 2538 N N . ASN B 1 83 ? -18.031 -2.037 -8.164 1 81.44 83 ASN B N 1
ATOM 2539 C CA . ASN B 1 83 ? -17.922 -0.982 -9.164 1 81.44 83 ASN B CA 1
ATOM 2540 C C . ASN B 1 83 ? -17.828 0.398 -8.523 1 81.44 83 ASN B C 1
ATOM 2542 O O . ASN B 1 83 ? -17.969 1.415 -9.203 1 81.44 83 ASN B O 1
ATOM 2546 N N . GLY B 1 84 ? -17.625 0.44 -7.32 1 88.19 84 GLY B N 1
ATOM 2547 C CA . GLY B 1 84 ? -17.484 1.715 -6.633 1 88.19 84 GLY B CA 1
ATOM 2548 C C . GLY B 1 84 ? -16.109 2.322 -6.773 1 88.19 84 GLY B C 1
ATOM 2549 O O . GLY B 1 84 ? -15.273 1.807 -7.52 1 88.19 84 GLY B O 1
ATOM 2550 N N . LYS B 1 85 ? -15.914 3.404 -6.16 1 90.75 85 LYS B N 1
ATOM 2551 C CA . LYS B 1 85 ? -14.664 4.152 -6.246 1 90.75 85 LYS B CA 1
ATOM 2552 C C . LYS B 1 85 ? -13.484 3.305 -5.789 1 90.75 85 LYS B C 1
ATOM 2554 O O . LYS B 1 85 ? -12.43 3.295 -6.434 1 90.75 85 LYS B O 1
ATOM 2559 N N . VAL B 1 86 ? -13.688 2.576 -4.73 1 94.56 86 VAL B N 1
ATOM 2560 C CA . VAL B 1 86 ? -12.602 1.776 -4.184 1 94.56 86 VAL B CA 1
ATOM 2561 C C . VAL B 1 86 ? -12.227 0.672 -5.168 1 94.56 86 VAL B C 1
ATOM 2563 O O . VAL B 1 86 ? -11.039 0.443 -5.43 1 94.56 86 VAL B O 1
ATOM 2566 N N . ALA B 1 87 ? -13.195 -0.011 -5.715 1 93.5 87 ALA B N 1
ATOM 2567 C CA . ALA B 1 87 ? -12.945 -1.069 -6.688 1 93.5 87 ALA B CA 1
ATOM 2568 C C . ALA B 1 87 ? -12.164 -0.538 -7.887 1 93.5 87 ALA B C 1
ATOM 2570 O O . ALA B 1 87 ? -11.203 -1.165 -8.336 1 93.5 87 ALA B O 1
ATOM 2571 N N . ARG B 1 88 ? -12.531 0.594 -8.367 1 91.88 88 ARG B N 1
ATOM 2572 C CA . ARG B 1 88 ? -11.883 1.184 -9.531 1 91.88 88 ARG B CA 1
ATOM 2573 C C . ARG B 1 88 ? -10.43 1.53 -9.234 1 91.88 88 ARG B C 1
ATOM 2575 O O . ARG B 1 88 ? -9.539 1.24 -10.039 1 91.88 88 ARG B O 1
ATOM 2582 N N . HIS B 1 89 ? -10.219 2.184 -8.125 1 95.44 89 HIS B N 1
ATOM 2583 C CA . HIS B 1 89 ? -8.859 2.535 -7.734 1 95.44 89 HIS B CA 1
ATOM 2584 C C . HIS B 1 89 ? -8.016 1.287 -7.508 1 95.44 89 HIS B C 1
ATOM 2586 O O . HIS B 1 89 ? -6.812 1.284 -7.793 1 95.44 89 HIS B O 1
ATOM 2592 N N . LEU B 1 90 ? -8.641 0.213 -6.977 1 96.5 90 LEU B N 1
ATOM 2593 C CA . LEU B 1 90 ? -7.914 -1.035 -6.777 1 96.5 90 LEU B CA 1
ATOM 2594 C C . LEU B 1 90 ? -7.461 -1.618 -8.109 1 96.5 90 LEU B C 1
ATOM 2596 O O . LEU B 1 90 ? -6.32 -2.072 -8.242 1 96.5 90 LEU B O 1
ATOM 2600 N N . VAL B 1 91 ? -8.359 -1.566 -9.055 1 94.56 91 VAL B N 1
ATOM 2601 C CA . VAL B 1 91 ? -8.023 -2.068 -10.383 1 94.56 91 VAL B CA 1
ATOM 2602 C C . VAL B 1 91 ? -6.828 -1.299 -10.938 1 94.56 91 VAL B C 1
ATOM 2604 O O . VAL B 1 91 ? -5.887 -1.898 -11.461 1 94.56 91 VAL B O 1
ATOM 2607 N N . GLU B 1 92 ? -6.824 0.003 -10.805 1 95.31 92 GLU B N 1
ATOM 2608 C CA . GLU B 1 92 ? -5.723 0.847 -11.266 1 95.31 92 GLU B CA 1
ATOM 2609 C C . GLU B 1 92 ? -4.41 0.461 -10.586 1 95.31 92 GLU B C 1
ATOM 2611 O O . GLU B 1 92 ? -3.379 0.333 -11.25 1 95.31 92 GLU B O 1
ATOM 2616 N N . LEU B 1 93 ? -4.48 0.261 -9.352 1 97.19 93 LEU B N 1
ATOM 2617 C CA . LEU B 1 93 ? -3.279 -0.068 -8.586 1 97.19 93 LEU B CA 1
ATOM 2618 C C . LEU B 1 93 ? -2.75 -1.443 -8.977 1 97.19 93 LEU B C 1
ATOM 2620 O O . LEU B 1 93 ? -1.538 -1.632 -9.109 1 97.19 93 LEU B O 1
ATOM 2624 N N . MET B 1 94 ? -3.641 -2.402 -9.078 1 96.69 94 MET B N 1
ATOM 2625 C CA . MET B 1 94 ? -3.197 -3.752 -9.414 1 96.69 94 MET B CA 1
ATOM 2626 C C . MET B 1 94 ? -2.566 -3.783 -10.805 1 96.69 94 MET B C 1
ATOM 2628 O O . MET B 1 94 ? -1.591 -4.5 -11.031 1 96.69 94 MET B O 1
ATOM 2632 N N . LYS B 1 95 ? -3.09 -3 -11.727 1 94.19 95 LYS B N 1
ATOM 2633 C CA . LYS B 1 95 ? -2.477 -2.879 -13.047 1 94.19 95 LYS B CA 1
ATOM 2634 C C . LYS B 1 95 ? -1.094 -2.24 -12.953 1 94.19 95 LYS B C 1
ATOM 2636 O O . LYS B 1 95 ? -0.148 -2.699 -13.602 1 94.19 95 LYS B O 1
ATOM 2641 N N . PHE B 1 96 ? -1.059 -1.188 -12.195 1 94.88 96 PHE B N 1
ATOM 2642 C CA . PHE B 1 96 ? 0.222 -0.543 -11.93 1 94.88 96 PHE B CA 1
ATOM 2643 C C . PHE B 1 96 ? 1.25 -1.559 -11.445 1 94.88 96 PHE B C 1
ATOM 2645 O O . PHE B 1 96 ? 2.418 -1.499 -11.828 1 94.88 96 PHE B O 1
ATOM 2652 N N . LEU B 1 97 ? 0.825 -2.545 -10.695 1 96.69 97 LEU B N 1
ATOM 2653 C CA . LEU B 1 97 ? 1.691 -3.549 -10.086 1 96.69 97 LEU B CA 1
ATOM 2654 C C . LEU B 1 97 ? 1.887 -4.738 -11.023 1 96.69 97 LEU B C 1
ATOM 2656 O O . LEU B 1 97 ? 2.555 -5.711 -10.664 1 96.69 97 LEU B O 1
ATOM 2660 N N . ASN B 1 98 ? 1.242 -4.77 -12.148 1 93.94 98 ASN B N 1
ATOM 2661 C CA . ASN B 1 98 ? 1.352 -5.793 -13.18 1 93.94 98 ASN B CA 1
ATOM 2662 C C . ASN B 1 98 ? 0.677 -7.094 -12.75 1 93.94 98 ASN B C 1
ATOM 2664 O O . ASN B 1 98 ? 1.177 -8.18 -13.047 1 93.94 98 ASN B O 1
ATOM 2668 N N . TYR B 1 99 ? -0.345 -6.961 -12.016 1 94.94 99 TYR B N 1
ATOM 2669 C CA . TYR B 1 99 ? -1.211 -8.102 -11.742 1 94.94 99 TYR B CA 1
ATOM 2670 C C . TYR B 1 99 ? -2.307 -8.219 -12.789 1 94.94 99 TYR B C 1
ATOM 2672 O O . TYR B 1 99 ? -2.885 -7.219 -13.219 1 94.94 99 TYR B O 1
ATOM 2680 N N . PRO B 1 100 ? -2.553 -9.445 -13.266 1 92.56 100 PRO B N 1
ATOM 2681 C CA . PRO B 1 100 ? -3.756 -9.594 -14.094 1 92.56 100 PRO B CA 1
ATOM 2682 C C . PRO B 1 100 ? -5.039 -9.328 -13.312 1 92.56 100 PRO B C 1
ATOM 2684 O O . PRO B 1 100 ? -5.191 -9.805 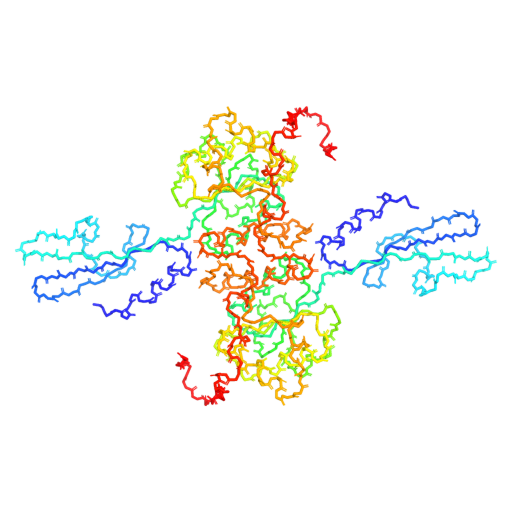-12.188 1 92.56 100 PRO B O 1
ATOM 2687 N N . VAL B 1 101 ? -5.934 -8.516 -13.93 1 94 101 VAL B N 1
ATOM 2688 C CA . VAL B 1 101 ? -7.133 -8.117 -13.203 1 94 101 VAL B CA 1
ATOM 2689 C C . VAL B 1 101 ? -8.375 -8.445 -14.031 1 94 101 VAL B C 1
ATOM 2691 O O . VAL B 1 101 ? -8.406 -8.195 -15.242 1 94 101 VAL B O 1
ATOM 2694 N N . THR B 1 102 ? -9.352 -9.047 -13.398 1 92.25 102 THR B N 1
ATOM 2695 C CA . THR B 1 102 ? -10.688 -9.266 -13.945 1 92.25 102 THR B CA 1
ATOM 2696 C C . THR B 1 102 ? -11.75 -8.617 -13.055 1 92.25 102 THR B C 1
ATOM 2698 O O . THR B 1 102 ? -11.734 -8.781 -11.836 1 92.25 102 THR B O 1
ATOM 2701 N N . VAL B 1 103 ? -12.586 -7.867 -13.617 1 91.62 103 VAL B N 1
ATOM 2702 C CA . VAL B 1 103 ? -13.68 -7.246 -12.883 1 91.62 103 VAL B CA 1
ATOM 2703 C C . VAL B 1 103 ? -14.977 -8.008 -13.141 1 91.62 103 VAL B C 1
ATOM 2705 O O . VAL B 1 103 ? -15.312 -8.305 -14.297 1 91.62 103 VAL B O 1
ATOM 2708 N N . VAL B 1 104 ? -15.641 -8.359 -12.109 1 86.88 104 VAL B N 1
ATOM 2709 C CA . VAL B 1 104 ? -16.906 -9.078 -12.219 1 86.88 104 VAL B CA 1
ATOM 2710 C C . VAL B 1 104 ? -18.047 -8.227 -11.664 1 86.88 104 VAL B C 1
ATOM 2712 O O . VAL B 1 104 ? -17.953 -7.699 -10.555 1 86.88 104 VAL B O 1
ATOM 2715 N N . GLY B 1 105 ? -19.078 -8.148 -12.312 1 74.44 105 GLY B N 1
ATOM 2716 C CA . GLY B 1 105 ? -20.266 -7.434 -11.867 1 74.44 105 GLY B CA 1
ATOM 2717 C C . GLY B 1 105 ? -20.875 -6.559 -12.945 1 74.44 105 GLY B C 1
ATOM 2718 O O . GLY B 1 105 ? -20.453 -6.598 -14.102 1 74.44 105 GLY B O 1
ATOM 2719 N N . ASP B 1 106 ? -22.016 -5.906 -12.625 1 61.06 106 ASP B N 1
ATOM 2720 C CA . ASP B 1 106 ? -22.766 -5.117 -13.602 1 61.06 106 ASP B CA 1
ATOM 2721 C C . ASP B 1 106 ? -22.047 -3.803 -13.906 1 61.06 106 ASP B C 1
ATOM 2723 O O . ASP B 1 106 ? -22.219 -2.814 -13.188 1 61.06 106 ASP B O 1
ATOM 2727 N N . HIS B 1 107 ? -20.844 -4.051 -14.344 1 56.19 107 HIS B N 1
ATOM 2728 C CA . HIS B 1 107 ? -20.125 -2.795 -14.5 1 56.19 107 HIS B CA 1
ATOM 2729 C C . HIS B 1 107 ? -20.375 -2.17 -15.867 1 56.19 107 HIS B C 1
ATOM 2731 O O . HIS B 1 107 ? -20.516 -2.885 -16.859 1 56.19 107 HIS B O 1
ATOM 2737 N N . ASP B 1 108 ? -21.016 -1.06 -15.906 1 51.22 108 ASP B N 1
ATOM 2738 C CA . ASP B 1 108 ? -20.797 -0.213 -17.078 1 51.22 108 ASP B CA 1
ATOM 2739 C C . ASP B 1 108 ? -19.312 0.155 -17.219 1 51.22 108 ASP B C 1
ATOM 2741 O O . ASP B 1 108 ? -18.891 1.203 -16.734 1 51.22 108 ASP B O 1
ATOM 2745 N N . ILE B 1 109 ? -18.5 -0.732 -16.938 1 51.84 109 ILE B N 1
ATOM 2746 C CA . ILE B 1 109 ? -17.094 -0.344 -16.75 1 51.84 109 ILE B CA 1
ATOM 2747 C C . ILE B 1 109 ? -16.5 0.064 -18.094 1 51.84 109 ILE B C 1
ATOM 2749 O O . ILE B 1 109 ? -15.922 -0.766 -18.797 1 51.84 109 ILE B O 1
ATOM 2753 N N . GLN B 1 110 ? -17.156 0.771 -18.812 1 53.5 110 GLN B N 1
ATOM 2754 C CA . GLN B 1 110 ? -16.531 1.18 -20.062 1 53.5 110 GLN B CA 1
ATOM 2755 C C . GLN B 1 110 ? -15.078 1.597 -19.844 1 53.5 110 GLN B C 1
ATOM 2757 O O . GLN B 1 110 ? -14.227 1.392 -20.703 1 53.5 110 GLN B O 1
ATOM 2762 N N . ASP B 1 111 ? -14.805 2.184 -18.672 1 60.06 111 ASP B N 1
ATOM 2763 C CA . ASP B 1 111 ? -13.547 2.922 -18.641 1 60.06 111 ASP B CA 1
ATOM 2764 C C . ASP B 1 111 ? -12.469 2.148 -17.875 1 60.06 111 ASP B C 1
ATOM 2766 O O . ASP B 1 111 ? -11.438 2.705 -17.516 1 60.06 111 ASP B O 1
ATOM 2770 N N . ILE B 1 112 ? -12.758 0.759 -17.719 1 63.09 112 ILE B N 1
ATOM 2771 C CA . ILE B 1 112 ? -11.719 0.076 -16.938 1 63.09 112 ILE B CA 1
ATOM 2772 C C . ILE B 1 112 ? -10.852 -0.762 -17.875 1 63.09 112 ILE B C 1
ATOM 2774 O O . ILE B 1 112 ? -11.367 -1.543 -18.672 1 63.09 112 ILE B O 1
ATOM 2778 N N . ASP B 1 113 ? -9.594 -0.447 -17.984 1 69.38 113 ASP B N 1
ATOM 2779 C CA . ASP B 1 113 ? -8.617 -1.205 -18.766 1 69.38 113 ASP B CA 1
ATOM 2780 C C . ASP B 1 113 ? -8.344 -2.564 -18.125 1 69.38 113 ASP B C 1
ATOM 2782 O O . ASP B 1 113 ? -7.215 -2.846 -17.719 1 69.38 113 ASP B O 1
ATOM 2786 N N . ALA B 1 114 ? -9.453 -3.342 -17.875 1 78.12 114 ALA B N 1
ATOM 2787 C CA . ALA B 1 114 ? -9.352 -4.695 -17.328 1 78.12 114 ALA B CA 1
ATOM 2788 C C . ALA B 1 114 ? -10.336 -5.637 -18.016 1 78.12 114 ALA B C 1
ATOM 2790 O O . ALA B 1 114 ? -11.227 -5.188 -18.75 1 78.12 114 ALA B O 1
ATOM 2791 N N . ASN B 1 115 ? -10.125 -6.957 -17.859 1 81.88 115 ASN B N 1
ATOM 2792 C CA . ASN B 1 115 ? -11.125 -7.926 -18.281 1 81.88 115 ASN B CA 1
ATOM 2793 C C . ASN B 1 115 ? -12.414 -7.797 -17.484 1 81.88 115 ASN B C 1
ATOM 2795 O O . ASN B 1 115 ? -12.375 -7.656 -16.25 1 81.88 115 ASN B O 1
ATOM 2799 N N . VAL B 1 116 ? -13.508 -7.68 -18.188 1 81.19 116 VAL B N 1
ATOM 2800 C CA . VAL B 1 116 ? -14.781 -7.488 -17.5 1 81.19 116 VAL B CA 1
ATOM 2801 C C . VAL B 1 116 ? -15.703 -8.672 -17.797 1 81.19 116 VAL B C 1
ATOM 2803 O O . VAL B 1 116 ? -15.844 -9.094 -18.938 1 81.19 116 VAL B O 1
ATOM 2806 N N . VAL B 1 117 ? -16.219 -9.227 -16.75 1 79.75 117 VAL B N 1
ATOM 2807 C CA . VAL B 1 117 ? -17.219 -10.289 -16.828 1 79.75 117 VAL B CA 1
ATOM 2808 C C . VAL B 1 117 ? -18.516 -9.828 -16.141 1 79.75 117 VAL B C 1
ATOM 2810 O O . VAL B 1 117 ? -18.547 -9.641 -14.93 1 79.75 117 VAL B O 1
ATOM 2813 N N . ASN B 1 118 ? -19.5 -9.68 -16.781 1 77.94 118 ASN B N 1
ATOM 2814 C CA . ASN B 1 118 ? -20.719 -9.047 -16.297 1 77.94 118 ASN B CA 1
ATOM 2815 C C . ASN B 1 118 ? -21.672 -10.07 -15.688 1 77.94 118 ASN B C 1
ATOM 2817 O O . ASN B 1 118 ? -22.844 -9.766 -15.445 1 77.94 118 ASN B O 1
ATOM 2821 N N . ASP B 1 119 ? -21.234 -11.281 -15.406 1 79.56 119 ASP B N 1
ATOM 2822 C CA . ASP B 1 119 ? -22.078 -12.344 -14.852 1 79.56 119 ASP B CA 1
ATOM 2823 C C . ASP B 1 119 ? -21.391 -13.016 -13.664 1 79.56 119 ASP B C 1
ATOM 2825 O O . ASP B 1 119 ? -20.438 -13.789 -13.844 1 79.56 119 ASP B O 1
ATOM 2829 N N . ILE B 1 120 ? -21.859 -12.797 -12.57 1 81.94 120 ILE B N 1
ATOM 2830 C CA . ILE B 1 120 ? -21.266 -13.289 -11.336 1 81.94 120 ILE B CA 1
ATOM 2831 C C . ILE B 1 120 ? -21.344 -14.82 -11.305 1 81.94 120 ILE B C 1
ATOM 2833 O O . ILE B 1 120 ? -20.562 -15.469 -10.602 1 81.94 120 ILE B O 1
ATOM 2837 N N . SER B 1 121 ? -22.281 -15.43 -12.062 1 83.44 121 SER B N 1
ATOM 2838 C CA . SER B 1 121 ? -22.422 -16.891 -12.094 1 83.44 121 SER B CA 1
ATOM 2839 C C . SER B 1 121 ? -21.172 -17.547 -12.68 1 83.44 121 SER B C 1
ATOM 2841 O O . SER B 1 121 ? -20.953 -18.75 -12.5 1 83.44 121 SER B O 1
ATOM 2843 N N . LEU B 1 122 ? -20.344 -16.797 -13.289 1 87.94 122 LEU B N 1
ATOM 2844 C CA . LEU B 1 122 ? -19.141 -17.328 -13.93 1 87.94 122 LEU B CA 1
ATOM 2845 C C . LEU B 1 122 ? -17.938 -17.25 -12.984 1 87.94 122 LEU B C 1
ATOM 2847 O O . LEU B 1 122 ? -16.844 -17.719 -13.312 1 87.94 122 LEU B O 1
ATOM 2851 N N . LEU B 1 123 ? -18.141 -16.734 -11.859 1 91 123 LEU B N 1
ATOM 2852 C CA . LEU B 1 123 ? -17.047 -16.5 -10.922 1 91 123 LEU B CA 1
ATOM 2853 C C . LEU B 1 123 ? -16.297 -17.797 -10.625 1 91 123 LEU B C 1
ATOM 2855 O O . LEU B 1 123 ? -15.062 -17.828 -10.68 1 91 123 LEU B O 1
ATOM 2859 N N . SER B 1 124 ? -17.031 -18.844 -10.383 1 92.88 124 SER B N 1
ATOM 2860 C CA . SER B 1 124 ? -16.406 -20.109 -10 1 92.88 124 SER B CA 1
ATOM 2861 C C . SER B 1 124 ? -15.477 -20.609 -11.086 1 92.88 124 SER B C 1
ATOM 2863 O O . SER B 1 124 ? -14.422 -21.188 -10.789 1 92.88 124 SER B O 1
ATOM 2865 N N . SER B 1 125 ? -15.797 -20.375 -12.328 1 92.12 125 SER B N 1
ATOM 2866 C CA . SER B 1 125 ? -15.008 -20.875 -13.445 1 92.12 125 SER B CA 1
ATOM 2867 C C . SER B 1 125 ? -13.727 -20.078 -13.641 1 92.12 125 SER B C 1
ATOM 2869 O O . SER B 1 125 ? -12.812 -20.516 -14.336 1 92.12 125 SER B O 1
ATOM 2871 N N . LEU B 1 126 ? -13.672 -18.984 -13.023 1 92.44 126 LEU B N 1
ATOM 2872 C CA . LEU B 1 126 ? -12.539 -18.094 -13.18 1 92.44 126 LEU B CA 1
ATOM 2873 C C . LEU B 1 126 ? -11.516 -18.312 -12.07 1 92.44 126 LEU B C 1
ATOM 2875 O O . LEU B 1 126 ? -10.43 -17.719 -12.102 1 92.44 126 LEU B O 1
ATOM 2879 N N . ILE B 1 127 ? -11.852 -19.141 -11.102 1 94.81 127 ILE B N 1
ATOM 2880 C CA . ILE B 1 127 ? -11.055 -19.219 -9.883 1 94.81 127 ILE B CA 1
ATOM 2881 C C . ILE B 1 127 ? -10.266 -20.516 -9.867 1 94.81 127 ILE B C 1
ATOM 2883 O O . ILE B 1 127 ? -10.797 -21.578 -10.188 1 94.81 127 ILE B O 1
ATOM 2887 N N . ASP B 1 128 ? -9 -20.406 -9.586 1 91.25 128 ASP B N 1
ATOM 2888 C CA . ASP B 1 128 ? -8.141 -21.547 -9.281 1 91.25 128 ASP B CA 1
ATOM 2889 C C . ASP B 1 128 ? -7.246 -21.266 -8.078 1 91.25 128 ASP B C 1
ATOM 2891 O O . ASP B 1 128 ? -7.484 -20.312 -7.332 1 91.25 128 ASP B O 1
ATOM 2895 N N . GLY B 1 129 ? -6.25 -22.078 -7.816 1 91.38 129 GLY B N 1
ATOM 2896 C CA . GLY B 1 129 ? -5.41 -21.969 -6.633 1 91.38 129 GLY B CA 1
ATOM 2897 C C . GLY B 1 129 ? -4.496 -20.766 -6.652 1 91.38 129 GLY B C 1
ATOM 2898 O O . GLY B 1 129 ? -3.814 -20.469 -5.664 1 91.38 129 GLY B O 1
ATOM 2899 N N . ASN B 1 130 ? -4.453 -19.984 -7.73 1 92.94 130 ASN B N 1
ATOM 2900 C CA . ASN B 1 130 ? -3.643 -18.781 -7.84 1 92.94 130 ASN B CA 1
ATOM 2901 C C . ASN B 1 130 ? -4.504 -17.547 -8.102 1 92.94 130 ASN B C 1
ATOM 2903 O O . ASN B 1 130 ? -4.074 -16.625 -8.805 1 92.94 130 ASN B O 1
ATOM 2907 N N . THR B 1 131 ? -5.707 -17.609 -7.59 1 96 131 THR B N 1
ATOM 2908 C CA . THR B 1 131 ? -6.637 -16.5 -7.781 1 96 131 THR B CA 1
ATOM 2909 C C . THR B 1 131 ? -6.895 -15.773 -6.461 1 96 131 THR B C 1
ATOM 2911 O O . THR B 1 131 ? -7.07 -16.406 -5.422 1 96 131 THR B O 1
ATOM 2914 N N . PHE B 1 132 ? -6.844 -14.461 -6.504 1 98.56 132 PHE B N 1
ATOM 2915 C CA . PHE B 1 132 ? -7.203 -13.57 -5.414 1 98.56 132 PHE B CA 1
ATOM 2916 C C . PHE B 1 132 ? -8.516 -12.859 -5.707 1 98.56 132 PHE B C 1
ATOM 2918 O O . PHE B 1 132 ? -8.672 -12.234 -6.762 1 98.56 132 PHE B O 1
ATOM 2925 N N . VAL B 1 133 ? -9.477 -12.969 -4.797 1 97.94 133 VAL B N 1
ATOM 2926 C CA . VAL B 1 133 ? -10.781 -12.367 -5.031 1 97.94 133 VAL B CA 1
ATOM 2927 C C . VAL B 1 133 ? -11.031 -11.266 -4.004 1 97.94 133 VAL B C 1
ATOM 2929 O O . VAL B 1 133 ? -10.859 -11.477 -2.801 1 97.94 133 VAL B O 1
ATOM 2932 N N . VAL B 1 134 ? -11.414 -10.102 -4.48 1 98 134 VAL B N 1
ATOM 2933 C CA . VAL B 1 134 ? -11.742 -8.977 -3.613 1 98 134 VAL B CA 1
ATOM 2934 C C . VAL B 1 134 ? -13.18 -8.523 -3.875 1 98 134 VAL B C 1
ATOM 2936 O O . VAL B 1 134 ? -13.539 -8.188 -5.008 1 98 134 VAL B O 1
ATOM 2939 N N . VAL B 1 135 ? -13.953 -8.562 -2.863 1 96.19 135 VAL B N 1
ATOM 2940 C CA . VAL B 1 135 ? -15.297 -8 -2.922 1 96.19 135 VAL B CA 1
ATOM 2941 C C . VAL B 1 135 ? -15.297 -6.598 -2.32 1 96.19 135 VAL B C 1
ATOM 2943 O O . VAL B 1 135 ? -15.141 -6.434 -1.108 1 96.19 135 VAL B O 1
ATOM 2946 N N . ALA B 1 136 ? -15.43 -5.621 -3.178 1 93.38 136 ALA B N 1
ATOM 2947 C CA . ALA B 1 136 ? -15.25 -4.234 -2.758 1 93.38 136 ALA B CA 1
ATOM 2948 C C . ALA B 1 136 ? -16.453 -3.377 -3.168 1 93.38 136 ALA B C 1
ATOM 2950 O O . ALA B 1 136 ? -16.359 -2.596 -4.117 1 93.38 136 ALA B O 1
ATOM 2951 N N . ASN B 1 137 ? -17.516 -3.463 -2.48 1 86.31 137 ASN B N 1
ATOM 2952 C CA . ASN B 1 137 ? -18.703 -2.635 -2.674 1 86.31 137 ASN B CA 1
ATOM 2953 C C . ASN B 1 137 ? -18.953 -1.731 -1.47 1 86.31 137 ASN B C 1
ATOM 2955 O O . ASN B 1 137 ? -19.141 -2.217 -0.351 1 86.31 137 ASN B O 1
ATOM 2959 N N . GLU B 1 138 ? -18.938 -0.461 -1.766 1 82.38 138 GLU B N 1
ATOM 2960 C CA . GLU B 1 138 ? -19.281 0.483 -0.705 1 82.38 138 GLU B CA 1
ATOM 2961 C C . GLU B 1 138 ? -20.719 0.299 -0.244 1 82.38 138 GLU B C 1
ATOM 2963 O O . GLU B 1 138 ? -21.625 0.142 -1.067 1 82.38 138 GLU B O 1
ATOM 2968 N N . GLY B 1 139 ? -20.922 0.261 0.978 1 79 139 GLY B N 1
ATOM 2969 C CA . GLY B 1 139 ? -22.25 0.122 1.532 1 79 139 GLY B CA 1
ATOM 2970 C C . GLY B 1 139 ? -22.766 -1.307 1.51 1 79 139 GLY B C 1
ATOM 2971 O O . GLY B 1 139 ? -23.781 -1.619 2.133 1 79 139 GLY B O 1
ATOM 2972 N N . GLY B 1 140 ? -22.109 -2.193 0.84 1 79 140 GLY B N 1
ATOM 2973 C CA . GLY B 1 140 ? -22.5 -3.592 0.797 1 79 140 GLY B CA 1
ATOM 2974 C C . GLY B 1 140 ? -23.578 -3.881 -0.236 1 79 140 GLY B C 1
ATOM 2975 O O . GLY B 1 140 ? -24.375 -3.008 -0.56 1 79 140 GLY B O 1
ATOM 2976 N N . LYS B 1 141 ? -23.484 -5.027 -0.822 1 78.69 141 LYS B N 1
ATOM 2977 C CA . LYS B 1 141 ? -24.5 -5.52 -1.751 1 78.69 141 LYS B CA 1
ATOM 2978 C C . LYS B 1 141 ? -24.938 -6.934 -1.382 1 78.69 141 LYS B C 1
ATOM 2980 O O . LYS B 1 141 ? -24.219 -7.656 -0.694 1 78.69 141 LYS B O 1
ATOM 2985 N N . HIS B 1 142 ? -26.062 -7.305 -1.861 1 78.25 142 HIS B N 1
ATOM 2986 C CA . HIS B 1 142 ? -26.641 -8.594 -1.521 1 78.25 142 HIS B CA 1
ATOM 2987 C C . HIS B 1 142 ? -25.781 -9.742 -2.033 1 78.25 142 HIS B C 1
ATOM 2989 O O . HIS B 1 142 ? -25.75 -10.812 -1.424 1 78.25 142 HIS B O 1
ATOM 2995 N N . TYR B 1 143 ? -25.109 -9.516 -3.01 1 83.12 143 TYR B N 1
ATOM 2996 C CA . TYR B 1 143 ? -24.344 -10.594 -3.625 1 83.12 143 TYR B CA 1
ATOM 2997 C C . TYR B 1 143 ? -22.922 -10.641 -3.07 1 83.12 143 TYR B C 1
ATOM 2999 O O . TYR B 1 143 ? -22.125 -11.492 -3.465 1 83.12 143 TYR B O 1
ATOM 3007 N N . ASP B 1 144 ? -22.594 -9.766 -2.152 1 90.06 144 ASP B N 1
ATOM 3008 C CA . ASP B 1 144 ? -21.25 -9.727 -1.606 1 90.06 144 ASP B CA 1
ATOM 3009 C C . ASP B 1 144 ? -20.875 -11.055 -0.941 1 90.06 144 ASP B C 1
ATOM 3011 O O . ASP B 1 144 ? -19.844 -11.641 -1.239 1 90.06 144 ASP B O 1
ATOM 3015 N N . ILE B 1 145 ? -21.766 -11.516 -0.135 1 91.31 145 ILE B N 1
ATOM 3016 C CA . ILE B 1 145 ? -21.469 -12.719 0.63 1 91.31 145 ILE B CA 1
ATOM 3017 C C . ILE B 1 145 ? -21.438 -13.93 -0.301 1 91.31 145 ILE B C 1
ATOM 3019 O O . ILE B 1 145 ? -20.641 -14.844 -0.118 1 91.31 145 ILE B O 1
ATOM 3023 N N . THR B 1 146 ? -22.375 -13.953 -1.244 1 91.69 146 THR B N 1
ATOM 3024 C CA . THR B 1 146 ? -22.375 -15.023 -2.23 1 91.69 146 THR B CA 1
ATOM 3025 C C . THR B 1 146 ? -21.047 -15.078 -2.98 1 91.69 146 THR B C 1
ATOM 3027 O O . THR B 1 146 ? -20.5 -16.156 -3.223 1 91.69 146 THR B O 1
ATOM 3030 N N . GLY B 1 147 ? -20.562 -13.93 -3.361 1 93.75 147 GLY B N 1
ATOM 3031 C CA . GLY B 1 147 ? -19.266 -13.852 -4.02 1 93.75 147 GLY B CA 1
ATOM 3032 C C . GLY B 1 147 ? -18.125 -14.398 -3.17 1 93.75 147 GLY B C 1
ATOM 3033 O O . GLY B 1 147 ? -17.281 -15.148 -3.658 1 93.75 147 GLY B O 1
ATOM 3034 N N . VAL B 1 148 ? -18.156 -14.047 -1.933 1 97.06 148 VAL B N 1
ATOM 3035 C CA . VAL B 1 148 ? -17.125 -14.5 -0.999 1 97.06 148 VAL B CA 1
ATOM 3036 C C . VAL B 1 148 ? -17.188 -16.016 -0.851 1 97.06 148 VAL B C 1
ATOM 3038 O O . VAL B 1 148 ? -16.172 -16.703 -0.98 1 97.06 148 VAL B O 1
ATOM 3041 N N . GLU B 1 149 ? -18.391 -16.5 -0.608 1 96.12 149 GLU B N 1
ATOM 3042 C CA . GLU B 1 149 ? -18.578 -17.922 -0.404 1 96.12 149 GLU B CA 1
ATOM 3043 C C . GLU B 1 149 ? -18.156 -18.719 -1.639 1 96.12 149 GLU B C 1
ATOM 3045 O O . GLU B 1 149 ? -17.453 -19.734 -1.527 1 96.12 149 GLU B O 1
ATOM 3050 N N . THR B 1 150 ? -18.594 -18.266 -2.756 1 95.81 150 THR B N 1
ATOM 3051 C CA . THR B 1 150 ? -18.234 -18.922 -4.008 1 95.81 150 THR B CA 1
ATOM 3052 C C . THR B 1 150 ? -16.719 -18.969 -4.176 1 95.81 150 THR B C 1
ATOM 3054 O O . THR B 1 150 ? -16.156 -19.984 -4.582 1 95.81 150 THR B O 1
ATOM 3057 N N . ALA B 1 151 ? -16.062 -17.891 -3.879 1 97.31 151 ALA B N 1
ATOM 3058 C CA . ALA B 1 151 ? -14.609 -17.797 -4.016 1 97.31 151 ALA B CA 1
ATOM 3059 C C . ALA B 1 151 ? -13.906 -18.812 -3.111 1 97.31 151 ALA B C 1
ATOM 3061 O O . ALA B 1 151 ? -12.992 -19.516 -3.545 1 97.31 151 ALA B O 1
ATOM 3062 N N . ILE B 1 152 ? -14.352 -18.891 -1.871 1 97.56 152 ILE B N 1
ATOM 3063 C CA . ILE B 1 152 ? -13.75 -19.812 -0.915 1 97.56 152 ILE B CA 1
ATOM 3064 C C . ILE B 1 152 ? -13.969 -21.25 -1.371 1 97.56 152 ILE B C 1
ATOM 3066 O O . ILE B 1 152 ? -13.031 -22.047 -1.423 1 97.56 152 ILE B O 1
ATOM 3070 N N . ARG B 1 153 ? -15.164 -21.547 -1.762 1 96.81 153 ARG B N 1
ATOM 3071 C CA . ARG B 1 153 ? -15.523 -22.891 -2.166 1 96.81 153 ARG B CA 1
ATOM 3072 C C . ARG B 1 153 ? -14.797 -23.297 -3.449 1 96.81 153 ARG B C 1
ATOM 3074 O O . ARG B 1 153 ? -14.5 -24.469 -3.664 1 96.81 153 ARG B O 1
ATOM 3081 N N . SER B 1 154 ? -14.523 -22.344 -4.266 1 96.5 154 SER B N 1
ATOM 3082 C CA . SER B 1 154 ? -13.875 -22.609 -5.551 1 96.5 154 SER B CA 1
ATOM 3083 C C . SER B 1 154 ? -12.359 -22.703 -5.398 1 96.5 154 SER B C 1
ATOM 3085 O O . SER B 1 154 ? -11.648 -22.922 -6.379 1 96.5 154 SER B O 1
ATOM 3087 N N . GLY B 1 155 ? -11.836 -22.422 -4.211 1 96 155 GLY B N 1
ATOM 3088 C CA . GLY B 1 155 ? -10.438 -22.672 -3.93 1 96 155 GLY B CA 1
ATOM 3089 C C . GLY B 1 155 ? -9.555 -21.453 -4.121 1 96 155 GLY B C 1
ATOM 3090 O O . GLY B 1 155 ? -8.344 -21.578 -4.336 1 96 155 GLY B O 1
ATOM 3091 N N . ALA B 1 156 ? -10.125 -20.281 -4.137 1 97.5 156 ALA B N 1
ATOM 3092 C CA . ALA B 1 156 ? -9.32 -19.062 -4.215 1 97.5 156 ALA B CA 1
ATOM 3093 C C . ALA B 1 156 ? -8.25 -19.047 -3.125 1 97.5 156 ALA B C 1
ATOM 3095 O O . ALA B 1 156 ? -8.508 -19.438 -1.983 1 97.5 156 ALA B O 1
ATOM 3096 N N . ARG B 1 157 ? -7.105 -18.594 -3.475 1 96.88 157 ARG B N 1
ATOM 3097 C CA . ARG B 1 157 ? -5.996 -18.531 -2.529 1 96.88 157 ARG B CA 1
ATOM 3098 C C . ARG B 1 157 ? -6.234 -17.469 -1.471 1 96.88 157 ARG B C 1
ATOM 3100 O O . ARG B 1 157 ? -5.789 -17.594 -0.33 1 96.88 157 ARG B O 1
ATOM 3107 N N . TYR B 1 158 ? -6.871 -16.438 -1.817 1 98.31 158 TYR B N 1
ATOM 3108 C CA . TYR B 1 158 ? -7.16 -15.258 -1.007 1 98.31 158 TYR B CA 1
ATOM 3109 C C . TYR B 1 158 ? -8.531 -14.688 -1.338 1 98.31 158 TYR B C 1
ATOM 3111 O O . TYR B 1 158 ? -8.898 -14.578 -2.51 1 98.31 158 TYR B O 1
ATOM 3119 N N . VAL B 1 159 ? -9.258 -14.375 -0.297 1 98.69 159 VAL B N 1
ATOM 3120 C CA . VAL B 1 159 ? -10.539 -13.688 -0.435 1 98.69 159 VAL B CA 1
ATOM 3121 C C . VAL B 1 159 ? -10.617 -12.523 0.548 1 98.69 159 VAL B C 1
ATOM 3123 O O . VAL B 1 159 ? -10.266 -12.672 1.721 1 98.69 159 VAL B O 1
ATOM 3126 N N . SER B 1 160 ? -10.992 -11.344 0.065 1 98.56 160 SER B N 1
ATOM 3127 C CA . SER B 1 160 ? -11.18 -10.219 0.974 1 98.56 160 SER B CA 1
ATOM 3128 C C . SER B 1 160 ? -12.531 -9.547 0.757 1 98.56 160 SER B C 1
ATOM 3130 O O . SER B 1 160 ? -13.055 -9.531 -0.362 1 98.56 160 SER B O 1
ATOM 3132 N N . LEU B 1 161 ? -13.094 -9.094 1.829 1 97.88 161 LEU B N 1
ATOM 3133 C CA . LEU B 1 161 ? -14.391 -8.438 1.828 1 97.88 161 LEU B CA 1
ATOM 3134 C C . LEU B 1 161 ? -14.312 -7.066 2.496 1 97.88 161 LEU B C 1
ATOM 3136 O O . LEU B 1 161 ? -13.977 -6.969 3.678 1 97.88 161 LEU B O 1
ATOM 3140 N N . MET B 1 162 ? -14.477 -6.082 1.698 1 96.5 162 MET B N 1
ATOM 3141 C CA . MET B 1 162 ? -14.664 -4.762 2.299 1 96.5 162 MET B CA 1
ATOM 3142 C C . MET B 1 162 ? -15.938 -4.719 3.139 1 96.5 162 MET B C 1
ATOM 3144 O O . MET B 1 162 ? -17.031 -4.887 2.611 1 96.5 162 MET B O 1
ATOM 3148 N N . ALA B 1 163 ? -15.773 -4.52 4.418 1 95 163 ALA B N 1
ATOM 3149 C CA . ALA B 1 163 ? -16.891 -4.516 5.355 1 95 163 ALA B CA 1
ATOM 3150 C C . ALA B 1 163 ? -16.484 -3.912 6.695 1 95 163 ALA B C 1
ATOM 3152 O O . ALA B 1 163 ? -15.305 -3.893 7.039 1 95 163 ALA B O 1
ATOM 3153 N N . SER B 1 164 ? -17.453 -3.383 7.324 1 92.69 164 SER B N 1
ATOM 3154 C CA . SER B 1 164 ? -17.219 -3.08 8.734 1 92.69 164 SER B CA 1
ATOM 3155 C C . SER B 1 164 ? -16.953 -4.352 9.539 1 92.69 164 SER B C 1
ATOM 3157 O O . SER B 1 164 ? -17.203 -5.457 9.055 1 92.69 164 SER B O 1
ATOM 3159 N N . ARG B 1 165 ? -16.422 -4.191 10.719 1 94.44 165 ARG B N 1
ATOM 3160 C CA . ARG B 1 165 ? -16.172 -5.328 11.609 1 94.44 165 ARG B CA 1
ATOM 3161 C C . ARG B 1 165 ? -17.453 -6.125 11.844 1 94.44 165 ARG B C 1
ATOM 3163 O O . ARG B 1 165 ? -17.438 -7.355 11.805 1 94.44 165 ARG B O 1
ATOM 3170 N N . ASN B 1 166 ? -18.562 -5.41 12.039 1 93.44 166 ASN B N 1
ATOM 3171 C CA . ASN B 1 166 ? -19.859 -6.055 12.266 1 93.44 166 ASN B CA 1
ATOM 3172 C C . ASN B 1 166 ? -20.312 -6.824 11.031 1 93.44 166 ASN B C 1
ATOM 3174 O O . ASN B 1 166 ? -20.75 -7.973 11.141 1 93.44 166 ASN B O 1
ATOM 3178 N N . ARG B 1 167 ? -20.219 -6.227 9.945 1 93.12 167 ARG B N 1
ATOM 3179 C CA . ARG B 1 167 ? -20.641 -6.879 8.703 1 93.12 167 ARG B CA 1
ATOM 3180 C C . ARG B 1 167 ? -19.75 -8.086 8.406 1 93.12 167 ARG B C 1
ATOM 3182 O O . ARG B 1 167 ? -20.25 -9.109 7.914 1 93.12 167 ARG B O 1
ATOM 3189 N N . ALA B 1 168 ? -18.5 -7.965 8.672 1 95.62 168 ALA B N 1
ATOM 3190 C CA . ALA B 1 168 ? -17.594 -9.094 8.492 1 95.62 168 ALA B CA 1
ATOM 3191 C C . ALA B 1 168 ? -18 -10.273 9.375 1 95.62 168 ALA B C 1
ATOM 3193 O O . ALA B 1 168 ? -18.078 -11.406 8.914 1 95.62 168 ALA B O 1
ATOM 3194 N N . ALA B 1 169 ? -18.297 -9.969 10.578 1 95.69 169 ALA B N 1
ATOM 3195 C CA . ALA B 1 169 ? -18.719 -11.008 11.516 1 95.69 169 ALA B CA 1
ATOM 3196 C C . ALA B 1 169 ? -20 -11.688 11.047 1 95.69 169 ALA B C 1
ATOM 3198 O O . ALA B 1 169 ? -20.109 -12.922 11.07 1 95.69 169 ALA B O 1
ATOM 3199 N N . ALA B 1 170 ? -20.906 -10.891 10.641 1 94 170 ALA B N 1
ATOM 3200 C CA . ALA B 1 170 ? -22.172 -11.422 10.141 1 94 170 ALA B CA 1
ATOM 3201 C C . ALA B 1 170 ? -21.953 -12.32 8.93 1 94 170 ALA B C 1
ATOM 3203 O O . ALA B 1 170 ? -22.594 -13.367 8.805 1 94 170 ALA B O 1
ATOM 3204 N N . SER B 1 171 ? -21.109 -11.891 8.07 1 94.94 171 SER B N 1
ATOM 3205 C CA . SER B 1 171 ? -20.797 -12.664 6.871 1 94.94 171 SER B CA 1
ATOM 3206 C C . SER B 1 171 ? -20.172 -14 7.223 1 94.94 171 SER B C 1
ATOM 3208 O O . SER B 1 171 ? -20.516 -15.031 6.648 1 94.94 171 SER B O 1
ATOM 3210 N N . ILE B 1 172 ? -19.266 -14.008 8.148 1 96.38 172 ILE B N 1
ATOM 3211 C CA . ILE B 1 172 ? -18.594 -15.227 8.578 1 96.38 172 ILE B CA 1
ATOM 3212 C C . ILE B 1 172 ? -19.609 -16.188 9.195 1 96.38 172 ILE B C 1
ATOM 3214 O O . ILE B 1 172 ? -19.641 -17.375 8.867 1 96.38 172 ILE B O 1
ATOM 3218 N N . GLN B 1 173 ? -20.469 -15.633 10.039 1 95.44 173 GLN B N 1
ATOM 3219 C CA . GLN B 1 173 ? -21.484 -16.453 10.672 1 95.44 173 GLN B CA 1
ATOM 3220 C C . GLN B 1 173 ? -22.391 -17.109 9.633 1 95.44 173 GLN B C 1
ATOM 3222 O O . GLN B 1 173 ? -22.719 -18.297 9.742 1 95.44 173 GLN B O 1
ATOM 3227 N N . ARG B 1 174 ? -22.766 -16.328 8.727 1 94.44 174 ARG B N 1
ATOM 3228 C CA . ARG B 1 174 ? -23.625 -16.859 7.664 1 94.44 174 ARG B CA 1
ATOM 3229 C C . ARG B 1 174 ? -22.938 -18 6.926 1 94.44 174 ARG B C 1
ATOM 3231 O O . ARG B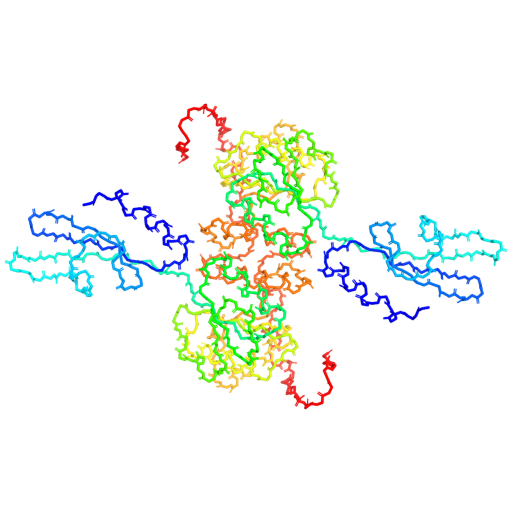 1 174 ? -23.562 -19.031 6.641 1 94.44 174 ARG B O 1
ATOM 3238 N N . MET B 1 175 ? -21.703 -17.859 6.633 1 96.25 175 MET B N 1
ATOM 3239 C CA . MET B 1 175 ? -20.969 -18.906 5.91 1 96.25 175 MET B CA 1
ATOM 3240 C C . MET B 1 175 ? -20.828 -20.156 6.758 1 96.25 175 MET B C 1
ATOM 3242 O O . MET B 1 175 ? -20.891 -21.281 6.238 1 96.25 175 MET B O 1
ATOM 3246 N N . ILE B 1 176 ? -20.641 -19.969 8.016 1 95.94 176 ILE B N 1
ATOM 3247 C CA . ILE B 1 176 ? -20.594 -21.109 8.93 1 95.94 176 ILE B CA 1
ATOM 3248 C C . ILE B 1 176 ? -21.922 -21.844 8.906 1 95.94 176 ILE B C 1
ATOM 3250 O O . ILE B 1 176 ? -21.969 -23.078 8.789 1 95.94 176 ILE B O 1
ATOM 3254 N N . ASN B 1 177 ? -22.969 -21.094 8.961 1 95 177 ASN 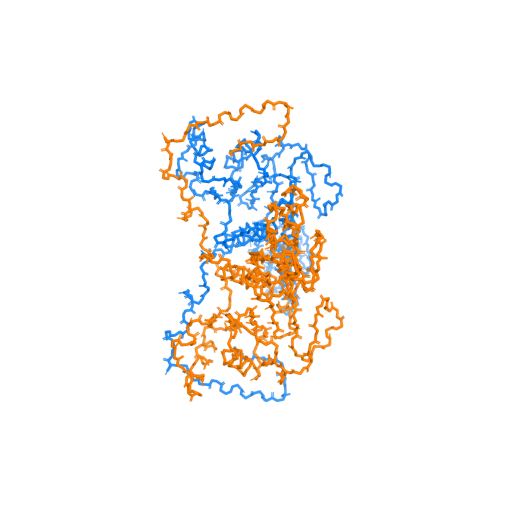B N 1
ATOM 3255 C CA . ASN B 1 177 ? -24.297 -21.672 8.898 1 95 177 ASN B CA 1
ATOM 3256 C C . ASN B 1 177 ? -24.531 -22.406 7.582 1 95 177 ASN B C 1
ATOM 3258 O O . ASN B 1 177 ? -25.281 -23.406 7.539 1 95 177 ASN B O 1
ATOM 3262 N N . ASP B 1 178 ? -23.906 -21.922 6.594 1 95.5 178 ASP B N 1
ATOM 3263 C CA . ASP B 1 178 ? -24.062 -22.516 5.27 1 95.5 178 ASP B CA 1
ATOM 3264 C C . ASP B 1 178 ? -23.141 -23.734 5.105 1 95.5 178 ASP B C 1
ATOM 3266 O O . ASP B 1 178 ? -23.078 -24.312 4.027 1 95.5 178 ASP B O 1
ATOM 3270 N N . GLY B 1 179 ? -22.344 -24.047 6.117 1 96.69 179 GLY B N 1
ATOM 3271 C CA . GLY B 1 179 ? -21.656 -25.328 6.121 1 96.69 179 GLY B CA 1
ATOM 3272 C C . GLY B 1 179 ? -20.141 -25.203 5.996 1 96.69 179 GLY B C 1
ATOM 3273 O O . GLY B 1 179 ? -19.438 -26.203 5.984 1 96.69 179 GLY B O 1
ATOM 3274 N N . LEU B 1 180 ? -19.625 -24.031 5.879 1 97.06 180 LEU B N 1
ATOM 3275 C CA . LEU B 1 180 ? -18.172 -23.844 5.855 1 97.06 180 LEU B CA 1
ATOM 3276 C C . LEU B 1 180 ? -17.609 -23.891 7.266 1 97.06 180 LEU B C 1
ATOM 3278 O O . LEU B 1 180 ? -18.203 -23.344 8.203 1 97.06 180 LEU B O 1
ATOM 3282 N N . SER B 1 181 ? -16.438 -24.516 7.398 1 96.75 181 SER B N 1
ATOM 3283 C CA . SER B 1 181 ? -15.789 -24.516 8.711 1 96.75 181 SER B CA 1
ATOM 3284 C C . SER B 1 181 ? -15.117 -23.172 9 1 96.75 181 SER B C 1
ATOM 3286 O O . SER B 1 181 ? -14.641 -22.5 8.086 1 96.75 181 SER B O 1
ATOM 3288 N N . GLU B 1 182 ? -15.07 -22.844 10.227 1 95.75 182 GLU B N 1
ATOM 3289 C CA . GLU B 1 182 ? -14.391 -21.625 10.648 1 95.75 182 GLU B CA 1
ATOM 3290 C C . GLU B 1 182 ? -12.922 -21.641 10.227 1 95.75 182 GLU B C 1
ATOM 3292 O O . GLU B 1 182 ? -12.375 -20.594 9.836 1 95.75 182 GLU B O 1
ATOM 3297 N N . GLU B 1 183 ? -12.297 -22.734 10.305 1 95.81 183 GLU B N 1
ATOM 3298 C CA . GLU B 1 183 ? -10.898 -22.891 9.938 1 95.81 183 GLU B CA 1
ATOM 3299 C C . GLU B 1 183 ? -10.672 -22.562 8.461 1 95.81 183 GLU B C 1
ATOM 3301 O O . GLU B 1 183 ? -9.727 -21.844 8.117 1 95.81 183 GLU B O 1
ATOM 3306 N N . GLU B 1 184 ? -11.516 -23.062 7.633 1 95.62 184 GLU B N 1
ATOM 3307 C CA . GLU B 1 184 ? -11.406 -22.797 6.203 1 95.62 184 GLU B CA 1
ATOM 3308 C C . GLU B 1 184 ? -11.586 -21.312 5.895 1 95.62 184 GLU B C 1
ATOM 3310 O O . GLU B 1 184 ? -10.891 -20.766 5.043 1 95.62 184 GLU B O 1
ATOM 3315 N N . ILE B 1 185 ? -12.508 -20.734 6.59 1 97.56 185 ILE B N 1
ATOM 3316 C CA . ILE B 1 185 ? -12.773 -19.312 6.414 1 97.56 185 ILE B CA 1
ATOM 3317 C C . ILE B 1 185 ? -11.555 -18.5 6.852 1 97.56 185 ILE B C 1
ATOM 3319 O O . ILE B 1 185 ? -11.078 -17.625 6.113 1 97.56 185 ILE B O 1
ATOM 3323 N N . LYS B 1 186 ? -11 -18.812 7.984 1 95.62 186 LYS B N 1
ATOM 3324 C CA . LYS B 1 186 ? -9.867 -18.094 8.555 1 95.62 186 LYS B CA 1
ATOM 3325 C C . LYS B 1 186 ? -8.641 -18.188 7.652 1 95.62 186 LYS B C 1
ATOM 3327 O O . LYS B 1 186 ? -7.844 -17.25 7.582 1 95.62 186 LYS B O 1
ATOM 3332 N N . LYS B 1 187 ? -8.547 -19.219 6.98 1 94.94 187 LYS B N 1
ATOM 3333 C CA . LYS B 1 187 ? -7.379 -19.484 6.148 1 94.94 187 LYS B CA 1
ATOM 3334 C C . LYS B 1 187 ? -7.387 -18.594 4.902 1 94.94 187 LYS B C 1
ATOM 3336 O O . LYS B 1 187 ? -6.328 -18.25 4.375 1 94.94 187 LYS B O 1
ATOM 3341 N N . ARG B 1 188 ? -8.539 -18.203 4.504 1 96.69 188 ARG B N 1
ATOM 3342 C CA . ARG B 1 188 ? -8.602 -17.609 3.174 1 96.69 188 ARG B CA 1
ATOM 3343 C C . ARG B 1 188 ? -9.188 -16.203 3.232 1 96.69 188 ARG B C 1
ATOM 3345 O O . ARG B 1 188 ? -8.891 -15.359 2.387 1 96.69 188 ARG B O 1
ATOM 3352 N N . LEU B 1 189 ? -10.023 -15.961 4.25 1 98.31 189 LEU B N 1
ATOM 3353 C CA . LEU B 1 189 ? -10.805 -14.727 4.246 1 98.31 189 LEU B CA 1
ATOM 3354 C C . LEU B 1 189 ? -10.102 -13.633 5.055 1 98.31 189 LEU B C 1
ATOM 3356 O O . LEU B 1 189 ? -9.719 -13.859 6.203 1 98.31 189 LEU B O 1
ATOM 3360 N N . TYR B 1 190 ? -9.977 -12.547 4.504 1 98.25 190 TYR B N 1
ATOM 3361 C CA . TYR B 1 190 ? -9.516 -11.32 5.148 1 98.25 190 TYR B CA 1
ATOM 3362 C C . TYR B 1 190 ? -10.609 -10.266 5.168 1 98.25 190 TYR B C 1
ATOM 3364 O O . TYR B 1 190 ? -10.93 -9.672 4.137 1 98.25 190 TYR B O 1
ATOM 3372 N N . SER B 1 191 ? -11.188 -10.008 6.27 1 97.69 191 SER B N 1
ATOM 3373 C CA . SER B 1 191 ? -12.234 -9.016 6.465 1 97.69 191 SER B CA 1
ATOM 3374 C C . SER B 1 191 ? -12.273 -8.523 7.91 1 97.69 191 SER B C 1
ATOM 3376 O O . SER B 1 191 ? -12.289 -9.328 8.844 1 97.69 191 SER B O 1
ATOM 3378 N N . PRO B 1 192 ? -12.43 -7.215 8.039 1 97.06 192 PRO B N 1
ATOM 3379 C CA . PRO B 1 192 ? -12.359 -6.133 7.051 1 97.06 192 PRO B CA 1
ATOM 3380 C C . PRO B 1 192 ? -11.109 -6.215 6.172 1 97.06 192 PRO B C 1
ATOM 3382 O O . PRO B 1 192 ? -10.062 -6.668 6.629 1 97.06 192 PRO B O 1
ATOM 3385 N N . ALA B 1 193 ? -11.242 -5.812 4.957 1 98.19 193 ALA B N 1
ATOM 3386 C CA . ALA B 1 193 ? -10.203 -5.984 3.941 1 98.19 193 ALA B CA 1
ATOM 3387 C C . ALA B 1 193 ? -9.055 -5.004 4.156 1 98.19 193 ALA B C 1
ATOM 3389 O O . ALA B 1 193 ? -9.273 -3.869 4.59 1 98.19 193 ALA B O 1
ATOM 3390 N N . GLY B 1 194 ? -7.852 -5.445 3.824 1 98.5 194 GLY B N 1
ATOM 3391 C CA . GLY B 1 194 ? -6.703 -4.559 3.699 1 98.5 194 GLY B CA 1
ATOM 3392 C C . GLY B 1 194 ? -5.793 -4.59 4.91 1 98.5 194 GLY B C 1
ATOM 3393 O O . GLY B 1 194 ? -6.031 -5.348 5.855 1 98.5 194 GLY B O 1
ATOM 3394 N N . LEU B 1 195 ? -4.719 -3.846 4.875 1 98.62 195 LEU B N 1
ATOM 3395 C CA . LEU B 1 195 ? -3.828 -3.588 6 1 98.62 195 LEU B CA 1
ATOM 3396 C C . LEU B 1 195 ? -4.301 -2.381 6.805 1 98.62 195 LEU B C 1
ATOM 3398 O O . LEU B 1 195 ? -5.016 -1.523 6.281 1 98.62 195 LEU B O 1
ATOM 3402 N N . ASP B 1 196 ? -3.967 -2.314 8.07 1 97.94 196 ASP B N 1
ATOM 3403 C CA . ASP B 1 196 ? -4.273 -1.165 8.914 1 97.94 196 ASP B CA 1
ATOM 3404 C C . ASP B 1 196 ? -3.383 0.026 8.562 1 97.94 196 ASP B C 1
ATOM 3406 O O . ASP B 1 196 ? -2.355 0.251 9.211 1 97.94 196 ASP B O 1
ATOM 3410 N N . LEU B 1 197 ? -3.805 0.84 7.621 1 97.88 197 LEU B N 1
ATOM 3411 C CA . LEU B 1 197 ? -3.066 2.043 7.254 1 97.88 197 LEU B CA 1
ATOM 3412 C C . LEU B 1 197 ? -3.734 3.289 7.82 1 97.88 197 LEU B C 1
ATOM 3414 O O . LEU B 1 197 ? -3.209 4.395 7.688 1 97.88 197 LEU B O 1
ATOM 3418 N N . GLY B 1 198 ? -4.875 3.105 8.492 1 96.56 198 GLY B N 1
ATOM 3419 C CA . GLY B 1 198 ? -5.648 4.262 8.914 1 96.56 198 GLY B CA 1
ATOM 3420 C C . GLY B 1 198 ? -6.309 4.992 7.762 1 96.56 198 GLY B C 1
ATOM 3421 O O . GLY B 1 198 ? -6.496 6.211 7.82 1 96.56 198 GLY B O 1
ATOM 3422 N N . SER B 1 199 ? -6.664 4.277 6.723 1 95.06 199 SER B N 1
ATOM 3423 C CA . SER B 1 199 ? -7.133 4.82 5.449 1 95.06 199 SER B CA 1
ATOM 3424 C C . SER B 1 199 ? -8.391 5.664 5.641 1 95.06 199 SER B C 1
ATOM 3426 O O . SER B 1 199 ? -9.289 5.289 6.398 1 95.06 199 SER B O 1
ATOM 3428 N N . LYS B 1 200 ? -8.438 6.793 4.883 1 90.62 200 LYS B N 1
ATOM 3429 C CA . LYS B 1 200 ? -9.562 7.711 5.012 1 90.62 200 LYS B CA 1
ATOM 3430 C C . LYS B 1 200 ? -10.234 7.953 3.662 1 90.62 200 LYS B C 1
ATOM 3432 O O . LYS B 1 200 ? -11.43 8.25 3.6 1 90.62 200 LYS B O 1
ATOM 3437 N N . THR B 1 201 ? -9.547 7.848 2.6 1 92.31 201 THR B N 1
ATOM 3438 C CA . THR B 1 201 ? -10.078 8.102 1.269 1 92.31 201 THR B CA 1
ATOM 3439 C C . THR B 1 201 ? -10.234 6.805 0.488 1 92.31 201 THR B C 1
ATOM 3441 O O . THR B 1 201 ? -9.617 5.793 0.822 1 92.31 201 THR B O 1
ATOM 3444 N N . PRO B 1 202 ? -11.047 6.754 -0.572 1 94.25 202 PRO B N 1
ATOM 3445 C CA . PRO B 1 202 ? -11.164 5.562 -1.416 1 94.25 202 PRO B CA 1
ATOM 3446 C C . PRO B 1 202 ? -9.82 5.102 -1.982 1 94.25 202 PRO B C 1
ATOM 3448 O O . PRO B 1 202 ? -9.57 3.9 -2.084 1 94.25 202 PRO B O 1
ATOM 3451 N N . GLN B 1 203 ? -8.953 6.051 -2.299 1 96.75 203 GLN B N 1
ATOM 3452 C CA . GLN B 1 203 ? -7.633 5.715 -2.812 1 96.75 203 GLN B CA 1
ATOM 3453 C C . GLN B 1 203 ? -6.785 5.027 -1.747 1 96.75 203 GLN B C 1
ATOM 3455 O O . GLN B 1 203 ? -6.082 4.055 -2.037 1 96.75 203 GLN B O 1
ATOM 3460 N N . GLU B 1 204 ? -6.895 5.547 -0.534 1 97.31 204 GLU B N 1
ATOM 3461 C CA . GLU B 1 204 ? -6.137 4.945 0.556 1 97.31 204 GLU B CA 1
ATOM 3462 C C . GLU B 1 204 ? -6.668 3.557 0.899 1 97.31 204 GLU B C 1
ATOM 3464 O O . GLU B 1 204 ? -5.898 2.656 1.243 1 97.31 204 GLU B O 1
ATOM 3469 N N . ILE B 1 205 ? -7.941 3.391 0.843 1 97.44 205 ILE B N 1
ATOM 3470 C CA . ILE B 1 205 ? -8.531 2.076 1.077 1 97.44 205 ILE B CA 1
ATOM 3471 C C . ILE B 1 205 ? -8.055 1.099 0.006 1 97.44 205 ILE B C 1
ATOM 3473 O O . ILE B 1 205 ? -7.676 -0.034 0.316 1 97.44 205 ILE B O 1
ATOM 3477 N N . ALA B 1 206 ? -8.078 1.522 -1.238 1 98 206 ALA B N 1
ATOM 3478 C CA . ALA B 1 206 ? -7.562 0.697 -2.328 1 98 206 ALA B CA 1
ATOM 3479 C C . ALA B 1 206 ? -6.102 0.332 -2.098 1 98 206 ALA B C 1
ATOM 3481 O O . ALA B 1 206 ? -5.695 -0.809 -2.334 1 98 206 ALA B O 1
ATOM 3482 N N . LEU B 1 207 ? -5.277 1.297 -1.651 1 98.69 207 LEU B N 1
ATOM 3483 C CA . LEU B 1 207 ? -3.879 1.042 -1.326 1 98.69 207 LEU B CA 1
ATOM 3484 C C . LEU B 1 207 ? -3.758 -0.022 -0.241 1 98.69 207 LEU B C 1
ATOM 3486 O O . LEU B 1 207 ? -2.912 -0.914 -0.331 1 98.69 207 LEU B O 1
ATOM 3490 N N . SER B 1 208 ? -4.602 0.147 0.758 1 98.69 208 SER B N 1
ATOM 3491 C CA . SER B 1 208 ? -4.625 -0.808 1.862 1 98.69 208 SER B CA 1
ATOM 3492 C C . SER B 1 208 ? -4.883 -2.225 1.361 1 98.69 208 SER B C 1
ATOM 3494 O O . SER B 1 208 ? -4.16 -3.156 1.715 1 98.69 208 SER B O 1
ATOM 3496 N N . ILE B 1 209 ? -5.832 -2.406 0.522 1 98.69 209 ILE B N 1
ATOM 3497 C CA . ILE B 1 209 ? -6.207 -3.715 -0.001 1 98.69 209 ILE B CA 1
ATOM 3498 C C . ILE B 1 209 ? -5.117 -4.23 -0.935 1 98.69 209 ILE B C 1
ATOM 3500 O O . ILE B 1 209 ? -4.723 -5.395 -0.854 1 98.69 209 ILE B O 1
ATOM 3504 N N . ALA B 1 210 ? -4.605 -3.389 -1.819 1 98.75 210 ALA B N 1
ATOM 3505 C CA . ALA B 1 210 ? -3.518 -3.781 -2.713 1 98.75 210 ALA B CA 1
ATOM 3506 C C . ALA B 1 210 ? -2.303 -4.258 -1.923 1 98.75 210 ALA B C 1
ATOM 3508 O O . ALA B 1 210 ? -1.672 -5.254 -2.283 1 98.75 210 ALA B O 1
ATOM 3509 N N . SER B 1 211 ? -1.975 -3.494 -0.9 1 98.81 211 SER B N 1
ATOM 3510 C CA . SER B 1 211 ? -0.839 -3.859 -0.06 1 98.81 211 SER B CA 1
ATOM 3511 C C . SER B 1 211 ? -1.051 -5.219 0.595 1 98.81 211 SER B C 1
ATOM 3513 O O . SER B 1 211 ? -0.115 -6.016 0.704 1 98.81 211 SER B O 1
ATOM 3515 N N . GLN B 1 212 ? -2.25 -5.488 1.047 1 98.75 212 GLN B N 1
ATOM 3516 C CA . GLN B 1 212 ? -2.566 -6.785 1.635 1 98.75 212 GLN B CA 1
ATOM 3517 C C . GLN B 1 212 ? -2.426 -7.906 0.607 1 98.75 212 GLN B C 1
ATOM 3519 O O . GLN B 1 212 ? -1.871 -8.969 0.908 1 98.75 212 GLN B O 1
ATOM 3524 N N . ILE B 1 213 ? -2.906 -7.68 -0.629 1 98.56 213 ILE B N 1
ATOM 3525 C CA . ILE B 1 213 ? -2.795 -8.648 -1.713 1 98.56 213 ILE B CA 1
ATOM 3526 C C . ILE B 1 213 ? -1.326 -8.992 -1.949 1 98.56 213 ILE B C 1
ATOM 3528 O O . ILE B 1 213 ? -0.958 -10.172 -2.002 1 98.56 213 ILE B O 1
ATOM 3532 N N . VAL B 1 214 ? -0.493 -7.973 -2.045 1 98.19 214 VAL B N 1
ATOM 3533 C CA . VAL B 1 214 ? 0.925 -8.195 -2.305 1 98.19 214 VAL B CA 1
ATOM 3534 C C . VAL B 1 214 ? 1.557 -8.93 -1.126 1 98.19 214 VAL B C 1
ATOM 3536 O O . VAL B 1 214 ? 2.326 -9.875 -1.316 1 98.19 214 VAL B O 1
ATOM 3539 N N . ALA B 1 215 ? 1.251 -8.523 0.093 1 98.19 215 ALA B N 1
ATOM 3540 C CA . ALA B 1 215 ? 1.816 -9.156 1.281 1 98.19 215 ALA B CA 1
ATOM 3541 C C . ALA B 1 215 ? 1.468 -10.641 1.331 1 98.19 215 ALA B C 1
ATOM 3543 O O . ALA B 1 215 ? 2.332 -11.477 1.6 1 98.19 215 ALA B O 1
ATOM 3544 N N . VAL B 1 216 ? 0.227 -10.953 1.079 1 97.56 216 VAL B N 1
ATOM 3545 C CA . VAL B 1 216 ? -0.21 -12.344 1.112 1 97.56 216 VAL B CA 1
ATOM 3546 C C . VAL B 1 216 ? 0.45 -13.117 -0.025 1 97.56 216 VAL B C 1
ATOM 3548 O O . VAL B 1 216 ? 0.902 -14.25 0.168 1 97.56 216 VAL B O 1
ATOM 3551 N N . SER B 1 217 ? 0.474 -12.531 -1.193 1 96.25 217 SER B N 1
ATOM 3552 C CA . SER B 1 217 ? 1.062 -13.18 -2.359 1 96.25 217 SER B CA 1
ATOM 3553 C C . SER B 1 217 ? 2.543 -13.477 -2.143 1 96.25 217 SER B C 1
ATOM 3555 O O . SER B 1 217 ? 3.037 -14.531 -2.537 1 96.25 217 SER B O 1
ATOM 3557 N N . ARG B 1 218 ? 3.256 -12.5 -1.47 1 95.19 218 ARG B N 1
ATOM 3558 C CA . ARG B 1 218 ? 4.711 -12.57 -1.371 1 95.19 218 ARG B CA 1
ATOM 3559 C C . ARG B 1 218 ? 5.141 -13.094 -0.006 1 95.19 218 ARG B C 1
ATOM 3561 O O . ARG B 1 218 ? 6.328 -13.344 0.223 1 95.19 218 ARG B O 1
ATOM 3568 N N . GLY B 1 219 ? 4.215 -13.25 0.848 1 95.5 219 GLY B N 1
ATOM 3569 C CA . GLY B 1 219 ? 4.531 -13.758 2.172 1 95.5 219 GLY B CA 1
ATOM 3570 C C . GLY B 1 219 ? 5.02 -12.68 3.125 1 95.5 219 GLY B C 1
ATOM 3571 O O . GLY B 1 219 ? 5.871 -12.945 3.979 1 95.5 219 GLY B O 1
ATOM 3572 N N . GLY B 1 220 ? 4.555 -11.453 2.967 1 95.69 220 GLY B N 1
ATOM 3573 C CA . GLY B 1 220 ? 4.863 -10.367 3.885 1 95.69 220 GLY B CA 1
ATOM 3574 C C . GLY B 1 220 ? 3.938 -10.32 5.086 1 95.69 220 GLY B C 1
ATOM 3575 O O . GLY B 1 220 ? 2.824 -10.852 5.039 1 95.69 220 GLY B O 1
ATOM 3576 N N . GLU B 1 221 ? 4.336 -9.57 6.168 1 94.44 221 GLU B N 1
ATOM 3577 C CA . GLU B 1 221 ? 3.564 -9.531 7.402 1 94.44 221 GLU B CA 1
ATOM 3578 C C . GLU B 1 221 ? 2.836 -8.195 7.559 1 94.44 221 GLU B C 1
ATOM 3580 O O . GLU B 1 221 ? 1.967 -8.055 8.422 1 94.44 221 GLU B O 1
ATOM 3585 N N . GLY B 1 222 ? 3.15 -7.238 6.801 1 95.12 222 GLY B N 1
ATOM 3586 C CA . GLY B 1 222 ? 2.455 -5.961 6.797 1 95.12 222 GLY B CA 1
ATOM 3587 C C . GLY B 1 222 ? 3.051 -4.953 7.758 1 95.12 222 GLY B C 1
ATOM 3588 O O . GLY B 1 222 ? 2.84 -3.748 7.613 1 95.12 222 GLY B O 1
ATOM 3589 N N . VAL B 1 223 ? 3.875 -5.352 8.766 1 94.56 223 VAL B N 1
ATOM 3590 C CA . VAL B 1 223 ? 4.453 -4.465 9.766 1 94.56 223 VAL B CA 1
ATOM 3591 C C . VAL B 1 223 ? 5.57 -3.635 9.141 1 94.56 223 VAL B C 1
ATOM 3593 O O . VAL B 1 223 ? 5.996 -3.902 8.016 1 94.56 223 VAL B O 1
ATOM 3596 N N . HIS B 1 224 ? 5.984 -2.564 9.82 1 95.81 224 HIS B N 1
ATOM 3597 C CA . HIS B 1 224 ? 7.148 -1.824 9.344 1 95.81 224 HIS B CA 1
ATOM 3598 C C . HIS B 1 224 ? 8.336 -2.754 9.102 1 95.81 224 HIS B C 1
ATOM 3600 O O . HIS B 1 224 ? 8.688 -3.551 9.969 1 95.81 224 HIS B O 1
ATOM 3606 N N . TYR B 1 225 ? 8.914 -2.664 7.996 1 94.19 225 TYR B N 1
ATOM 3607 C CA . TYR B 1 225 ?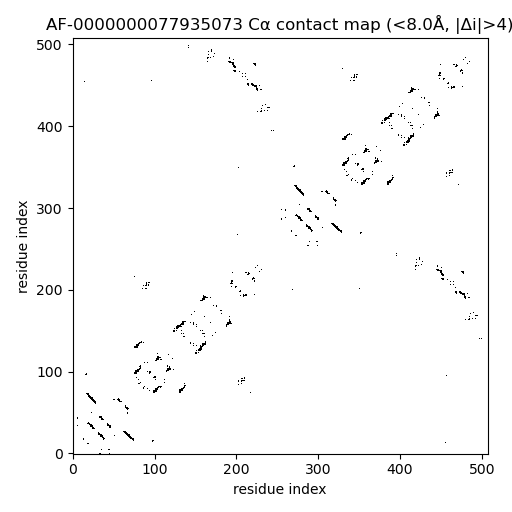 9.953 -3.586 7.555 1 94.19 225 TYR B CA 1
ATOM 3608 C C . TYR B 1 225 ? 11.117 -3.609 8.539 1 94.19 225 TYR B C 1
ATOM 3610 O O . TYR B 1 225 ? 11.734 -4.652 8.758 1 94.19 225 TYR B O 1
ATOM 3618 N N . MET B 1 226 ? 11.391 -2.51 9.172 1 93.31 226 MET B N 1
ATOM 3619 C CA . MET B 1 226 ? 12.539 -2.396 10.07 1 93.31 226 MET B CA 1
ATOM 3620 C C . MET B 1 226 ? 12.32 -3.234 11.328 1 93.31 226 MET B C 1
ATOM 3622 O O . MET B 1 226 ? 13.273 -3.508 12.07 1 93.31 226 MET B O 1
ATOM 3626 N N . LEU B 1 227 ? 11.07 -3.57 11.617 1 91.19 227 LEU B N 1
ATOM 3627 C CA . LEU B 1 227 ? 10.812 -4.453 12.75 1 91.19 227 LEU B CA 1
ATOM 3628 C C . LEU B 1 227 ? 11.234 -5.883 12.438 1 91.19 227 LEU B C 1
ATOM 3630 O O . LEU B 1 227 ? 11.648 -6.625 13.328 1 91.19 227 LEU B O 1
ATOM 3634 N N . LYS B 1 228 ? 11.102 -6.234 11.195 1 91 228 LYS B N 1
ATOM 3635 C CA . LYS B 1 228 ? 11.547 -7.547 10.734 1 91 228 LYS B CA 1
ATOM 3636 C C . LYS B 1 228 ? 13.055 -7.566 10.508 1 91 228 LYS B C 1
ATOM 3638 O O . LYS B 1 228 ? 13.727 -8.531 10.859 1 91 228 LYS B O 1
ATOM 3643 N N . LYS B 1 229 ? 13.516 -6.527 9.898 1 93.94 229 LYS B N 1
ATOM 3644 C CA . LYS B 1 229 ? 14.945 -6.324 9.664 1 93.94 229 LYS B CA 1
ATOM 3645 C C . LYS B 1 229 ? 15.469 -5.141 10.469 1 93.94 229 LYS B C 1
ATOM 3647 O O . LYS B 1 229 ? 15.836 -4.109 9.906 1 93.94 229 LYS B O 1
ATOM 3652 N N . ASN B 1 230 ? 15.641 -5.344 11.75 1 95.06 230 ASN B N 1
ATOM 3653 C CA . ASN B 1 230 ? 15.969 -4.273 12.68 1 95.06 230 ASN B CA 1
ATOM 3654 C C . ASN B 1 230 ? 17.438 -3.861 12.57 1 95.06 230 ASN B C 1
ATOM 3656 O O . ASN B 1 230 ? 18.328 -4.613 12.961 1 95.06 230 ASN B O 1
ATOM 3660 N N . PRO B 1 231 ? 17.656 -2.719 12.062 1 95.12 231 PRO B N 1
ATOM 3661 C CA . PRO B 1 231 ? 19.047 -2.305 11.891 1 95.12 231 PRO B CA 1
ATOM 3662 C C . PRO B 1 231 ? 19.766 -2.059 13.211 1 95.12 231 PRO B C 1
ATOM 3664 O O . PRO B 1 231 ? 21 -2.09 13.273 1 95.12 231 PRO B O 1
ATOM 3667 N N . TYR B 1 232 ? 19.125 -1.732 14.203 1 94.69 232 TYR B N 1
ATOM 3668 C CA . TYR B 1 232 ? 19.719 -1.394 15.492 1 94.69 232 TYR B CA 1
ATOM 3669 C C . TYR B 1 232 ? 20.406 -2.604 16.109 1 94.69 232 TYR B C 1
ATOM 3671 O O . TYR B 1 232 ? 21.312 -2.453 16.938 1 94.69 232 TYR B O 1
ATOM 3679 N N . ASP B 1 233 ? 19.922 -3.787 15.734 1 93.5 233 ASP B N 1
ATOM 3680 C CA . ASP B 1 233 ? 20.578 -5.016 16.188 1 93.5 233 ASP B CA 1
ATOM 3681 C C . ASP B 1 233 ? 22.016 -5.078 15.695 1 93.5 233 ASP B C 1
ATOM 3683 O O . ASP B 1 233 ? 22.828 -5.852 16.219 1 93.5 233 ASP B O 1
ATOM 3687 N N . LEU B 1 234 ? 22.328 -4.262 14.758 1 93.38 234 LEU B N 1
ATOM 3688 C CA . LEU B 1 234 ? 23.641 -4.363 14.109 1 93.38 234 LEU B CA 1
ATOM 3689 C C . LEU B 1 234 ? 24.5 -3.162 14.453 1 93.38 234 LEU B C 1
ATOM 3691 O O . LEU B 1 234 ? 25.625 -3.033 13.953 1 93.38 234 LEU B O 1
ATOM 3695 N N . LEU B 1 235 ? 24.031 -2.271 15.242 1 91.94 235 LEU B N 1
ATOM 3696 C CA . LEU B 1 235 ? 24.812 -1.104 15.609 1 91.94 235 LEU B CA 1
ATOM 3697 C C . LEU B 1 235 ? 26.141 -1.521 16.234 1 91.94 235 LEU B C 1
ATOM 3699 O O . LEU B 1 235 ? 26.188 -2.41 17.078 1 91.94 235 LEU B O 1
ATOM 3703 N N . GLY B 1 236 ? 27.219 -0.848 15.828 1 86.38 236 GLY B N 1
ATOM 3704 C CA . GLY B 1 236 ? 28.547 -1.151 16.328 1 86.38 236 GLY B CA 1
ATOM 3705 C C . GLY B 1 236 ? 29.156 -2.373 15.68 1 86.38 236 GLY B C 1
ATOM 3706 O O . GLY B 1 236 ? 30.328 -2.695 15.93 1 86.38 236 GLY B O 1
ATOM 3707 N N . LYS B 1 237 ? 28.406 -3.119 14.875 1 85.12 237 LYS B N 1
ATOM 3708 C CA . LYS B 1 237 ? 28.875 -4.359 14.273 1 85.12 237 LYS B CA 1
ATOM 3709 C C . LYS B 1 237 ? 29.156 -4.184 12.781 1 85.12 237 LYS B C 1
ATOM 3711 O O . LYS B 1 237 ? 29.734 -5.062 12.141 1 85.12 237 LYS B O 1
ATOM 3716 N N . VAL B 1 238 ? 28.641 -3.166 12.266 1 79.31 238 VAL B N 1
ATOM 3717 C CA . VAL B 1 238 ? 28.781 -2.961 10.828 1 79.31 238 VAL B CA 1
ATOM 3718 C C . VAL B 1 238 ? 29.828 -1.883 10.555 1 79.31 238 VAL B C 1
ATOM 3720 O O . VAL B 1 238 ? 29.922 -0.899 11.297 1 79.31 238 VAL B O 1
ATOM 3723 N N . LYS B 1 239 ? 30.812 -2.287 9.727 1 60.09 239 LYS B N 1
ATOM 3724 C CA . LYS B 1 239 ? 31.859 -1.346 9.359 1 60.09 239 LYS B CA 1
ATOM 3725 C C . LYS B 1 239 ? 31.312 -0.24 8.453 1 60.09 239 LYS B C 1
ATOM 3727 O O . LYS B 1 239 ? 30.422 -0.478 7.645 1 60.09 239 LYS B O 1
ATOM 3732 N N . ASP B 1 240 ? 31.547 1.053 8.883 1 54.41 240 ASP B N 1
ATOM 3733 C CA . ASP B 1 240 ? 31.203 2.188 8.031 1 54.41 240 ASP B CA 1
ATOM 3734 C C . ASP B 1 240 ? 31.578 1.919 6.578 1 54.41 240 ASP B C 1
ATOM 3736 O O . ASP B 1 240 ? 32.719 1.612 6.277 1 54.41 240 ASP B O 1
ATOM 3740 N N . GLU B 1 241 ? 30.859 1.206 5.852 1 46.56 241 GLU B N 1
ATOM 3741 C CA . GLU B 1 241 ? 31.328 1.064 4.473 1 46.56 241 GLU B CA 1
ATOM 3742 C C . GLU B 1 241 ? 31.5 2.426 3.809 1 46.56 241 GLU B C 1
ATOM 3744 O O . GLU B 1 241 ? 30.531 3.15 3.604 1 46.56 241 GLU B O 1
ATOM 3749 N N . SER B 1 242 ? 32.562 3.184 4.195 1 41.81 242 SER B N 1
ATOM 3750 C CA . SER B 1 242 ? 32.938 4.219 3.234 1 41.81 242 SER B CA 1
ATOM 3751 C C . SER B 1 242 ? 32.781 3.719 1.802 1 41.81 242 SER B C 1
ATOM 3753 O O . SER B 1 242 ? 33.5 2.832 1.368 1 41.81 242 SER B O 1
ATOM 3755 N N . CYS B 1 243 ? 31.656 3.434 1.396 1 40.78 243 CYS B N 1
ATOM 3756 C CA . CYS B 1 243 ? 31.578 3.137 -0.029 1 40.78 243 CYS B CA 1
ATOM 3757 C C . CYS B 1 243 ? 32.469 4.082 -0.832 1 40.78 243 CYS B C 1
ATOM 3759 O O . CYS B 1 243 ? 32.281 5.301 -0.785 1 40.78 243 CYS B O 1
ATOM 3761 N N . SER B 1 244 ? 33.688 3.734 -0.978 1 36.28 244 SER B N 1
ATOM 3762 C CA . SER B 1 244 ? 34.531 4.398 -1.982 1 36.28 244 SER B CA 1
ATOM 3763 C C . SER B 1 244 ? 33.75 4.574 -3.293 1 36.28 244 SER B C 1
ATOM 3765 O O . SER B 1 244 ? 33.406 3.592 -3.939 1 36.28 244 SER B O 1
ATOM 3767 N N . TRP B 1 245 ? 32.812 5.488 -3.371 1 34.84 245 TRP B N 1
ATOM 3768 C CA . TRP B 1 245 ? 32.281 5.879 -4.668 1 34.84 245 TRP B CA 1
ATOM 3769 C C . TRP B 1 245 ? 33.375 6.141 -5.668 1 34.84 245 TRP B C 1
ATOM 3771 O O . TRP B 1 245 ? 34.094 7.137 -5.559 1 34.84 245 TRP B O 1
ATOM 3781 N N . SER B 1 246 ? 34.312 5.16 -5.945 1 32.78 246 SER B N 1
ATOM 3782 C CA . SER B 1 246 ? 35.188 5.371 -7.09 1 32.78 246 SER B CA 1
ATOM 3783 C C . SER B 1 246 ? 34.375 5.59 -8.375 1 32.78 246 SER B C 1
ATOM 3785 O O . SER B 1 246 ? 33.281 5.043 -8.531 1 32.78 246 SER B O 1
ATOM 3787 N N . GLY B 1 247 ? 34.531 6.652 -9.242 1 31.64 247 GLY B N 1
ATOM 3788 C CA . GLY B 1 247 ? 34.094 7.078 -10.555 1 31.64 247 GLY B CA 1
ATOM 3789 C C . GLY B 1 247 ? 33.719 5.918 -11.469 1 31.64 247 GLY B C 1
ATOM 3790 O O . GLY B 1 247 ? 33.281 6.125 -12.594 1 31.64 247 GLY B O 1
ATOM 3791 N N . GLU B 1 248 ? 34.5 4.75 -11.516 1 30.19 248 GLU B N 1
ATOM 3792 C CA . GLU B 1 248 ? 34.406 3.898 -12.695 1 30.19 248 GLU B CA 1
ATOM 3793 C C . GLU B 1 248 ? 33.062 3.174 -12.734 1 30.19 248 GLU B C 1
ATOM 3795 O O . GLU B 1 248 ? 32.219 3.34 -11.836 1 30.19 248 GLU B O 1
ATOM 3800 N N . GLU B 1 249 ? 33 1.689 -13.242 1 30.36 249 GLU B N 1
ATOM 3801 C CA . GLU B 1 249 ? 31.953 0.807 -13.742 1 30.36 249 GLU B CA 1
ATOM 3802 C C . GLU B 1 249 ? 30.953 0.459 -12.648 1 30.36 249 GLU B C 1
ATOM 3804 O O . GLU B 1 249 ? 31.344 0.061 -11.547 1 30.36 249 GLU B O 1
ATOM 3809 N N . ALA B 1 250 ? 29.641 0.863 -12.664 1 32.84 250 ALA B N 1
ATOM 3810 C CA . ALA B 1 250 ? 28.375 0.739 -11.93 1 32.84 250 ALA B CA 1
ATOM 3811 C C . ALA B 1 250 ? 28.156 -0.699 -11.469 1 32.84 250 ALA B C 1
ATOM 3813 O O . ALA B 1 250 ? 27.141 -1.31 -11.805 1 32.84 250 ALA B O 1
ATOM 3814 N N . HIS B 1 251 ? 29.078 -1.652 -11.602 1 30.42 251 HIS B N 1
ATOM 3815 C CA . HIS B 1 251 ? 28.781 -3.006 -11.148 1 30.42 251 HIS B CA 1
ATOM 3816 C C . HIS B 1 251 ? 28.828 -3.104 -9.625 1 30.42 251 HIS B C 1
ATOM 3818 O O . HIS B 1 251 ? 29.875 -2.924 -9.016 1 30.42 251 HIS B O 1
ATOM 3824 N N . GLN B 1 252 ? 27.875 -2.561 -8.883 1 29.12 252 GLN B N 1
ATOM 3825 C CA . GLN B 1 252 ? 27.875 -2.562 -7.426 1 29.12 252 GLN B CA 1
ATOM 3826 C C . GLN B 1 252 ? 28 -3.98 -6.875 1 29.12 252 GLN B C 1
ATOM 3828 O O . GLN B 1 252 ? 27.156 -4.836 -7.148 1 29.12 252 GLN B O 1
ATOM 3833 N N . SER B 1 253 ? 29.203 -4.477 -6.875 1 27.44 253 SER B N 1
ATOM 3834 C CA . SER B 1 253 ? 29.5 -5.68 -6.098 1 27.44 253 SER B CA 1
ATOM 3835 C C . SER B 1 253 ? 29.094 -5.508 -4.641 1 27.44 253 SER B C 1
ATOM 3837 O O . SER B 1 253 ? 29.641 -4.668 -3.93 1 27.44 253 SER B O 1
ATOM 3839 N N . CYS B 1 254 ? 27.797 -5.246 -4.363 1 26.36 254 CYS B N 1
ATOM 3840 C CA . CYS B 1 254 ? 27.484 -5.5 -2.959 1 26.36 254 CYS B CA 1
ATOM 3841 C C . CYS B 1 254 ? 27.453 -6.996 -2.67 1 26.36 254 CYS B C 1
ATOM 3843 O O . CYS B 1 254 ? 27.031 -7.785 -3.518 1 26.36 254 CYS B O 1
#

Radius of gyration: 27.37 Å; Cα contacts (8 Å, |Δi|>4): 981; chains: 2; bounding box: 71×91×53 Å

Organism: NCBI:txid1294262

InterPro domains:
  IPR027051 XdhC Rossmann domain [PF13478] (78-213)
  IPR046348 SIS domain superfamily [SSF53697] (62-229)
  IPR052698 Molybdenum Cofactor Utilization and Processing [PTHR30388] (62-232)

Secondary structure (DSSP, 8-state):
--HHHHHHHHHHHHHTT--EEEEEEE-TTS-EEEEEEETTEEEEE---GGGG-S-SEEEETTEEEEEEEEEE--PPEEEEE--SHHHHHHHHHHHHTT--EEEESS---TT-SSEEE--GGGGGGG--TTEEEEE--TT--THHHHHHHHHHHTT-SEEEE---HHHHHHHHHHHHHTT--HHHHHHHEESS-SB-S---SHHHHHHHHHHHHHHHHHT---SBHHHHS-GGGGTTTS--------SS-S----/--HHHHHHHHHHHHHTT--EEEEEEE-TTS-EEEEEEETTEEEEE---GGGG-S-SEEEETTEEEEEEEEEE--PPEEEEE--SHHHHHHHHHHHHTT--EEEESS---TT-SSEEE--GGGGGGG--TTEEEEE--TT--THHHHHHHHHHHTT-SEEEE---HHHHHHHHHHHHHTT--HHHHHHHEESS-SB-S---SHHHHHHHHHHHHHHHHHT---SBHHHHS-GGGGTTTS--------SS------

Sequence (508 aa):
MSSCEIYPIVDELSSKGKSFCIVTEVFPDGKVKRGVISEGKVVVGNLDELAFSEKEEIDTPNGKVKVMMDCVQGNPNVIVIGNGKVARHLVELMKFLNYPVTVVGDHDIQDIDANVVNDISLLSSLIDGNTFVVVANEGGKHYDITGVETAIRSGARYVSLMASRNRAAASIQRMINDGLSEEEIKKRLYSPAGLDLGSKTPQEIALSIASQIVAVSRGGEGVHYMLKKNPYDLLGKVKDESCSWSGEEAHQSCMSSCEIYPIVDELSSKGKSFCIVTEVFPDGKVKRGVISEGKVVVGNLDELAFSEKEEIDTPNGKVKVMMDCVQGNPNVIVIGNGKVARHLVELMKFLNYPVTVVGDHDIQDIDANVVNDISLLSSLIDGNTFVVVANEGGKHYDITGVETAIRSGARYVSLMASRNRAAASIQRMINDGLSEEEIKKRLYSPAGLDLGSKTPQEIALSIASQIVAVSRGGEGVHYMLKKNPYDLLGKVKDESCSWSGEEAHQSC

Foldseek 3Di:
DDPVVCVVVVVVCQQLQWKKKWKWKADPVRDIWIFMDTPNRTPDTDDDPCQPPPDQWDQDPRGIMGMDIDIDHGAFEEEEEEADLLSQLLLVVCVVSNHQYEYEDCDPPPPRPHHYHHDLVCLLVVADQRYAYEYDYPPDDPCQLVSQLSNLVSNHQAYEYQDDPVVVVVSLVVSVVVPDDNVSCVRHYDPNAFAPPVDDDSNSVSVRNNVVSVCSRVVHDRDDVCVVVPCVVCPPPDDPCPVPPDPDDPPPPD/DDPVVCVVVVVVCQQLQWKKKWKWKAAPVRDIWIFMDTPNRTPDTDDDPCQPPPDQWDQDPRGIIGMDIDIDHGAFEEEEEEADLLSQLLLVVCVVSNHAYEYEDCDPPPPRPHHYHHDLVCLLVVADQRYEYEYDYVPDDPCQLVSQLSNLVSNHQAYEYQDDPVVVVVSLVVSVVVPDDNVSCVRHYDPNAFAPPVDDDSNSVSVRNNVVSVCSRVVHDRDDVCVVVPCVVCPPPDDPCPVPPDPDDPPPPD

Nearest PDB structures (foldseek):
  3on5-assembly1_A  TM=5.838E-01  e=2.299E-12  Halalkalibacterium halodurans
  3on5-assembly1_B  TM=5.518E-01  e=2.772E-12  Halalkalibacterium halodurans
  3pp8-assembly1_A-2  TM=5.190E-01  e=2.491E-03  Salmonella enterica subsp. enterica serovar Typhimurium str. LT2
  4xa8-assembly1_A-2  TM=5.170E-01  e=3.402E-03  Xanthobacter autotrophicus Py2
  4zqb-assembly1_B  TM=4.720E-01  e=1.946E-02  Cereibacter sphaeroides 2.4.1